Protein AF-0000000078792391 (afdb_homodimer)

InterPro domains:
  IPR000771 Fructose-bisphosphate aldolase, class-II [PF01116] (4-288)
  IPR000771 Fructose-bisphosphate aldolase, class-II [PIRSF001359] (1-289)
  IPR000771 Fructose-bisphosphate aldolase, class-II [TIGR00167] (1-289)
  IPR000771 Fructose-bisphosphate aldolase, class-II [cd00947] (6-287)
  IPR013785 Aldolase-type TIM barrel [G3DSA:3.20.20.70] (2-289)

Organism: Lacticaseibacillus rhamnosus (strain LMS2-1) (NCBI:txid525361)

pLDDT: mean 93.65, std 9.28, range [51.72, 98.94]

Foldseek 3Di:
DQEAACQVVLVLLQVVLFAAEEEEDLDLLLLLLQLLLCLVLVFEHEYEHEPVSCVRPNCLVCLVSNVVSRVPGPHRYFYEYPADDDPVVQVVSVVSPGQEYEYEPQVPPLVVQLVVLLVVCVVNVVVNRAYEYEHFDAAAAPPDPDHDDLVPSCVRFGDLVSLQVSCVRRVHQEYETGQFAHHADDPDDTDGDLVSLLSNVVSHVGAYEYERCEPDDLVVLSSNSNSRHHYYYYYRNQVVVLVVVLVVVVVPDDPVDDDDVVVSSVSSSNSSNVVSSVVCVSSVRRPPD/DQEAACQVVLVLLQVVLFAAEEEEDLDLLLLLLQLLLCLVLVFEHEYEHEPVSCVRPNCLVCLVSNVVSRVPGPHRYFYEYPADDDPVVQVVSVVSPGQEYEYEPQVDPLVVQLVVLLVVCVVNVVVNRAYEYEHFDAAAAPPPPDHDDLVPSCVRFGDLVSLQVSCVRRVHQEYETGQFAHHADDPDDTDGDLVSLLSNCVRHVGAYEYERCAPPDLVVLSSNSNSRHHYYYYYRNQVVVLVVVLVVVVVPDDPPDDDDVVVSSVSSSNSSNVVSSVVCVSSVRRPPD

Structure (mmCIF, N/CA/C/O backbone):
data_AF-0000000078792391-model_v1
#
loop_
_entity.id
_entity.type
_entity.pdbx_description
1 polymer 'Ketose-bisphosphate aldolase'
#
loop_
_atom_site.group_PDB
_atom_site.id
_atom_site.type_symbol
_atom_site.label_atom_id
_atom_site.label_alt_id
_atom_site.label_comp_id
_atom_site.label_asym_id
_atom_site.label_entity_id
_atom_site.label_seq_id
_atom_site.pdbx_PDB_ins_code
_atom_site.Cartn_x
_atom_site.Cartn_y
_atom_site.Cartn_z
_atom_site.occupancy
_atom_site.B_iso_or_equiv
_atom_site.auth_seq_id
_atom_site.auth_comp_id
_atom_site.auth_asym_id
_atom_site.auth_atom_id
_atom_site.pdbx_PDB_model_num
ATOM 1 N N . MET A 1 1 ? -16.062 16.391 -7.281 1 57.66 1 MET A N 1
ATOM 2 C CA . MET A 1 1 ? -14.75 15.773 -7.402 1 57.66 1 MET A CA 1
ATOM 3 C C . MET A 1 1 ? -14.016 15.781 -6.066 1 57.66 1 MET A C 1
ATOM 5 O O . MET A 1 1 ? -13.883 16.828 -5.438 1 57.66 1 MET A O 1
ATOM 9 N N . VAL A 1 2 ? -13.781 14.508 -5.398 1 86.94 2 VAL A N 1
ATOM 10 C CA . VAL A 1 2 ? -13.523 14.328 -3.973 1 86.94 2 VAL A CA 1
ATOM 11 C C . VAL A 1 2 ? -12.062 14.633 -3.666 1 86.94 2 VAL A C 1
ATOM 13 O O . VAL A 1 2 ? -11.742 15.164 -2.598 1 86.94 2 VAL A O 1
ATOM 16 N N . LEU A 1 3 ? -11.305 14.695 -4.762 1 96.31 3 LEU A N 1
ATOM 17 C CA . LEU A 1 3 ? -9.938 15.18 -4.641 1 96.31 3 LEU A CA 1
ATOM 18 C C . LEU A 1 3 ? -9.875 16.688 -4.848 1 96.31 3 LEU A C 1
ATOM 20 O O . LEU A 1 3 ? -10.289 17.188 -5.895 1 96.31 3 LEU A O 1
ATOM 24 N N . VAL A 1 4 ? -9.352 17.453 -3.936 1 97.94 4 VAL A N 1
ATOM 25 C CA . VAL A 1 4 ? -9.297 18.906 -3.963 1 97.94 4 VAL A CA 1
ATOM 26 C C . VAL A 1 4 ? -7.902 19.375 -3.547 1 97.94 4 VAL A C 1
ATOM 28 O O . VAL A 1 4 ? -7.082 18.578 -3.086 1 97.94 4 VAL A O 1
ATOM 31 N N . ASN A 1 5 ? -7.574 20.578 -3.881 1 96.88 5 ASN A N 1
ATOM 32 C CA . ASN A 1 5 ? -6.441 21.188 -3.188 1 96.88 5 ASN A CA 1
ATOM 33 C C . ASN A 1 5 ? -6.848 21.734 -1.824 1 96.88 5 ASN A C 1
ATOM 35 O O . ASN A 1 5 ? -7.969 21.5 -1.363 1 96.88 5 ASN A O 1
ATOM 39 N N . THR A 1 6 ? -5.977 22.469 -1.096 1 98.06 6 THR A N 1
ATOM 40 C CA . THR A 1 6 ? -6.27 22.797 0.295 1 98.06 6 THR A CA 1
ATOM 41 C C . THR A 1 6 ? -6.867 24.203 0.404 1 98.06 6 THR A C 1
ATOM 43 O O . THR A 1 6 ? -7.285 24.625 1.484 1 98.06 6 THR A O 1
ATOM 46 N N . LYS A 1 7 ? -6.988 24.969 -0.649 1 96.81 7 LYS A N 1
ATOM 47 C CA . LYS A 1 7 ? -7.316 26.391 -0.601 1 96.81 7 LYS A CA 1
ATOM 48 C C . LYS A 1 7 ? -8.672 26.625 0.066 1 96.81 7 LYS A C 1
ATOM 50 O O . LYS A 1 7 ? -8.75 27.25 1.121 1 96.81 7 LYS A O 1
ATOM 55 N N . GLU A 1 8 ? -9.656 26.031 -0.515 1 96.44 8 GLU A N 1
ATOM 56 C CA . GLU A 1 8 ? -10.992 26.219 0.037 1 96.44 8 GLU A CA 1
ATOM 57 C C . GLU A 1 8 ? -11.133 25.531 1.39 1 96.44 8 GLU A C 1
ATOM 59 O O . GLU A 1 8 ? -11.82 26.047 2.279 1 96.44 8 GLU A O 1
ATOM 64 N N . MET A 1 9 ? -10.453 24.453 1.559 1 96.94 9 MET A N 1
ATOM 65 C CA . MET A 1 9 ? -10.492 23.656 2.783 1 96.94 9 MET A CA 1
ATOM 66 C C . MET A 1 9 ? -9.969 24.469 3.969 1 96.94 9 MET A C 1
ATOM 68 O O . MET A 1 9 ? -10.602 24.516 5.02 1 96.94 9 MET A O 1
ATOM 72 N N . ILE A 1 10 ? -8.938 25.078 3.762 1 97.69 10 ILE A N 1
ATOM 73 C CA . ILE A 1 10 ? -8.289 25.781 4.863 1 97.69 10 ILE A CA 1
ATOM 74 C C . ILE A 1 10 ? -9 27.109 5.117 1 97.69 10 ILE A C 1
ATOM 76 O O . ILE A 1 10 ? -9.078 27.578 6.258 1 97.69 10 ILE A O 1
ATOM 80 N N . LYS A 1 11 ? -9.492 27.703 4.066 1 96.75 11 LYS A N 1
ATOM 81 C CA . LYS A 1 11 ? -10.297 28.906 4.23 1 96.75 11 LYS A CA 1
ATOM 82 C C . LYS A 1 11 ? -11.523 28.625 5.102 1 96.75 11 LYS A C 1
ATOM 84 O O . LYS A 1 11 ? -11.828 29.406 6.016 1 96.75 11 LYS A O 1
ATOM 89 N N . LYS A 1 12 ? -12.211 27.562 4.812 1 97.88 12 LYS A N 1
ATOM 90 C CA . LYS A 1 12 ? -13.375 27.172 5.609 1 97.88 12 LYS A CA 1
ATOM 91 C C . LYS A 1 12 ? -12.977 26.875 7.055 1 97.88 12 LYS A C 1
ATOM 93 O O . LYS A 1 12 ? -13.711 27.219 7.984 1 97.88 12 LYS A O 1
ATOM 98 N N . ALA A 1 13 ? -11.844 26.281 7.219 1 98.62 13 ALA A N 1
ATOM 99 C CA . ALA A 1 13 ? -11.359 25.969 8.562 1 98.62 13 ALA A CA 1
ATOM 100 C C . ALA A 1 13 ? -11.109 27.25 9.359 1 98.62 13 ALA A C 1
ATOM 102 O O . ALA A 1 13 ? -11.469 27.328 10.539 1 98.62 13 ALA A O 1
ATOM 103 N N . LYS A 1 14 ? -10.516 28.188 8.742 1 97.69 14 LYS A N 1
ATOM 104 C CA . LYS A 1 14 ? -10.25 29.469 9.398 1 97.69 14 LYS A CA 1
ATOM 105 C C . LYS A 1 14 ? -11.547 30.156 9.805 1 97.69 14 LYS A C 1
ATOM 107 O O . LYS A 1 14 ? -11.695 30.609 10.945 1 97.69 14 LYS A O 1
ATOM 112 N N . GLU A 1 15 ? -12.469 30.156 8.859 1 97.06 15 GLU A N 1
ATOM 113 C CA . GLU A 1 15 ? -13.75 30.812 9.102 1 97.06 15 GLU A CA 1
ATOM 114 C C . GLU A 1 15 ? -14.555 30.078 10.164 1 97.06 15 GLU A C 1
ATOM 116 O O . GLU A 1 15 ? -15.25 30.703 10.969 1 97.06 15 GLU A O 1
ATOM 121 N N . GLY A 1 16 ? -14.43 28.781 10.164 1 97.44 16 GLY A N 1
ATOM 122 C CA . GLY A 1 16 ? -15.234 27.953 11.047 1 97.44 16 GLY A CA 1
ATOM 123 C C . GLY A 1 16 ? -14.555 27.672 12.375 1 97.44 16 GLY A C 1
ATOM 124 O O . GLY A 1 16 ? -15.141 27.031 13.25 1 97.44 16 GLY A O 1
ATOM 125 N N . HIS A 1 17 ? -13.312 28.125 12.547 1 97.06 17 HIS A N 1
ATOM 126 C CA . HIS A 1 17 ? -12.547 27.953 13.781 1 97.06 17 HIS A CA 1
ATOM 127 C C . HIS A 1 17 ? -12.359 26.484 14.117 1 97.06 17 HIS A C 1
ATOM 129 O O . HIS A 1 17 ? -12.664 26.062 15.234 1 97.06 17 HIS A O 1
ATOM 135 N N . TYR A 1 18 ? -11.953 25.719 13.227 1 98.69 18 TYR A N 1
ATOM 136 C CA . TYR A 1 18 ? -11.484 24.344 13.375 1 98.69 18 TYR A CA 1
ATOM 137 C C . TYR A 1 18 ? -10.203 24.109 12.586 1 98.69 18 TYR A C 1
ATOM 139 O O . TYR A 1 18 ? -9.68 25.031 11.945 1 98.69 18 TYR A O 1
ATOM 147 N N . ALA A 1 19 ? -9.648 22.922 12.703 1 98.88 19 ALA A N 1
ATOM 148 C CA . ALA A 1 19 ? -8.438 22.578 11.969 1 98.88 19 ALA A CA 1
ATOM 149 C C . ALA A 1 19 ? -8.625 21.312 11.141 1 98.88 19 ALA A C 1
ATOM 151 O O . ALA A 1 19 ? -9.25 20.359 11.609 1 98.88 19 ALA A O 1
ATOM 152 N N . VAL A 1 20 ? -8.156 21.375 9.945 1 98.88 20 VAL A N 1
ATOM 153 C CA . VAL A 1 20 ? -8.133 20.172 9.109 1 98.88 20 VAL A CA 1
ATOM 154 C C . VAL A 1 20 ? -6.957 19.297 9.516 1 98.88 20 VAL A C 1
ATOM 156 O O . VAL A 1 20 ? -5.828 19.766 9.656 1 98.88 20 VAL A O 1
ATOM 159 N N . GLY A 1 21 ? -7.301 18 9.758 1 98.81 21 GLY A N 1
ATOM 160 C CA . GLY A 1 21 ? -6.23 17.062 10.039 1 98.81 21 GLY A CA 1
ATOM 161 C C . GLY A 1 21 ? -5.418 16.688 8.812 1 98.81 21 GLY A C 1
ATOM 162 O O . GLY A 1 21 ? -5.98 16.406 7.754 1 98.81 21 GLY A O 1
ATOM 163 N N . SER A 1 22 ? -4.125 16.766 8.914 1 98.81 22 SER A N 1
ATOM 164 C CA . SER A 1 22 ? -3.172 16.344 7.887 1 98.81 22 SER A CA 1
ATOM 165 C C . SER A 1 22 ? -2.271 15.227 8.383 1 98.81 22 SER A C 1
ATOM 167 O O . SER A 1 22 ? -1.51 15.406 9.336 1 98.81 22 SER A O 1
ATOM 169 N N . PHE A 1 23 ? -2.332 14.102 7.727 1 98.75 23 PHE A N 1
ATOM 170 C CA . PHE A 1 23 ? -1.732 12.883 8.273 1 98.75 23 PHE A CA 1
ATOM 171 C C . PHE A 1 23 ? -0.764 12.266 7.273 1 98.75 23 PHE A C 1
ATOM 173 O O . PHE A 1 23 ? -1.143 11.961 6.141 1 98.75 23 PHE A O 1
ATOM 180 N N . ASN A 1 24 ? 0.489 12.125 7.668 1 98.5 24 ASN A N 1
ATOM 181 C CA . ASN A 1 24 ? 1.455 11.438 6.816 1 98.5 24 ASN A CA 1
ATOM 182 C C . ASN A 1 24 ? 1.142 9.945 6.707 1 98.5 24 ASN A C 1
ATOM 184 O O . ASN A 1 24 ? 0.662 9.336 7.664 1 98.5 24 ASN A O 1
ATOM 188 N N . VAL A 1 25 ? 1.429 9.438 5.547 1 98.5 25 VAL A N 1
ATOM 189 C CA . VAL A 1 25 ? 1.149 8.031 5.293 1 98.5 25 VAL A CA 1
ATOM 190 C C . VAL A 1 25 ? 2.383 7.359 4.688 1 98.5 25 VAL A C 1
ATOM 192 O O . VAL A 1 25 ? 3.115 7.977 3.912 1 98.5 25 VAL A O 1
ATOM 195 N N . THR A 1 26 ? 2.566 6.07 5.031 1 97.88 26 THR A N 1
ATOM 196 C CA . THR A 1 26 ? 3.68 5.305 4.48 1 97.88 26 THR A CA 1
ATOM 197 C C . THR A 1 26 ? 3.203 3.949 3.971 1 97.88 26 THR A C 1
ATOM 199 O O . THR A 1 26 ? 4.012 3.117 3.553 1 97.88 26 THR A O 1
ATOM 202 N N . ASP A 1 27 ? 1.875 3.689 4.055 1 97.69 27 ASP A N 1
ATOM 203 C CA . ASP A 1 27 ? 1.338 2.428 3.555 1 97.69 27 ASP A CA 1
ATOM 204 C C . ASP A 1 27 ? -0.146 2.557 3.221 1 97.69 27 ASP A C 1
ATOM 206 O O . ASP A 1 27 ? -0.745 3.613 3.43 1 97.69 27 ASP A O 1
ATOM 210 N N . ILE A 1 28 ? -0.712 1.514 2.627 1 98.06 28 ILE A N 1
ATOM 211 C CA . ILE A 1 28 ? -2.104 1.495 2.188 1 98.06 28 ILE A CA 1
ATOM 212 C C . ILE A 1 28 ? -3.027 1.548 3.402 1 98.06 28 ILE A C 1
ATOM 214 O O . ILE A 1 28 ? -4.082 2.186 3.359 1 98.06 28 ILE A O 1
ATOM 218 N N . GLU A 1 29 ? -2.648 0.865 4.457 1 98.06 29 GLU A N 1
ATOM 219 C CA . GLU A 1 29 ? -3.463 0.756 5.664 1 98.06 29 GLU A CA 1
ATOM 220 C C . GLU A 1 29 ? -3.734 2.129 6.273 1 98.06 29 GLU A C 1
ATOM 222 O O . GLU A 1 29 ? -4.867 2.436 6.645 1 98.06 29 GLU A O 1
ATOM 227 N N . MET A 1 30 ? -2.699 2.932 6.32 1 98.62 30 MET A N 1
ATOM 228 C CA . MET A 1 30 ? -2.854 4.285 6.848 1 98.62 30 MET A CA 1
ATOM 229 C C . MET A 1 30 ? -3.77 5.113 5.953 1 98.62 30 MET A C 1
ATOM 231 O O . MET A 1 30 ? -4.656 5.816 6.449 1 98.62 30 MET A O 1
ATOM 235 N N . ILE A 1 31 ? -3.553 5.039 4.652 1 98.75 31 ILE A N 1
ATOM 236 C CA . ILE A 1 31 ? -4.363 5.793 3.701 1 98.75 31 ILE A CA 1
ATOM 237 C C . ILE A 1 31 ? -5.836 5.438 3.887 1 98.75 31 ILE A C 1
ATOM 239 O O . ILE A 1 31 ? -6.684 6.32 4.043 1 98.75 31 ILE A O 1
ATOM 243 N N . ARG A 1 32 ? -6.102 4.18 3.916 1 98.5 32 ARG A N 1
ATOM 244 C CA . ARG A 1 32 ? -7.477 3.705 4.031 1 98.5 32 ARG A CA 1
ATOM 245 C C . ARG A 1 32 ? -8.078 4.082 5.383 1 98.5 32 ARG A C 1
ATOM 247 O O . ARG A 1 32 ? -9.234 4.492 5.461 1 98.5 32 ARG A O 1
ATOM 254 N N . GLY A 1 33 ? -7.305 3.898 6.453 1 98.75 33 GLY A N 1
ATOM 255 C CA . GLY A 1 33 ? -7.785 4.258 7.777 1 98.75 33 GLY A CA 1
ATOM 256 C C . GLY A 1 33 ? -8.117 5.734 7.914 1 98.75 33 GLY A C 1
ATOM 257 O O . GLY A 1 33 ? -9.141 6.094 8.5 1 98.75 33 GLY A O 1
ATOM 258 N N . ILE A 1 34 ? -7.277 6.562 7.387 1 98.88 34 ILE A N 1
ATOM 259 C CA . ILE A 1 34 ? -7.445 8.008 7.492 1 98.88 34 ILE A CA 1
ATOM 260 C C . ILE A 1 34 ? -8.68 8.445 6.703 1 98.88 34 ILE A C 1
ATOM 262 O O . ILE A 1 34 ? -9.531 9.172 7.219 1 98.88 34 ILE A O 1
ATOM 266 N N . VAL A 1 35 ? -8.797 8.016 5.477 1 98.75 35 VAL A N 1
ATOM 267 C CA . VAL A 1 35 ? -9.914 8.43 4.645 1 98.75 35 VAL A CA 1
ATOM 268 C C . VAL A 1 35 ? -11.211 7.82 5.184 1 98.75 35 VAL A C 1
ATOM 270 O O . VAL A 1 35 ? -12.258 8.477 5.191 1 98.75 35 VAL A O 1
ATOM 273 N N . GLY A 1 36 ? -11.109 6.52 5.625 1 98.62 36 GLY A N 1
ATOM 274 C CA . GLY A 1 36 ? -12.273 5.926 6.27 1 98.62 36 GLY A CA 1
ATOM 275 C C . GLY A 1 36 ? -12.758 6.723 7.465 1 98.62 36 GLY A C 1
ATOM 276 O O . GLY A 1 36 ? -13.969 6.922 7.633 1 98.62 36 GLY A O 1
ATOM 277 N N . ALA A 1 37 ? -11.852 7.176 8.32 1 98.88 37 ALA A N 1
ATOM 278 C CA . A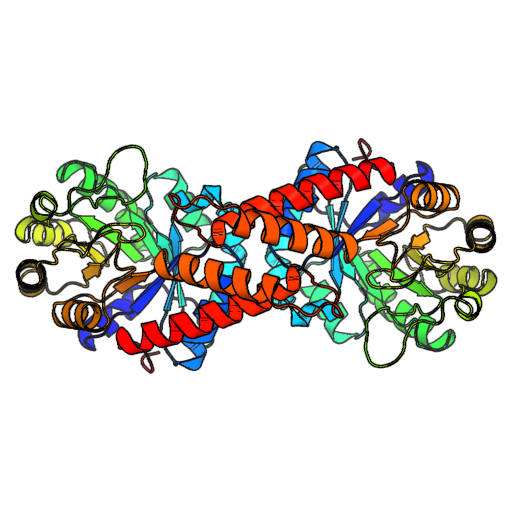LA A 1 37 ? -12.195 8.008 9.469 1 98.88 37 ALA A CA 1
ATOM 279 C C . ALA A 1 37 ? -12.867 9.305 9.031 1 98.88 37 ALA A C 1
ATOM 281 O O . ALA A 1 37 ? -13.883 9.711 9.609 1 98.88 37 ALA A O 1
ATOM 282 N N . ALA A 1 38 ? -12.281 9.93 8.023 1 98.81 38 ALA A N 1
ATOM 283 C CA . ALA A 1 38 ? -12.82 11.188 7.52 1 98.81 38 ALA A CA 1
ATOM 284 C C . ALA A 1 38 ? -14.242 11.008 6.996 1 98.81 38 ALA A C 1
ATOM 286 O O . ALA A 1 38 ? -15.109 11.844 7.246 1 98.81 38 ALA A O 1
ATOM 287 N N . GLU A 1 39 ? -14.484 9.945 6.262 1 98.69 39 GLU A N 1
ATOM 288 C CA . GLU A 1 39 ? -15.812 9.664 5.73 1 98.69 39 GLU A CA 1
ATOM 289 C C . GLU A 1 39 ? -16.812 9.422 6.852 1 98.69 39 GLU A C 1
ATOM 291 O O . GLU A 1 39 ? -17.922 9.945 6.824 1 98.69 39 GLU A O 1
ATOM 296 N N . LYS A 1 40 ? -16.391 8.68 7.859 1 98.75 40 LYS A N 1
ATOM 297 C CA . LYS A 1 40 ? -17.297 8.359 8.969 1 98.75 40 LYS A CA 1
ATOM 298 C C . LYS A 1 40 ? -17.641 9.617 9.773 1 98.75 40 LYS A C 1
ATOM 300 O O . LYS A 1 40 ? -18.75 9.75 10.273 1 98.75 40 LYS A O 1
ATOM 305 N N . GLU A 1 41 ? -16.688 10.523 9.852 1 98.81 41 GLU A N 1
ATOM 306 C CA . GLU A 1 41 ? -16.891 11.742 10.641 1 98.81 41 GLU A CA 1
ATOM 307 C C . GLU A 1 41 ? -17.375 12.891 9.766 1 98.81 41 GLU A C 1
ATOM 309 O O . GLU A 1 41 ? -17.562 14.008 10.25 1 98.81 41 GLU A O 1
ATOM 314 N N . ASN A 1 42 ? -17.547 12.609 8.445 1 98.62 42 ASN A N 1
ATOM 315 C CA . ASN A 1 42 ? -17.922 13.656 7.496 1 98.62 42 ASN A CA 1
ATOM 316 C C . ASN A 1 42 ? -17 14.875 7.617 1 98.62 42 ASN A C 1
ATOM 318 O O . ASN A 1 42 ? -17.484 15.992 7.805 1 98.62 42 ASN A O 1
ATOM 322 N N . SER A 1 43 ? -15.742 14.625 7.59 1 98.75 43 SER A N 1
ATOM 323 C CA . SER A 1 43 ? -14.719 15.641 7.809 1 98.75 43 SER A CA 1
ATOM 324 C C . SER A 1 43 ? -13.82 15.789 6.582 1 98.75 43 SER A C 1
ATOM 326 O O . SER A 1 43 ? -13.492 14.797 5.922 1 98.75 43 SER A O 1
ATOM 328 N N . PRO A 1 44 ? -13.43 17.031 6.195 1 98.75 44 PRO A N 1
ATOM 329 C CA . PRO A 1 44 ? -12.297 17.156 5.27 1 98.75 44 PRO A CA 1
ATOM 330 C C . PRO A 1 44 ? -11 16.609 5.852 1 98.75 44 PRO A C 1
ATOM 332 O O . PRO A 1 44 ? -10.828 16.578 7.074 1 98.75 44 PRO A O 1
ATOM 335 N N . VAL A 1 45 ? -10.164 16.125 4.977 1 98.88 45 VAL A N 1
ATOM 336 C CA . VAL A 1 45 ? -8.914 15.57 5.48 1 98.88 45 VAL A CA 1
ATOM 337 C C . VAL A 1 45 ? -7.809 15.766 4.445 1 98.88 45 VAL A C 1
ATOM 339 O O . VAL A 1 45 ? -8.086 15.922 3.256 1 98.88 45 VAL A O 1
ATOM 342 N N . ILE A 1 46 ? -6.586 15.875 4.934 1 98.88 46 ILE A N 1
ATOM 343 C CA . ILE A 1 46 ? -5.402 15.891 4.082 1 98.88 46 ILE A CA 1
ATOM 344 C C . ILE A 1 46 ? -4.578 14.633 4.324 1 98.88 46 ILE A C 1
ATOM 346 O O . ILE A 1 46 ? -4.18 14.352 5.457 1 98.88 46 ILE A O 1
ATOM 350 N N . ILE A 1 47 ? -4.414 13.836 3.312 1 98.81 47 ILE A N 1
ATOM 351 C CA . ILE A 1 47 ? -3.387 12.797 3.375 1 98.81 47 ILE A CA 1
ATOM 352 C C . ILE A 1 47 ? -2.08 13.336 2.791 1 98.81 47 ILE A C 1
ATOM 354 O O . ILE A 1 47 ? -2.078 13.961 1.728 1 98.81 47 ILE A O 1
ATOM 358 N N . GLN A 1 48 ? -1.023 13.164 3.529 1 98.81 48 GLN A N 1
ATOM 359 C CA . GLN A 1 48 ? 0.211 13.789 3.064 1 98.81 48 GLN A CA 1
ATOM 360 C C . GLN A 1 48 ? 1.384 12.82 3.148 1 98.81 48 GLN A C 1
ATOM 362 O O . GLN A 1 48 ? 1.302 11.797 3.83 1 98.81 48 GLN A O 1
ATOM 367 N N . PHE A 1 49 ? 2.398 13.062 2.363 1 98.62 49 PHE A N 1
ATOM 368 C CA . PHE A 1 49 ? 3.637 12.297 2.281 1 98.62 49 PHE A CA 1
ATOM 369 C C . PHE A 1 49 ? 4.848 13.203 2.486 1 98.62 49 PHE A C 1
ATOM 371 O O . PHE A 1 49 ? 5.09 14.109 1.693 1 98.62 49 PHE A O 1
ATOM 378 N N . ALA A 1 50 ? 5.574 12.953 3.566 1 97.69 50 ALA A N 1
ATOM 379 C CA . ALA A 1 50 ? 6.789 13.719 3.818 1 97.69 50 ALA A CA 1
ATOM 380 C C . ALA A 1 50 ? 7.957 13.195 2.992 1 97.69 50 ALA A C 1
ATOM 382 O O . ALA A 1 50 ? 8.141 11.977 2.869 1 97.69 50 ALA A O 1
ATOM 383 N N . GLU A 1 51 ? 8.75 14.078 2.471 1 95.69 51 GLU A N 1
ATOM 384 C CA . GLU A 1 51 ? 9.914 13.688 1.673 1 95.69 51 GLU A CA 1
ATOM 385 C C . GLU A 1 51 ? 10.781 12.68 2.422 1 95.69 51 GLU A C 1
ATOM 387 O O . GLU A 1 51 ? 11.273 11.719 1.832 1 95.69 51 GLU A O 1
ATOM 392 N N . LEU A 1 52 ? 10.953 12.844 3.725 1 93.62 52 LEU A N 1
ATOM 393 C CA . LEU A 1 52 ? 11.812 11.977 4.523 1 93.62 52 LEU A CA 1
ATOM 394 C C . LEU A 1 52 ? 11.25 10.555 4.578 1 93.62 52 LEU A C 1
ATOM 396 O O . LEU A 1 52 ? 11.969 9.617 4.918 1 93.62 52 LEU A O 1
ATOM 400 N N . HIS A 1 53 ? 10.008 10.375 4.297 1 95.5 53 HIS A N 1
ATOM 401 C CA . HIS A 1 53 ? 9.375 9.062 4.395 1 95.5 53 HIS A CA 1
ATOM 402 C C . HIS A 1 53 ? 9.68 8.211 3.17 1 95.5 53 HIS A C 1
ATOM 404 O O . HIS A 1 53 ? 9.312 7.035 3.123 1 95.5 53 HIS A O 1
ATOM 410 N N . ASP A 1 54 ? 10.422 8.766 2.225 1 94.94 54 ASP A N 1
ATOM 411 C CA . ASP A 1 54 ? 10.844 8.008 1.051 1 94.94 54 ASP A CA 1
ATOM 412 C C . ASP A 1 54 ? 11.625 6.762 1.456 1 94.94 54 ASP A C 1
ATOM 414 O O . ASP A 1 54 ? 11.688 5.789 0.703 1 94.94 54 ASP A O 1
ATOM 418 N N . LYS A 1 55 ? 12.227 6.836 2.615 1 92.88 55 LYS A N 1
ATOM 419 C CA . LYS A 1 55 ? 13.008 5.699 3.104 1 92.88 55 LYS A CA 1
ATOM 420 C C . LYS A 1 55 ? 12.102 4.512 3.426 1 92.88 55 LYS A C 1
ATOM 422 O O . LYS A 1 55 ? 12.539 3.361 3.395 1 92.88 55 LYS A O 1
ATOM 427 N N . TYR A 1 56 ? 10.867 4.738 3.738 1 95.12 56 TYR A N 1
ATOM 428 C CA . TYR A 1 56 ? 9.93 3.672 4.082 1 95.12 56 TYR A CA 1
ATOM 429 C C . TYR A 1 56 ? 9.25 3.123 2.834 1 95.12 56 TYR A C 1
ATOM 431 O O . TYR A 1 56 ? 9.039 1.913 2.715 1 95.12 56 TYR A O 1
ATOM 439 N N . VAL A 1 57 ? 8.852 3.998 1.94 1 96.94 57 VAL A N 1
ATOM 440 C CA . VAL A 1 57 ? 8.164 3.658 0.7 1 96.94 57 VAL A CA 1
ATOM 441 C C . VAL A 1 57 ? 8.422 4.734 -0.35 1 96.94 57 VAL A C 1
ATOM 443 O O . VAL A 1 57 ? 8.219 5.926 -0.094 1 96.94 57 VAL A O 1
ATOM 446 N N . PRO A 1 58 ? 8.836 4.363 -1.544 1 96.56 58 PRO A N 1
ATOM 447 C CA . PRO A 1 58 ? 9.086 5.379 -2.57 1 96.56 58 PRO A CA 1
ATOM 448 C C . PRO A 1 58 ? 7.832 6.18 -2.922 1 96.56 58 PRO A C 1
ATOM 450 O O . PRO A 1 58 ? 6.742 5.613 -3.018 1 96.56 58 PRO A O 1
ATOM 453 N N . LEU A 1 59 ? 8.039 7.434 -3.156 1 97.38 59 LEU A N 1
ATOM 454 C CA . LEU A 1 59 ? 6.961 8.359 -3.49 1 97.38 59 LEU A CA 1
ATOM 455 C C . LEU A 1 59 ? 6.172 7.859 -4.695 1 97.38 59 LEU A C 1
ATOM 457 O O . LEU A 1 59 ? 4.938 7.867 -4.684 1 97.38 59 LEU A O 1
ATOM 461 N N . ASP A 1 60 ? 6.848 7.387 -5.688 1 96 60 ASP A N 1
ATOM 462 C CA . ASP A 1 60 ? 6.207 6.996 -6.941 1 96 60 ASP A CA 1
ATOM 463 C C . ASP A 1 60 ? 5.395 5.715 -6.762 1 96 60 ASP A C 1
ATOM 465 O O . ASP A 1 60 ? 4.562 5.379 -7.609 1 96 60 ASP A O 1
ATOM 469 N N . VAL A 1 61 ? 5.637 4.973 -5.707 1 96.94 61 VAL A N 1
ATOM 470 C CA . VAL A 1 61 ? 4.918 3.73 -5.445 1 96.94 61 VAL A CA 1
ATOM 471 C C . VAL A 1 61 ? 3.621 4.035 -4.695 1 96.94 61 VAL A C 1
ATOM 473 O O . VAL A 1 61 ? 2.566 3.482 -5.016 1 96.94 61 VAL A O 1
ATOM 476 N N . ILE A 1 62 ? 3.654 4.961 -3.762 1 97.69 62 ILE A N 1
ATOM 477 C CA . ILE A 1 62 ? 2.518 5.152 -2.867 1 97.69 62 ILE A CA 1
ATOM 478 C C . ILE A 1 62 ? 1.588 6.223 -3.436 1 97.69 62 ILE A C 1
ATOM 480 O O . ILE A 1 62 ? 0.383 6.207 -3.176 1 97.69 62 ILE A O 1
ATOM 484 N N . ALA A 1 63 ? 2.088 7.148 -4.277 1 97.88 63 ALA A N 1
ATOM 485 C CA . ALA A 1 63 ? 1.332 8.305 -4.758 1 97.88 63 ALA A CA 1
ATOM 486 C C . ALA A 1 63 ? 0.081 7.863 -5.512 1 97.88 63 ALA A C 1
ATOM 488 O O . ALA A 1 63 ? -1.009 8.391 -5.285 1 97.88 63 ALA A O 1
ATOM 489 N N . PRO A 1 64 ? 0.201 6.801 -6.34 1 96.06 64 PRO A N 1
ATOM 490 C CA . PRO A 1 64 ? -1 6.391 -7.074 1 96.06 64 PRO A CA 1
ATOM 491 C C . PRO A 1 64 ? -2.131 5.945 -6.148 1 96.06 64 PRO A C 1
ATOM 493 O O . PRO A 1 64 ? -3.305 6.195 -6.441 1 96.06 64 PRO A O 1
ATOM 496 N N . VAL A 1 65 ? -1.793 5.379 -5.086 1 97.12 65 VAL A N 1
ATOM 497 C CA . VAL A 1 65 ? -2.811 4.906 -4.148 1 97.12 65 VAL A CA 1
ATOM 498 C C . VAL A 1 65 ? -3.426 6.098 -3.416 1 97.12 65 VAL A C 1
ATOM 500 O O . VAL A 1 65 ? -4.645 6.164 -3.244 1 97.12 65 VAL A O 1
ATOM 503 N N . MET A 1 66 ? -2.598 6.984 -3.01 1 98.25 66 MET A N 1
ATOM 504 C CA . MET A 1 66 ? -3.092 8.18 -2.338 1 98.25 66 MET A CA 1
ATOM 505 C C . MET A 1 66 ? -4.121 8.906 -3.199 1 98.25 66 MET A C 1
ATOM 507 O O . MET A 1 66 ? -5.219 9.219 -2.732 1 98.25 66 MET A O 1
ATOM 511 N N . LEU A 1 67 ? -3.75 9.117 -4.438 1 98 67 LEU A N 1
ATOM 512 C CA . LEU A 1 67 ? -4.586 9.875 -5.359 1 98 67 LEU A CA 1
ATOM 513 C C . LEU A 1 67 ? -5.859 9.109 -5.699 1 98 67 LEU A C 1
ATOM 515 O O . LEU A 1 67 ? -6.945 9.688 -5.734 1 98 67 LEU A O 1
ATOM 519 N N . ASN A 1 68 ? -5.754 7.816 -5.91 1 96.5 68 ASN A N 1
ATOM 520 C CA . ASN A 1 68 ? -6.914 6.996 -6.242 1 96.5 68 ASN A CA 1
AT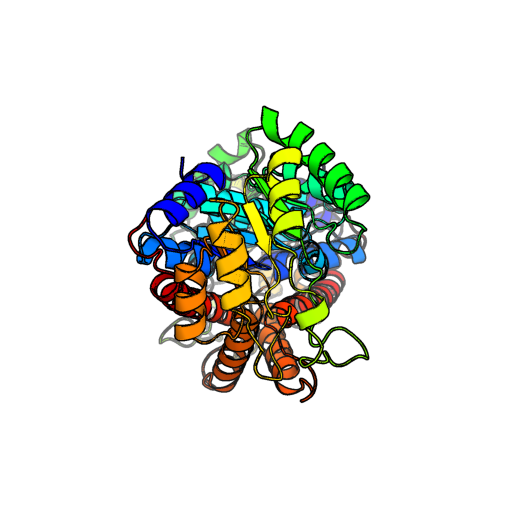OM 521 C C . ASN A 1 68 ? -7.934 6.98 -5.105 1 96.5 68 ASN A C 1
ATOM 523 O O . ASN A 1 68 ? -9.133 7.148 -5.34 1 96.5 68 ASN A O 1
ATOM 527 N N . VAL A 1 69 ? -7.469 6.797 -3.906 1 97.62 69 VAL A N 1
ATOM 528 C CA . VAL A 1 69 ? -8.352 6.75 -2.746 1 97.62 69 VAL A CA 1
ATOM 529 C C . VAL A 1 69 ? -8.992 8.117 -2.527 1 97.62 69 VAL A C 1
ATOM 531 O O . VAL A 1 69 ? -10.188 8.211 -2.229 1 97.62 69 VAL A O 1
ATOM 534 N N . ALA A 1 70 ? -8.227 9.133 -2.715 1 98.31 70 ALA A N 1
ATOM 535 C CA . ALA A 1 70 ? -8.758 10.492 -2.555 1 98.31 70 ALA A CA 1
ATOM 536 C C . ALA A 1 70 ? -9.859 10.773 -3.566 1 98.31 70 ALA A C 1
ATOM 538 O O . ALA A 1 70 ? -10.898 11.344 -3.221 1 98.31 70 ALA A O 1
ATOM 539 N N . ARG A 1 71 ? -9.688 10.383 -4.793 1 97.31 71 ARG A N 1
ATOM 540 C CA . ARG A 1 71 ? -10.648 10.633 -5.867 1 97.31 71 ARG A CA 1
ATOM 541 C C . ARG A 1 71 ? -11.969 9.922 -5.602 1 97.31 71 ARG A C 1
ATOM 543 O O . ARG A 1 71 ? -13.031 10.398 -6.008 1 97.31 71 ARG A O 1
ATOM 550 N N . LYS A 1 72 ? -11.914 8.875 -4.883 1 96.38 72 LYS A N 1
ATOM 551 C CA . LYS A 1 72 ? -13.094 8.031 -4.707 1 96.38 72 LYS A CA 1
ATOM 552 C C . LYS A 1 72 ? -13.766 8.305 -3.367 1 96.38 72 LYS A C 1
ATOM 554 O O . LYS A 1 72 ? -14.812 7.727 -3.062 1 96.38 72 LYS A O 1
ATOM 559 N N . ALA A 1 73 ? -13.164 9.156 -2.568 1 97.75 73 ALA A N 1
ATOM 560 C CA . ALA A 1 73 ? -13.711 9.469 -1.249 1 97.75 73 ALA A CA 1
ATOM 561 C C . ALA A 1 73 ? -15.047 10.203 -1.367 1 97.75 73 ALA A C 1
ATOM 563 O O . ALA A 1 73 ? -15.352 10.781 -2.41 1 97.75 73 ALA A O 1
ATOM 564 N N . SER A 1 74 ? -15.789 10.156 -0.293 1 97.81 74 SER A N 1
ATOM 565 C CA . SER A 1 74 ? -17.078 10.836 -0.266 1 97.81 74 SER A CA 1
ATOM 566 C C . SER A 1 74 ? -16.969 12.203 0.414 1 97.81 74 SER A C 1
ATOM 568 O O . SER A 1 74 ? -17.953 12.938 0.494 1 97.81 74 SER A O 1
ATOM 570 N N . VAL A 1 75 ? -15.82 12.539 0.948 1 98.38 75 VAL A N 1
ATOM 571 C CA . VAL A 1 75 ? -15.531 13.82 1.593 1 98.38 75 VAL A CA 1
ATOM 572 C C . VAL A 1 75 ? -14.344 14.484 0.899 1 98.38 75 VAL A C 1
ATOM 574 O O . VAL A 1 75 ? -13.594 13.836 0.174 1 98.38 75 VAL A O 1
ATOM 577 N N . PRO A 1 76 ? -14.141 15.805 1.055 1 98.44 76 PRO A N 1
ATOM 578 C CA . PRO A 1 76 ? -12.984 16.453 0.446 1 98.44 76 PRO A CA 1
ATOM 579 C C . PRO A 1 76 ? -11.656 15.914 0.975 1 98.44 76 PRO A C 1
ATOM 581 O O . PRO A 1 76 ? -11.43 15.891 2.188 1 98.44 76 PRO A O 1
ATOM 584 N N . VAL A 1 77 ? -10.828 15.445 0.077 1 98.81 77 VAL A N 1
ATOM 585 C CA . VAL A 1 77 ? -9.5 14.953 0.428 1 98.81 77 VAL A CA 1
ATOM 586 C C . VAL A 1 77 ? -8.445 15.672 -0.414 1 98.81 77 VAL A C 1
ATOM 588 O O . VAL A 1 77 ? -8.555 15.727 -1.642 1 98.81 77 VAL A O 1
ATOM 591 N N . ALA A 1 78 ? -7.512 16.281 0.197 1 98.88 78 ALA A N 1
ATOM 592 C CA . ALA A 1 78 ? -6.336 16.812 -0.494 1 98.88 78 ALA A CA 1
ATOM 593 C C . ALA A 1 78 ? -5.141 15.875 -0.336 1 98.88 78 ALA A C 1
ATOM 595 O O . ALA A 1 78 ? -4.992 15.211 0.695 1 98.88 78 ALA A O 1
ATOM 596 N N . VAL A 1 79 ? -4.34 15.766 -1.315 1 98.88 79 VAL A N 1
ATOM 597 C CA . VAL A 1 79 ? -3.082 15.031 -1.287 1 98.88 79 VAL A CA 1
ATOM 598 C C . VAL A 1 79 ? -1.91 16 -1.277 1 98.88 79 VAL A C 1
ATOM 600 O O . VAL A 1 79 ? -1.754 16.812 -2.201 1 98.88 79 VAL A O 1
ATOM 603 N N . HIS A 1 80 ? -1.127 15.984 -0.189 1 98.94 80 HIS A N 1
ATOM 604 C CA . HIS A 1 80 ? -0.163 17.031 0.126 1 98.94 80 HIS A CA 1
ATOM 605 C C . HIS A 1 80 ? 1.249 16.469 0.238 1 98.94 80 HIS A C 1
ATOM 607 O O . HIS A 1 80 ? 1.462 15.445 0.896 1 98.94 80 HIS A O 1
ATOM 613 N N . PHE A 1 81 ? 2.223 17.062 -0.535 1 98.88 81 PHE A N 1
ATOM 614 C CA . PHE A 1 81 ? 3.635 16.75 -0.357 1 98.88 81 PHE A CA 1
ATOM 615 C C . PHE A 1 81 ? 4.234 17.547 0.788 1 98.88 81 PHE A C 1
ATOM 617 O O . PHE A 1 81 ? 4.449 18.75 0.656 1 98.88 81 PHE A O 1
ATOM 624 N N . ASP A 1 82 ? 4.496 16.859 1.884 1 98.5 82 ASP A N 1
ATOM 625 C CA . ASP A 1 82 ? 4.91 17.469 3.148 1 98.5 82 ASP A CA 1
ATOM 626 C C . ASP A 1 82 ? 6.43 17.594 3.227 1 98.5 82 ASP A C 1
ATOM 628 O O . ASP A 1 82 ? 7.152 16.688 2.805 1 98.5 82 ASP A O 1
ATOM 632 N N . HIS A 1 83 ? 6.918 18.719 3.734 1 97.56 83 HIS A N 1
ATOM 633 C CA . HIS A 1 83 ? 8.336 19 3.943 1 97.56 83 HIS A CA 1
ATOM 634 C C . HIS A 1 83 ? 9.133 18.781 2.664 1 97.56 83 HIS A C 1
ATOM 636 O O . HIS A 1 83 ? 10.117 18.047 2.664 1 97.56 83 HIS A O 1
ATOM 642 N N . GLY A 1 84 ? 8.703 19.406 1.623 1 97.38 84 GLY A N 1
ATOM 643 C CA . GLY A 1 84 ? 9.531 19.406 0.426 1 97.38 84 GLY A CA 1
ATOM 644 C C . GLY A 1 84 ? 10.828 20.172 0.598 1 97.38 84 GLY A C 1
ATOM 645 O O . GLY A 1 84 ? 10.828 21.406 0.677 1 97.38 84 GLY A O 1
ATOM 646 N N . GLU A 1 85 ? 11.93 19.438 0.566 1 95.06 85 GLU A N 1
ATOM 647 C CA . GLU A 1 85 ? 13.227 20.047 0.842 1 95.06 85 GLU A CA 1
ATOM 648 C C . GLU A 1 85 ? 13.977 20.359 -0.449 1 95.06 85 GLU A C 1
ATOM 650 O O . GLU A 1 85 ? 14.875 21.203 -0.464 1 95.06 85 GLU A O 1
ATOM 655 N N . THR A 1 86 ? 13.617 19.641 -1.498 1 95 86 THR A N 1
ATOM 656 C CA . THR A 1 86 ? 14.336 19.844 -2.752 1 95 86 THR A CA 1
ATOM 657 C C . THR A 1 86 ? 13.367 20.172 -3.883 1 95 86 THR A C 1
ATOM 659 O O . THR A 1 86 ? 12.258 19.625 -3.932 1 95 86 THR A O 1
ATOM 662 N N . PHE A 1 87 ? 13.898 21.062 -4.738 1 97.38 87 PHE A N 1
ATOM 663 C CA . PHE A 1 87 ? 13.117 21.469 -5.902 1 97.38 87 PHE A CA 1
ATOM 664 C C . PHE A 1 87 ? 12.68 20.266 -6.719 1 97.38 87 PHE A C 1
ATOM 666 O O . PHE A 1 87 ? 11.508 20.156 -7.086 1 97.38 87 PHE A O 1
ATOM 673 N N . ASP A 1 88 ? 13.539 19.328 -6.98 1 97.19 88 ASP A N 1
ATOM 674 C CA . ASP A 1 88 ? 13.266 18.172 -7.832 1 97.19 88 ASP A CA 1
ATOM 675 C C . ASP A 1 88 ? 12.156 17.312 -7.246 1 97.19 88 ASP A C 1
ATOM 677 O O . ASP A 1 88 ? 11.281 16.828 -7.977 1 97.19 88 ASP A O 1
ATOM 681 N N . ASN A 1 89 ? 12.141 17.109 -5.977 1 97.31 89 ASN A N 1
ATOM 682 C CA . ASN A 1 89 ? 11.133 16.266 -5.355 1 97.31 89 ASN A CA 1
ATOM 683 C C . ASN A 1 89 ? 9.766 16.938 -5.332 1 97.31 89 ASN A C 1
ATOM 685 O O . ASN A 1 89 ? 8.734 16.266 -5.441 1 97.31 89 ASN A O 1
ATOM 689 N N . ILE A 1 90 ? 9.812 18.234 -5.152 1 98.56 90 ILE A N 1
ATOM 690 C CA . ILE A 1 90 ? 8.555 18.984 -5.223 1 98.56 90 ILE A CA 1
ATOM 691 C C . ILE A 1 90 ? 7.969 18.875 -6.629 1 98.56 90 ILE A C 1
ATOM 693 O O . ILE A 1 90 ? 6.773 18.625 -6.793 1 98.56 90 ILE A O 1
ATOM 697 N N . MET A 1 91 ? 8.844 18.969 -7.652 1 98.5 91 MET A N 1
ATOM 698 C CA . MET A 1 91 ? 8.383 18.828 -9.031 1 98.5 91 MET A CA 1
ATOM 699 C C . MET A 1 91 ? 7.863 17.422 -9.289 1 98.5 91 MET A C 1
ATOM 701 O O . MET A 1 91 ? 6.863 17.234 -9.984 1 98.5 91 MET A O 1
ATOM 705 N N . ARG A 1 92 ? 8.516 16.469 -8.719 1 97.75 92 ARG A N 1
ATOM 706 C CA . ARG A 1 92 ? 8.078 15.078 -8.867 1 97.75 92 ARG A CA 1
ATOM 707 C C . ARG A 1 92 ? 6.672 14.891 -8.297 1 97.75 92 ARG A C 1
ATOM 709 O O . ARG A 1 92 ? 5.828 14.242 -8.922 1 97.75 92 ARG A O 1
ATOM 716 N N . ALA A 1 93 ? 6.469 15.422 -7.113 1 98.5 93 ALA A N 1
ATOM 717 C CA . ALA A 1 93 ? 5.156 15.312 -6.484 1 98.5 93 ALA A CA 1
ATOM 718 C C . ALA A 1 93 ? 4.082 15.984 -7.34 1 98.5 93 ALA A C 1
ATOM 720 O O . ALA A 1 93 ? 2.988 15.438 -7.512 1 98.5 93 ALA A O 1
ATOM 721 N N . ILE A 1 94 ? 4.43 17.156 -7.863 1 98.5 94 ILE A N 1
ATOM 722 C CA . ILE A 1 94 ? 3.506 17.891 -8.719 1 98.5 94 ILE A CA 1
ATOM 723 C C . ILE A 1 94 ? 3.182 17.047 -9.961 1 98.5 94 ILE A C 1
ATOM 725 O O . ILE A 1 94 ? 2.014 16.891 -10.32 1 98.5 94 ILE A O 1
ATOM 729 N N . ARG A 1 95 ? 4.191 16.484 -10.555 1 97.81 95 ARG A N 1
ATOM 730 C CA . ARG A 1 95 ? 4.02 15.672 -11.758 1 97.81 95 ARG A CA 1
ATOM 731 C C . ARG A 1 95 ? 3.146 14.453 -11.477 1 97.81 95 ARG A C 1
ATOM 733 O O . ARG A 1 95 ? 2.377 14.023 -12.336 1 97.81 95 ARG A O 1
ATOM 740 N N . LEU A 1 96 ? 3.232 13.945 -10.312 1 97.44 96 LEU A N 1
ATOM 741 C CA . LEU A 1 96 ? 2.488 12.75 -9.938 1 97.44 96 LEU A CA 1
ATOM 742 C C . LEU A 1 96 ? 1.021 13.078 -9.688 1 97.44 96 LEU A C 1
ATOM 744 O O . LEU A 1 96 ? 0.18 12.172 -9.633 1 97.44 96 LEU A O 1
ATOM 748 N N . GLY A 1 97 ? 0.712 14.359 -9.414 1 98 97 GLY A N 1
ATOM 749 C CA . GLY A 1 97 ? -0.688 14.734 -9.305 1 98 97 GLY A CA 1
ATOM 750 C C . GLY A 1 97 ? -1.058 15.266 -7.938 1 98 97 GLY A C 1
ATOM 751 O O . GLY A 1 97 ? -2.238 15.461 -7.641 1 98 97 GLY A O 1
ATOM 752 N N . PHE A 1 98 ? -0.094 15.516 -7.078 1 98.75 98 PHE A N 1
ATOM 753 C CA . PHE A 1 98 ? -0.393 16.109 -5.781 1 98.75 98 PHE A CA 1
ATOM 754 C C . PHE A 1 98 ? -1.081 17.453 -5.949 1 98.75 98 PHE A C 1
ATOM 756 O O . PHE A 1 98 ? -0.726 18.234 -6.836 1 98.75 98 PHE A O 1
ATOM 763 N N . THR A 1 99 ? -2.018 17.719 -5.07 1 98.69 99 THR A N 1
ATOM 764 C CA . THR A 1 99 ? -2.834 18.922 -5.219 1 98.69 99 THR A CA 1
ATOM 765 C C . THR A 1 99 ? -2.371 20.016 -4.258 1 98.69 99 THR A C 1
ATOM 767 O O . THR A 1 99 ? -2.926 21.109 -4.25 1 98.69 99 THR A O 1
ATOM 770 N N . SER A 1 100 ? -1.449 19.719 -3.463 1 98.81 100 SER A N 1
ATOM 771 C CA . SER A 1 100 ? -0.842 20.625 -2.488 1 98.81 100 SER A CA 1
ATOM 772 C C . SER A 1 100 ? 0.61 20.25 -2.217 1 98.81 100 SER A C 1
ATOM 774 O O . SER A 1 100 ? 0.959 19.062 -2.207 1 98.81 100 SER A O 1
ATOM 776 N N . VAL A 1 101 ? 1.479 21.25 -2.061 1 98.88 101 VAL A N 1
ATOM 777 C CA . VAL A 1 101 ? 2.875 20.969 -1.743 1 98.88 101 VAL A CA 1
ATOM 778 C C . VAL A 1 101 ? 3.375 21.938 -0.68 1 98.88 101 VAL A C 1
ATOM 780 O O . VAL A 1 101 ? 2.859 23.062 -0.56 1 98.88 101 VAL A O 1
ATOM 783 N N . MET A 1 102 ? 4.32 21.484 0.064 1 98.75 102 MET A N 1
ATOM 784 C CA . MET A 1 102 ? 5.035 22.328 1.015 1 98.75 102 MET A CA 1
ATOM 785 C C . MET A 1 102 ? 6.477 22.547 0.573 1 98.75 102 MET A C 1
ATOM 787 O O . MET A 1 102 ? 7.129 21.625 0.084 1 98.75 102 MET A O 1
ATOM 791 N N . VAL A 1 103 ? 6.922 23.766 0.727 1 98.06 103 VAL A N 1
ATOM 792 C CA . VAL A 1 103 ? 8.336 24.109 0.637 1 98.06 103 VAL A CA 1
ATOM 793 C C . VAL A 1 103 ? 8.922 24.25 2.039 1 98.06 103 VAL A C 1
ATOM 795 O O . VAL A 1 103 ? 8.523 25.125 2.809 1 98.06 103 VAL A O 1
ATOM 798 N N . ASP A 1 104 ? 9.805 23.375 2.314 1 97.25 104 ASP A N 1
ATOM 799 C CA . ASP A 1 104 ? 10.484 23.484 3.602 1 97.25 104 ASP A CA 1
ATOM 800 C C . ASP A 1 104 ? 11.883 24.078 3.432 1 97.25 104 ASP A C 1
ATOM 802 O O . ASP A 1 104 ? 12.859 23.359 3.287 1 97.25 104 ASP A O 1
ATOM 806 N N . ALA A 1 105 ? 11.984 25.344 3.492 1 95.94 105 ALA A N 1
ATOM 807 C CA . ALA A 1 105 ? 13.242 26.094 3.502 1 95.94 105 ALA A CA 1
ATOM 808 C C . ALA A 1 105 ? 13.445 26.797 4.836 1 95.94 105 ALA A C 1
ATOM 810 O O . ALA A 1 105 ? 14.078 27.859 4.891 1 95.94 105 ALA A O 1
ATOM 811 N N . SER A 1 106 ? 12.906 26.203 5.852 1 92.75 106 SER A N 1
ATOM 812 C CA . SER A 1 106 ? 12.859 26.859 7.148 1 92.75 106 SER A CA 1
ATOM 813 C C . SER A 1 106 ? 14.242 26.938 7.781 1 92.75 106 SER A C 1
ATOM 815 O O . SER A 1 106 ? 14.461 27.719 8.711 1 92.75 106 SER A O 1
ATOM 817 N N . GLN A 1 107 ? 15.141 26.109 7.297 1 91.38 107 GLN A N 1
ATOM 818 C CA . GLN A 1 107 ? 16.5 26.125 7.832 1 91.38 107 GLN A CA 1
ATOM 819 C C . GLN A 1 107 ? 17.344 27.203 7.16 1 91.38 107 GLN A C 1
ATOM 821 O O . GLN A 1 107 ? 18.422 27.547 7.637 1 91.38 107 GLN A O 1
ATOM 826 N N . GLU A 1 108 ? 16.828 27.812 6.09 1 93.69 108 GLU A N 1
ATOM 827 C CA . GLU A 1 108 ? 17.5 28.891 5.383 1 93.69 108 GLU A CA 1
ATOM 828 C C . GLU A 1 108 ? 17.203 30.25 6.035 1 93.69 108 GLU A C 1
ATOM 830 O O . GLU A 1 108 ? 16.312 30.359 6.871 1 93.69 108 GLU A O 1
ATOM 835 N N . ASN A 1 109 ? 18.094 31.219 5.707 1 95.12 109 ASN A N 1
ATOM 836 C CA . ASN A 1 109 ? 17.75 32.562 6.145 1 95.12 109 ASN A CA 1
ATOM 837 C C . ASN A 1 109 ? 16.453 33.062 5.484 1 95.12 109 ASN A C 1
ATOM 839 O O . ASN A 1 109 ? 16.016 32.469 4.488 1 95.12 109 ASN A O 1
ATOM 843 N N . PHE A 1 110 ? 15.883 34.094 6.066 1 96.38 110 PHE A N 1
ATOM 844 C CA . PHE A 1 110 ? 14.57 34.594 5.664 1 96.38 110 PHE A CA 1
ATOM 845 C C . PHE A 1 110 ? 14.531 34.875 4.164 1 96.38 110 PHE A C 1
ATOM 847 O O . PHE A 1 110 ? 13.617 34.438 3.473 1 96.38 110 PHE A O 1
ATOM 854 N N . ALA A 1 111 ? 15.523 35.531 3.621 1 97.69 111 ALA A N 1
ATOM 855 C CA . ALA A 1 111 ? 15.539 35.938 2.217 1 97.69 111 ALA A CA 1
ATOM 856 C C . ALA A 1 111 ? 15.578 34.719 1.3 1 97.69 111 ALA A C 1
ATOM 858 O O . ALA A 1 111 ? 14.891 34.688 0.281 1 97.69 111 ALA A O 1
ATOM 859 N N . ASP A 1 112 ? 16.391 33.75 1.603 1 97.44 112 ASP A N 1
ATOM 860 C CA . ASP A 1 112 ? 16.5 32.531 0.796 1 97.44 112 ASP A CA 1
ATOM 861 C C . ASP A 1 112 ? 15.234 31.703 0.878 1 97.44 112 ASP A C 1
ATOM 863 O O . ASP A 1 112 ? 14.781 31.141 -0.125 1 97.44 112 ASP A O 1
ATOM 867 N N . ASN A 1 113 ? 14.68 31.578 2.072 1 97.94 113 ASN A N 1
ATOM 868 C CA . ASN A 1 113 ? 13.406 30.891 2.25 1 97.94 113 ASN A CA 1
ATOM 869 C C . ASN A 1 113 ? 12.305 31.531 1.398 1 97.94 113 ASN A C 1
ATOM 871 O O . ASN A 1 113 ? 11.602 30.828 0.668 1 97.94 113 ASN A O 1
ATOM 875 N N . LEU A 1 114 ? 12.242 32.812 1.451 1 98.31 114 LEU A N 1
ATOM 876 C CA . LEU A 1 114 ? 11.242 33.562 0.69 1 98.31 114 LEU A CA 1
ATOM 877 C C . LEU A 1 114 ? 11.438 33.344 -0.808 1 98.31 114 LEU A C 1
ATOM 879 O O . LEU A 1 114 ? 10.469 33.125 -1.539 1 98.31 114 LEU A O 1
ATOM 883 N N . ALA A 1 115 ? 12.672 33.406 -1.259 1 98.31 115 ALA A N 1
ATOM 884 C CA . ALA A 1 115 ? 12.977 33.281 -2.682 1 98.31 115 ALA A CA 1
ATOM 885 C C . ALA A 1 115 ? 12.594 31.891 -3.193 1 98.31 115 ALA A C 1
ATOM 887 O O . ALA A 1 115 ? 11.977 31.766 -4.254 1 98.31 115 ALA A O 1
ATOM 888 N N . GLN A 1 116 ? 12.953 30.859 -2.488 1 98.19 116 GLN A N 1
ATOM 889 C CA . GLN A 1 116 ? 12.633 29.5 -2.871 1 98.19 116 GLN A CA 1
ATOM 890 C C . GLN A 1 116 ? 11.117 29.266 -2.885 1 98.19 116 GLN A C 1
ATOM 892 O O . GLN A 1 116 ? 10.594 28.625 -3.789 1 98.19 116 GLN A O 1
ATOM 897 N N . THR A 1 117 ? 10.5 29.812 -1.891 1 98.62 117 THR A N 1
ATOM 898 C CA . THR A 1 117 ? 9.047 29.672 -1.785 1 98.62 117 THR A CA 1
ATOM 899 C C . THR A 1 117 ? 8.352 30.359 -2.953 1 98.62 117 THR A C 1
ATOM 901 O O . THR A 1 117 ? 7.441 29.797 -3.562 1 98.62 117 THR A O 1
ATOM 904 N N . LYS A 1 118 ? 8.781 31.547 -3.279 1 98.62 118 LYS A N 1
ATOM 905 C CA . LYS A 1 118 ? 8.195 32.312 -4.387 1 98.62 118 LYS A CA 1
ATOM 906 C C . LYS A 1 118 ? 8.336 31.547 -5.699 1 98.62 118 LYS A C 1
ATOM 908 O O . LYS A 1 118 ? 7.434 31.578 -6.543 1 98.62 118 LYS A O 1
ATOM 913 N N . GLU A 1 119 ? 9.445 30.922 -5.871 1 98.5 119 GLU A N 1
ATOM 914 C CA . GLU A 1 119 ? 9.664 30.125 -7.078 1 98.5 119 GLU A CA 1
ATOM 915 C C . GLU A 1 119 ? 8.633 29.016 -7.203 1 98.5 119 GLU A C 1
ATOM 917 O O . GLU A 1 119 ? 8.062 28.797 -8.281 1 98.5 119 GLU A O 1
ATOM 922 N N . ILE A 1 120 ? 8.383 28.312 -6.129 1 98.75 120 ILE A N 1
ATOM 923 C CA . ILE A 1 120 ? 7.434 27.203 -6.137 1 98.75 120 ILE A CA 1
ATOM 924 C C . ILE A 1 120 ? 6.012 27.75 -6.305 1 98.75 120 ILE A C 1
ATOM 926 O O . ILE A 1 120 ? 5.203 27.156 -7.027 1 98.75 120 ILE A O 1
ATOM 930 N N . VAL A 1 121 ? 5.703 28.875 -5.691 1 98.81 121 VAL A N 1
ATOM 931 C CA . VAL A 1 121 ? 4.391 29.484 -5.82 1 98.81 121 VAL A CA 1
ATOM 932 C C . VAL A 1 121 ? 4.133 29.859 -7.281 1 98.81 121 VAL A C 1
ATOM 934 O O . VAL A 1 121 ? 3.033 29.641 -7.797 1 98.81 121 VAL A O 1
ATOM 937 N N . LYS A 1 122 ? 5.109 30.438 -7.902 1 98.62 122 LYS A N 1
ATOM 938 C CA . LYS A 1 122 ? 4.988 30.812 -9.305 1 98.62 122 LYS A CA 1
ATOM 939 C C . LYS A 1 122 ? 4.609 29.609 -10.172 1 98.62 122 LYS A C 1
ATOM 941 O O . LYS A 1 122 ? 3.775 29.734 -11.07 1 98.62 122 LYS A O 1
ATOM 946 N N . ILE A 1 123 ? 5.168 28.484 -9.875 1 98.56 123 ILE A N 1
ATOM 947 C CA . ILE A 1 123 ? 4.934 27.266 -10.641 1 98.56 123 ILE A CA 1
ATOM 948 C C . ILE A 1 123 ? 3.555 26.703 -10.312 1 98.56 123 ILE A C 1
ATOM 950 O O . ILE A 1 123 ? 2.824 26.266 -11.203 1 98.56 123 ILE A O 1
ATOM 954 N N . CYS A 1 124 ? 3.156 26.781 -9.07 1 98.75 124 CYS A N 1
ATOM 955 C CA . CYS A 1 124 ? 1.956 26.109 -8.586 1 98.75 124 CYS A CA 1
ATOM 956 C C . CYS A 1 124 ? 0.708 26.922 -8.906 1 98.75 124 CYS A C 1
ATOM 958 O O . CYS A 1 124 ? -0.369 26.359 -9.109 1 98.75 124 CYS A O 1
ATOM 960 N N . LYS A 1 125 ? 0.83 28.203 -8.984 1 97.88 125 LYS A N 1
ATOM 961 C CA . LYS A 1 125 ? -0.316 29.094 -9.133 1 97.88 125 LYS A CA 1
ATOM 962 C C . LYS A 1 125 ? -1.096 28.781 -10.406 1 97.88 125 LYS A C 1
ATOM 964 O O . LYS A 1 125 ? -2.305 28.531 -10.359 1 97.88 125 LYS A O 1
ATOM 969 N N . PRO A 1 126 ? -0.462 28.641 -11.602 1 97.81 126 PRO A N 1
ATOM 970 C CA . PRO A 1 126 ? -1.227 28.328 -12.812 1 97.81 126 PRO A CA 1
ATOM 971 C C . PRO A 1 126 ? -1.786 26.906 -12.805 1 97.81 126 PRO A C 1
ATOM 973 O O . PRO A 1 126 ? -2.689 26.594 -13.586 1 97.81 126 PRO A O 1
ATOM 976 N N . LEU A 1 127 ? -1.24 26.062 -12.016 1 97.69 127 LEU A N 1
ATOM 977 C CA . LEU A 1 127 ? -1.68 24.672 -11.945 1 97.69 127 LEU A CA 1
ATOM 978 C C . LEU A 1 127 ? -2.762 24.5 -10.883 1 97.69 127 LEU A C 1
ATOM 980 O O . LEU A 1 127 ? -3.289 23.406 -10.695 1 97.69 127 LEU A O 1
ATOM 984 N N . ASN A 1 128 ? -3.057 25.562 -10.148 1 97.88 128 ASN A N 1
ATOM 985 C CA . ASN A 1 128 ? -4.023 25.562 -9.055 1 97.88 128 ASN A CA 1
ATOM 986 C C . ASN A 1 128 ? -3.645 24.547 -7.977 1 97.88 128 ASN A C 1
ATOM 988 O O . ASN A 1 128 ? -4.492 23.797 -7.5 1 97.88 128 ASN A O 1
ATOM 992 N N . ILE A 1 129 ? -2.395 24.438 -7.684 1 98.75 129 ILE A N 1
ATOM 993 C CA . ILE A 1 129 ? -1.842 23.625 -6.598 1 98.75 129 ILE A CA 1
ATOM 994 C C . ILE A 1 129 ? -1.54 24.531 -5.398 1 98.75 129 ILE A C 1
ATOM 996 O O . ILE A 1 129 ? -0.916 25.578 -5.543 1 98.75 129 ILE A O 1
ATOM 1000 N N . SER A 1 130 ? -2.043 24.172 -4.195 1 98.81 130 SER A N 1
ATOM 1001 C CA . SER A 1 130 ? -1.811 24.984 -2.998 1 98.81 130 SER A CA 1
ATOM 1002 C C . SER A 1 130 ? -0.378 24.828 -2.498 1 98.81 130 SER A C 1
ATOM 1004 O O . SER A 1 130 ? 0.239 23.766 -2.682 1 98.81 130 SER A O 1
ATOM 1006 N N . VAL A 1 131 ? 0.144 25.891 -1.847 1 98.88 131 VAL A N 1
ATOM 1007 C CA . VAL A 1 131 ? 1.524 25.891 -1.373 1 98.88 131 VAL A CA 1
ATOM 1008 C C . VAL A 1 131 ? 1.563 26.25 0.111 1 98.88 131 VAL A C 1
ATOM 1010 O O . VAL A 1 131 ? 0.951 27.234 0.533 1 98.88 131 VAL A O 1
ATOM 1013 N N . GLU A 1 132 ? 2.205 25.438 0.86 1 98.88 132 GLU A N 1
ATOM 1014 C CA . GLU A 1 132 ? 2.516 25.656 2.268 1 98.88 132 GLU A CA 1
ATOM 1015 C C . GLU A 1 132 ? 3.996 25.969 2.463 1 98.88 132 GLU A C 1
ATOM 1017 O O . GLU A 1 132 ? 4.852 25.406 1.773 1 98.88 132 GLU A O 1
ATOM 1022 N N . ALA A 1 133 ? 4.297 26.875 3.338 1 98.5 133 ALA A N 1
ATOM 1023 C CA . ALA A 1 133 ? 5.672 27.156 3.74 1 98.5 133 ALA A CA 1
ATOM 1024 C C . ALA A 1 133 ? 5.82 27.109 5.258 1 98.5 133 ALA A C 1
ATOM 1026 O O . ALA A 1 133 ? 4.836 26.922 5.98 1 98.5 133 ALA A O 1
ATOM 1027 N N . GLU A 1 134 ? 7.051 27.203 5.68 1 97.19 134 GLU A N 1
ATOM 1028 C CA . GLU A 1 134 ? 7.336 27.125 7.109 1 97.19 134 GLU A CA 1
ATOM 1029 C C . GLU A 1 134 ? 8.32 28.203 7.535 1 97.19 134 GLU A C 1
ATOM 1031 O O . GLU A 1 134 ? 9.312 28.453 6.848 1 97.19 134 GLU A O 1
ATOM 1036 N N . LEU A 1 135 ? 7.973 28.859 8.594 1 95.5 135 LEU A N 1
ATOM 1037 C CA . LEU A 1 135 ? 8.883 29.781 9.266 1 95.5 135 LEU A CA 1
ATOM 1038 C C . LEU A 1 135 ? 9.203 29.281 10.672 1 95.5 135 LEU A C 1
ATOM 1040 O O . LEU A 1 135 ? 8.32 28.797 11.383 1 95.5 135 LEU A O 1
ATOM 1044 N N . GLY A 1 136 ? 10.469 29.453 11.078 1 87.5 136 GLY A N 1
ATOM 1045 C CA . GLY A 1 136 ? 10.898 28.969 12.383 1 87.5 136 GLY A CA 1
ATOM 1046 C C . GLY A 1 136 ? 11.273 27.5 12.383 1 87.5 136 GLY A C 1
ATOM 1047 O O . GLY A 1 136 ? 10.422 26.641 12.609 1 87.5 136 GLY A O 1
ATOM 1048 N N . PRO A 1 137 ? 12.531 27.25 12.18 1 78.19 137 PRO A N 1
ATOM 1049 C CA . PRO A 1 137 ?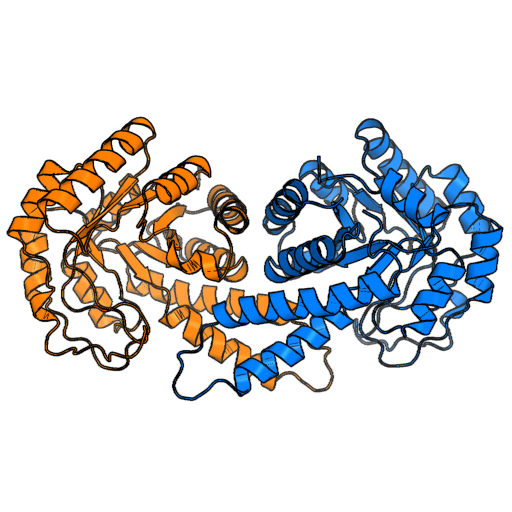 12.945 25.844 12.117 1 78.19 137 PRO A CA 1
ATOM 1050 C C . PRO A 1 137 ? 12.484 25.047 13.336 1 78.19 137 PRO A C 1
ATOM 1052 O O . PRO A 1 137 ? 12.484 25.562 14.453 1 78.19 137 PRO A O 1
ATOM 1055 N N . MET A 1 138 ? 12.008 23.922 13.062 1 78.38 138 MET A N 1
ATOM 1056 C CA . MET A 1 138 ? 11.586 23.016 14.133 1 78.38 138 MET A CA 1
ATOM 1057 C C . MET A 1 138 ? 12.68 22 14.445 1 78.38 138 MET A C 1
ATOM 1059 O O . MET A 1 138 ? 13.391 21.547 13.539 1 78.38 138 MET A O 1
ATOM 1063 N N . ASN A 1 139 ? 12.719 21.703 15.703 1 78.31 139 ASN A N 1
ATOM 1064 C CA . ASN A 1 139 ? 13.625 20.641 16.156 1 78.31 139 ASN A CA 1
ATOM 1065 C C . ASN A 1 139 ? 13.008 19.266 15.945 1 78.31 139 ASN A C 1
ATOM 1067 O O . ASN A 1 139 ? 11.805 19.141 15.719 1 78.31 139 ASN A O 1
ATOM 1071 N N . ARG A 1 140 ? 13.906 18.297 15.938 1 75.12 140 ARG A N 1
ATOM 1072 C CA . ARG A 1 140 ? 13.453 16.922 15.773 1 75.12 140 ARG A CA 1
ATOM 1073 C C . ARG A 1 140 ? 13.867 16.062 16.969 1 75.12 140 ARG A C 1
ATOM 1075 O O . ARG A 1 140 ? 15.055 15.922 17.266 1 75.12 140 ARG A O 1
ATOM 1082 N N . GLU A 1 141 ? 12.875 15.492 17.547 1 71.44 141 GLU A N 1
ATOM 1083 C CA . GLU A 1 141 ? 13.141 14.555 18.641 1 71.44 141 GLU A CA 1
ATOM 1084 C C . GLU A 1 141 ? 13.57 13.188 18.109 1 71.44 141 GLU A C 1
ATOM 1086 O O . GLU A 1 141 ? 13.023 12.711 17.109 1 71.44 141 GLU A O 1
ATOM 1091 N N . GLY A 1 142 ? 14.516 12.531 18.734 1 58.41 142 GLY A N 1
ATOM 1092 C CA . GLY A 1 142 ? 14.93 11.172 18.438 1 58.41 142 GLY A CA 1
ATOM 1093 C C . GLY A 1 142 ? 15.875 11.078 17.25 1 58.41 142 GLY A C 1
ATOM 1094 O O . GLY A 1 142 ? 16.219 9.977 16.812 1 58.41 142 GLY A O 1
ATOM 1095 N N . SER A 1 143 ? 15.953 12.227 16.531 1 52.97 143 SER A N 1
ATOM 1096 C CA . SER A 1 143 ? 16.875 12.219 15.391 1 52.97 143 SER A CA 1
ATOM 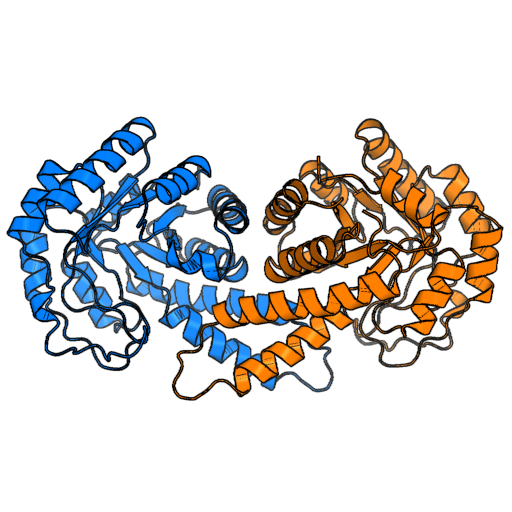1097 C C . SER A 1 143 ? 18.312 12.445 15.836 1 52.97 143 SER A C 1
ATOM 1099 O O . SER A 1 143 ? 18.656 13.516 16.344 1 52.97 143 SER A O 1
ATOM 1101 N N . GLY A 1 144 ? 19.125 11.414 15.789 1 53.12 144 GLY A N 1
ATOM 1102 C CA . GLY A 1 144 ? 20.562 11.477 16.016 1 53.12 144 GLY A CA 1
ATOM 1103 C C . GLY A 1 144 ? 20.906 11.758 17.469 1 53.12 144 GLY A C 1
ATOM 1104 O O . GLY A 1 144 ? 20.078 11.586 18.359 1 53.12 144 GLY A O 1
ATOM 1105 N N . ASP A 1 145 ? 22.422 12.195 17.797 1 51.72 145 ASP A N 1
ATOM 1106 C CA . ASP A 1 145 ? 23.125 12.305 19.078 1 51.72 145 ASP A CA 1
ATOM 1107 C C . ASP A 1 145 ? 22.578 13.469 19.891 1 51.72 145 ASP A C 1
ATOM 1109 O O . ASP A 1 145 ? 23.047 13.719 21.016 1 51.72 145 ASP A O 1
ATOM 1113 N N . LYS A 1 146 ? 21.734 14.227 19.406 1 56.09 146 LYS A N 1
ATOM 1114 C CA . LYS A 1 146 ? 21.516 15.375 20.281 1 56.09 146 LYS A CA 1
ATOM 1115 C C . LYS A 1 146 ? 20.078 15.406 20.797 1 56.09 146 LYS A C 1
ATOM 1117 O O . LYS A 1 146 ? 19.141 15.391 20.016 1 56.09 146 LYS A O 1
ATOM 1122 N N . LYS A 1 147 ? 19.844 15.305 21.953 1 67.38 147 LYS A N 1
ATOM 1123 C CA . LYS A 1 147 ? 18.609 15.508 22.703 1 67.38 147 LYS A CA 1
ATOM 1124 C C . LYS A 1 147 ? 18.094 16.938 22.531 1 67.38 147 LYS A C 1
ATOM 1126 O O . LYS A 1 147 ? 18.859 17.891 22.625 1 67.38 147 LYS A O 1
ATOM 1131 N N . VAL A 1 148 ? 16.766 17.062 22.125 1 76.38 148 VAL A N 1
ATOM 1132 C CA . VAL A 1 148 ? 16.141 18.391 22.016 1 76.38 148 VAL A CA 1
ATOM 1133 C C . VAL A 1 148 ? 16.125 19.062 23.391 1 76.38 148 VAL A C 1
ATOM 1135 O O . VAL A 1 148 ? 15.781 18.438 24.391 1 76.38 148 VAL A O 1
ATOM 1138 N N . ASP A 1 149 ? 16.734 20.266 23.406 1 76.62 149 ASP A N 1
ATOM 1139 C CA . ASP A 1 149 ? 16.609 21.094 24.594 1 76.62 149 ASP A CA 1
ATOM 1140 C C . ASP A 1 149 ? 15.289 21.875 24.562 1 76.62 149 ASP A C 1
ATOM 1142 O O . ASP A 1 149 ? 15.203 22.938 23.938 1 76.62 149 ASP A O 1
ATOM 1146 N N . TYR A 1 150 ? 14.359 21.391 25.234 1 76.88 150 TYR A N 1
ATOM 1147 C CA . TYR A 1 150 ? 13.016 21.953 25.234 1 76.88 150 TYR A CA 1
ATOM 1148 C C . TYR A 1 150 ? 13 23.344 25.859 1 76.88 150 TYR A C 1
ATOM 1150 O O . TYR A 1 150 ? 12.125 24.156 25.562 1 76.88 150 TYR A O 1
ATOM 1158 N N . ALA A 1 151 ? 14 23.641 26.656 1 74 151 ALA A N 1
ATOM 1159 C CA . ALA A 1 151 ? 14.062 24.922 27.328 1 74 151 ALA A CA 1
ATOM 1160 C C . ALA A 1 151 ? 14.5 26.031 26.359 1 74 151 ALA A C 1
ATOM 1162 O O . ALA A 1 151 ? 14.242 27.219 26.609 1 74 151 ALA A O 1
ATOM 1163 N N . ASP A 1 152 ? 15.039 25.594 25.281 1 78.94 152 ASP A N 1
ATOM 1164 C CA . ASP A 1 152 ? 15.586 26.578 24.375 1 78.94 152 ASP A CA 1
ATOM 1165 C C . ASP A 1 152 ? 14.734 26.703 23.109 1 78.94 152 ASP A C 1
ATOM 1167 O O . ASP A 1 152 ? 15.156 27.297 22.125 1 78.94 152 ASP A O 1
ATOM 1171 N N . LEU A 1 153 ? 13.555 26.203 23.188 1 79.06 153 LEU A N 1
ATOM 1172 C CA . LEU A 1 153 ? 12.711 26.219 22 1 79.06 153 LEU A CA 1
ATOM 1173 C C . LEU A 1 153 ? 12.234 27.625 21.688 1 79.06 153 LEU A C 1
ATOM 1175 O O . LEU A 1 153 ? 11.812 27.906 20.562 1 79.06 153 LEU A O 1
ATOM 1179 N N . ASN A 1 154 ? 12.227 28.516 22.578 1 79.25 154 ASN A N 1
ATOM 1180 C CA . ASN A 1 154 ? 11.773 29.875 22.375 1 79.25 154 ASN A CA 1
ATOM 1181 C C . ASN A 1 154 ? 12.617 30.594 21.312 1 79.25 154 ASN A C 1
ATOM 1183 O O . ASN A 1 154 ? 12.164 31.562 20.703 1 79.25 154 ASN A O 1
ATOM 1187 N N . LYS A 1 155 ? 13.773 30.109 21.109 1 80 155 LYS A N 1
ATOM 1188 C CA . LYS A 1 155 ? 14.672 30.688 20.109 1 80 155 LYS A CA 1
ATOM 1189 C C . LYS A 1 155 ? 14.211 30.359 18.703 1 80 155 LYS A C 1
ATOM 1191 O O . LYS A 1 155 ? 14.641 30.984 17.734 1 80 155 LYS A O 1
ATOM 1196 N N . THR A 1 156 ? 13.305 29.453 18.656 1 84.5 156 THR A N 1
ATOM 1197 C CA . THR A 1 156 ? 12.922 28.969 17.328 1 84.5 156 THR A CA 1
ATOM 1198 C C . THR A 1 156 ? 11.5 29.406 16.984 1 84.5 156 THR A C 1
ATOM 1200 O O . THR A 1 156 ? 10.992 29.078 15.914 1 84.5 156 THR A O 1
ATOM 1203 N N . TYR A 1 157 ? 10.922 30.234 17.922 1 92.88 157 TYR A N 1
ATOM 1204 C CA . TYR A 1 157 ? 9.562 30.688 17.641 1 92.88 157 TYR A CA 1
ATOM 1205 C C . TYR A 1 157 ? 9.523 31.578 16.422 1 92.88 157 TYR A C 1
ATOM 1207 O O . TYR A 1 157 ? 10.422 32.406 16.203 1 92.88 157 TYR A O 1
ATOM 1215 N N . THR A 1 158 ? 8.492 31.438 15.68 1 95.44 158 THR A N 1
ATOM 1216 C CA . THR A 1 158 ? 8.281 32.281 14.516 1 95.44 158 THR A CA 1
ATOM 1217 C C . THR A 1 158 ? 8.086 33.75 14.93 1 95.44 158 THR A C 1
ATOM 1219 O O . THR A 1 158 ? 7.32 34.031 15.852 1 95.44 158 THR A O 1
ATOM 1222 N N . ASN A 1 159 ? 8.805 34.625 14.281 1 95.31 159 ASN A N 1
ATOM 1223 C CA . ASN A 1 159 ? 8.633 36.062 14.477 1 95.31 159 ASN A CA 1
ATOM 1224 C C . ASN A 1 159 ? 7.371 36.594 13.789 1 95.31 159 ASN A C 1
ATOM 1226 O O . ASN A 1 159 ? 7.211 36.438 12.578 1 95.31 159 ASN A O 1
ATOM 1230 N N . PRO A 1 160 ? 6.496 37.25 14.562 1 97.38 160 PRO A N 1
ATOM 1231 C CA . PRO A 1 160 ? 5.223 37.719 13.992 1 97.38 160 PRO A CA 1
ATOM 1232 C C . PRO A 1 160 ? 5.41 38.625 12.797 1 97.38 160 PRO A C 1
ATOM 1234 O O . PRO A 1 160 ? 4.703 38.5 11.797 1 97.38 160 PRO A O 1
ATOM 1237 N N . GLN A 1 161 ? 6.383 39.531 12.875 1 97.56 161 GLN A N 1
ATOM 1238 C CA . GLN A 1 161 ? 6.598 40.469 11.781 1 97.56 161 GLN A CA 1
ATOM 1239 C C . GLN A 1 161 ? 7.16 39.75 10.555 1 97.56 161 GLN A C 1
ATOM 1241 O O . GLN A 1 161 ? 6.816 40.094 9.422 1 97.56 161 GLN A O 1
ATOM 1246 N N . GLU A 1 162 ? 8.008 38.781 10.766 1 97.12 162 GLU A N 1
ATOM 1247 C CA . GLU A 1 162 ? 8.508 38 9.656 1 97.12 162 GLU A CA 1
ATOM 1248 C C . GLU A 1 162 ? 7.387 37.188 9.008 1 97.12 162 GLU A C 1
ATOM 1250 O O . GLU A 1 162 ? 7.344 37.031 7.781 1 97.12 162 GLU A O 1
ATOM 1255 N N . ALA A 1 163 ? 6.543 36.656 9.836 1 98.12 163 ALA A N 1
ATOM 1256 C CA . ALA A 1 163 ? 5.395 35.938 9.305 1 98.12 163 ALA A CA 1
ATOM 1257 C C . ALA A 1 163 ? 4.547 36.812 8.398 1 98.12 163 ALA A C 1
ATOM 1259 O O . ALA A 1 163 ? 4.176 36.438 7.297 1 98.12 163 ALA A O 1
ATOM 1260 N N . LYS A 1 164 ? 4.238 38.031 8.875 1 98.38 164 LYS A N 1
ATOM 1261 C CA . LYS A 1 164 ? 3.445 38.969 8.102 1 98.38 164 LYS A CA 1
ATOM 1262 C C . LYS A 1 164 ? 4.105 39.25 6.754 1 98.38 164 LYS A C 1
ATOM 1264 O O . LYS A 1 164 ? 3.467 39.156 5.707 1 98.38 164 LYS A O 1
ATOM 1269 N N . GLN A 1 165 ? 5.387 39.594 6.832 1 98.44 165 GLN A N 1
ATOM 1270 C CA . GLN A 1 165 ? 6.117 39.938 5.609 1 98.44 165 GLN A CA 1
ATOM 1271 C C . GLN A 1 165 ? 6.148 38.719 4.66 1 98.44 165 GLN A C 1
ATOM 1273 O O . GLN A 1 165 ? 5.961 38.875 3.453 1 98.44 165 GLN A O 1
ATOM 1278 N N . PHE A 1 166 ? 6.426 37.562 5.188 1 98.56 166 PHE A N 1
ATOM 1279 C CA . PHE A 1 166 ? 6.523 36.344 4.395 1 98.56 166 PHE A CA 1
ATOM 1280 C C . PHE A 1 166 ? 5.215 36.062 3.666 1 98.56 166 PHE A C 1
ATOM 1282 O O . PHE A 1 166 ? 5.215 35.75 2.477 1 98.56 166 PHE A O 1
ATOM 1289 N N . ILE A 1 167 ? 4.113 36.156 4.348 1 98.44 167 ILE A N 1
ATOM 1290 C CA . ILE A 1 167 ? 2.783 35.906 3.801 1 98.44 167 ILE A CA 1
ATOM 1291 C C . ILE A 1 167 ? 2.488 36.906 2.686 1 98.44 167 ILE A C 1
ATOM 1293 O O . ILE A 1 167 ? 2.035 36.531 1.604 1 98.44 167 ILE A O 1
ATOM 1297 N N . GLU A 1 168 ? 2.779 38.156 2.898 1 98.12 168 GLU A N 1
ATOM 1298 C CA . GLU A 1 168 ? 2.471 39.219 1.956 1 98.12 168 GLU A CA 1
ATOM 1299 C C . GLU A 1 168 ? 3.287 39.094 0.674 1 98.12 168 GLU A C 1
ATOM 1301 O O . GLU A 1 168 ? 2.816 39.438 -0.41 1 98.12 168 GLU A O 1
ATOM 1306 N N . GLU A 1 169 ? 4.441 38.531 0.83 1 98.5 169 GLU A N 1
ATOM 1307 C CA . GLU A 1 169 ? 5.363 38.562 -0.304 1 98.5 169 GLU A CA 1
ATOM 1308 C C . GLU A 1 169 ? 5.379 37.219 -1.037 1 98.5 169 GLU A C 1
ATOM 1310 O O . GLU A 1 169 ? 5.672 37.156 -2.232 1 98.5 169 GLU A O 1
ATOM 1315 N N . SER A 1 170 ? 5.133 36.125 -0.408 1 98.44 170 SER A N 1
ATOM 1316 C CA . SER A 1 170 ? 5.387 34.812 -0.972 1 98.44 170 SER A CA 1
ATOM 1317 C C . SER A 1 170 ? 4.219 34.344 -1.833 1 98.44 170 SER A C 1
ATOM 1319 O O . SER A 1 170 ? 4.41 33.594 -2.793 1 98.44 170 SER A O 1
ATOM 1321 N N . GLY A 1 171 ? 2.988 34.656 -1.48 1 98.12 171 GLY A N 1
ATOM 1322 C CA . GLY A 1 171 ? 1.806 34.188 -2.182 1 98.12 171 GLY A CA 1
ATOM 1323 C C . GLY A 1 171 ? 1.39 32.781 -1.779 1 98.12 171 GLY A C 1
ATOM 1324 O O . GLY A 1 171 ? 0.62 32.125 -2.488 1 98.12 171 GLY A O 1
ATOM 1325 N N . ILE A 1 172 ? 1.838 32.312 -0.642 1 98.69 172 ILE A N 1
ATOM 1326 C CA . ILE A 1 172 ? 1.509 30.984 -0.163 1 98.69 172 ILE A CA 1
ATOM 1327 C C . ILE A 1 172 ? 0.05 30.938 0.287 1 98.69 172 ILE A C 1
ATOM 1329 O O . ILE A 1 172 ? -0.606 31.984 0.387 1 98.69 172 ILE A O 1
ATOM 1333 N N . ASP A 1 173 ? -0.413 29.672 0.54 1 98.56 173 ASP A N 1
ATOM 1334 C CA . ASP A 1 173 ? -1.805 29.484 0.933 1 98.56 173 ASP A CA 1
ATOM 1335 C C . ASP A 1 173 ? -1.919 29.203 2.432 1 98.56 173 ASP A C 1
ATOM 1337 O O . ASP A 1 173 ? -2.99 29.375 3.018 1 98.56 173 ASP A O 1
ATOM 1341 N N . MET A 1 174 ? -0.868 28.672 3.031 1 98.31 174 MET A N 1
ATOM 1342 C CA . MET A 1 174 ? -0.826 28.375 4.461 1 98.31 174 MET A CA 1
ATOM 1343 C C . MET A 1 174 ? 0.6 28.469 4.992 1 98.31 174 MET A C 1
ATOM 1345 O O . MET A 1 174 ? 1.56 28.266 4.246 1 98.31 174 MET A O 1
ATOM 1349 N N . LEU A 1 175 ? 0.754 28.766 6.266 1 98.69 175 LEU A N 1
ATOM 1350 C CA . LEU A 1 175 ? 2.07 28.953 6.867 1 98.69 175 LEU A CA 1
ATOM 1351 C C . LEU A 1 175 ? 2.201 28.156 8.156 1 98.69 175 LEU A C 1
ATOM 1353 O O . LEU A 1 175 ? 1.435 28.359 9.102 1 98.69 175 LEU A O 1
ATOM 1357 N N . ALA A 1 176 ? 3.154 27.266 8.156 1 98.25 176 ALA A N 1
ATOM 1358 C CA . ALA A 1 176 ? 3.521 26.578 9.391 1 98.25 176 ALA A CA 1
ATOM 1359 C C . ALA A 1 176 ? 4.363 27.484 10.289 1 98.25 176 ALA A C 1
ATOM 1361 O O . ALA A 1 176 ? 5.348 28.078 9.836 1 98.25 176 ALA A O 1
ATOM 1362 N N . VAL A 1 177 ? 3.984 27.547 11.547 1 97 177 VAL A N 1
ATOM 1363 C CA . VAL A 1 177 ? 4.688 28.422 12.477 1 97 177 VAL A CA 1
ATOM 1364 C C . VAL A 1 177 ? 5.168 27.609 13.68 1 97 177 VAL A C 1
ATOM 1366 O O . VAL A 1 177 ? 4.57 26.594 14.031 1 97 177 VAL A O 1
ATOM 1369 N N . ALA A 1 178 ? 6.211 28.094 14.258 1 93.94 178 ALA A N 1
ATOM 1370 C CA . ALA A 1 178 ? 6.789 27.453 15.438 1 93.94 178 ALA A CA 1
ATOM 1371 C C . ALA A 1 178 ? 6.434 28.234 16.703 1 93.94 178 ALA A C 1
ATOM 1373 O O . ALA A 1 178 ? 6.68 29.438 16.797 1 93.94 178 ALA A O 1
ATOM 1374 N N . TYR A 1 179 ? 5.836 27.516 17.656 1 94.25 179 TYR A N 1
ATOM 1375 C CA . TYR A 1 179 ? 5.523 28.125 18.938 1 94.25 179 TYR A CA 1
ATOM 1376 C C . TYR A 1 179 ? 5.77 27.156 20.078 1 94.25 179 TYR A C 1
ATOM 1378 O O . TYR A 1 179 ? 5.082 27.203 21.109 1 94.25 179 TYR A O 1
ATOM 1386 N N . GLY A 1 180 ? 6.668 26.141 19.812 1 91.25 180 GLY A N 1
ATOM 1387 C CA . GLY A 1 180 ? 7.125 25.281 20.891 1 91.25 180 GLY A CA 1
ATOM 1388 C C . GLY A 1 180 ? 6.965 23.812 20.578 1 91.25 180 GLY A C 1
ATOM 1389 O O . GLY A 1 180 ? 7.367 22.953 21.391 1 91.25 180 GLY A O 1
ATOM 1390 N N . THR A 1 181 ? 6.391 23.422 19.453 1 88 181 THR A N 1
ATOM 1391 C CA . THR A 1 181 ? 6.25 22.016 19.062 1 88 181 THR A CA 1
ATOM 1392 C C . THR A 1 181 ? 7.551 21.484 18.453 1 88 181 THR A C 1
ATOM 1394 O O . THR A 1 181 ? 8.414 22.266 18.047 1 88 181 THR A O 1
ATOM 1397 N N . VAL A 1 182 ? 7.711 20.172 18.469 1 83.88 182 VAL A N 1
ATOM 1398 C CA . VAL A 1 182 ? 8.875 19.516 17.891 1 83.88 182 VAL A CA 1
ATOM 1399 C C . VAL A 1 182 ? 8.445 18.281 17.094 1 83.88 182 VAL A C 1
ATOM 1401 O O . VAL A 1 182 ? 7.461 17.625 17.453 1 83.88 182 VAL A O 1
ATOM 1404 N N . HIS A 1 183 ? 9.203 17.953 16.078 1 81.44 183 HIS A N 1
ATOM 1405 C CA . HIS A 1 183 ? 8.93 16.734 15.336 1 81.44 183 HIS A CA 1
ATOM 1406 C C . HIS A 1 183 ? 9.273 15.5 16.141 1 81.44 183 HIS A C 1
ATOM 1408 O O . HIS A 1 183 ? 10.219 15.516 16.938 1 81.44 183 HIS A O 1
ATOM 1414 N N . GLY A 1 184 ? 8.492 14.352 15.883 1 79.06 184 GLY A N 1
ATOM 1415 C CA . GLY A 1 184 ? 8.781 13.094 16.547 1 79.06 184 GLY A CA 1
ATOM 1416 C C . GLY A 1 184 ? 7.91 12.852 17.766 1 79.06 184 GLY A C 1
ATOM 1417 O O . GLY A 1 184 ? 6.98 13.617 18.031 1 79.06 184 GLY A O 1
ATOM 1418 N N . VAL A 1 185 ? 8.195 11.797 18.453 1 81.12 185 VAL A N 1
ATOM 1419 C CA . VAL A 1 185 ? 7.512 11.477 19.703 1 81.12 185 VAL A CA 1
ATOM 1420 C C . VAL A 1 185 ? 8.133 12.266 20.844 1 81.12 185 VAL A C 1
ATOM 1422 O O . VAL A 1 185 ? 9.352 12.227 21.047 1 81.12 185 VAL A O 1
ATOM 1425 N N . TYR A 1 186 ? 7.25 12.898 21.578 1 79.69 186 TYR A N 1
ATOM 1426 C CA . TYR A 1 186 ? 7.734 13.727 22.688 1 79.69 186 TYR A CA 1
ATOM 1427 C C . TYR A 1 186 ? 8.297 12.867 23.812 1 79.69 186 TYR A C 1
ATOM 1429 O O . TYR A 1 186 ? 7.672 11.883 24.219 1 79.69 186 TYR A O 1
ATOM 1437 N N . THR A 1 187 ? 9.461 13.234 24.219 1 80.88 187 THR A N 1
ATOM 1438 C CA . THR A 1 187 ? 10.023 12.57 25.391 1 80.88 187 THR A CA 1
ATOM 1439 C C . THR A 1 187 ? 9.781 13.398 26.656 1 80.88 187 THR A C 1
ATOM 1441 O O . THR A 1 187 ? 9.922 12.891 27.766 1 80.88 187 THR A O 1
ATOM 1444 N N . GLN A 1 188 ? 9.484 14.695 26.391 1 82.06 188 GLN A N 1
ATOM 1445 C CA . GLN A 1 188 ? 9.094 15.625 27.438 1 82.06 188 GLN A CA 1
ATOM 1446 C C . GLN A 1 188 ? 7.926 16.5 27 1 82.06 188 GLN A C 1
ATOM 1448 O O . GLN A 1 188 ? 7.621 16.578 25.797 1 82.06 188 GLN A O 1
ATOM 1453 N N . LYS A 1 189 ? 7.359 17.094 27.984 1 82.31 189 LYS A N 1
ATOM 1454 C CA . LYS A 1 189 ? 6.258 17.984 27.656 1 82.31 189 LYS A CA 1
ATOM 1455 C C . LYS A 1 189 ? 6.762 19.219 26.906 1 82.31 189 LYS A C 1
ATOM 1457 O O . LYS A 1 189 ? 7.746 19.844 27.312 1 82.31 189 LYS A O 1
ATOM 1462 N N . PRO A 1 190 ? 6.059 19.562 25.906 1 82.88 190 PRO A N 1
ATOM 1463 C CA . PRO A 1 190 ? 6.496 20.75 25.172 1 82.88 190 PRO A CA 1
ATOM 1464 C C . PRO A 1 190 ? 6.113 22.047 25.875 1 82.88 190 PRO A C 1
ATOM 1466 O O . PRO A 1 190 ? 5.168 22.078 26.672 1 82.88 190 PRO A O 1
ATOM 1469 N N . HIS A 1 191 ? 6.902 23.078 25.703 1 85.62 191 HIS A N 1
ATOM 1470 C CA . HIS A 1 191 ? 6.59 24.422 26.172 1 85.62 191 HIS A CA 1
ATOM 1471 C C . HIS A 1 191 ? 5.98 25.266 25.062 1 85.62 191 HIS A C 1
ATOM 1473 O O . HIS A 1 191 ? 6.688 26.031 24.406 1 85.62 191 HIS A O 1
ATOM 1479 N N . LEU A 1 192 ? 4.676 25.219 25 1 93 192 LEU A N 1
ATOM 1480 C CA . LEU A 1 192 ? 3.957 25.906 23.922 1 93 192 LEU A CA 1
ATOM 1481 C C . LEU A 1 192 ? 3.682 27.359 24.297 1 93 192 LEU A C 1
ATOM 1483 O O . LEU A 1 192 ? 3.191 27.641 25.391 1 93 192 LEU A O 1
ATOM 1487 N N . SER A 1 193 ? 4.043 28.234 23.469 1 94.44 193 SER A N 1
ATOM 1488 C CA . SER A 1 193 ? 3.711 29.641 23.672 1 94.44 193 SER A CA 1
ATOM 1489 C C . SER A 1 193 ? 2.447 30.031 22.906 1 94.44 193 SER A C 1
ATOM 1491 O O . SER A 1 193 ? 2.523 30.547 21.797 1 94.44 193 SER A O 1
ATOM 1493 N N . PHE A 1 194 ? 1.325 29.922 23.547 1 96.38 194 PHE A N 1
ATOM 1494 C CA . PHE A 1 194 ? 0.059 30.297 22.922 1 96.38 194 PHE A CA 1
ATOM 1495 C C . PHE A 1 194 ? -0.031 31.812 22.766 1 96.38 194 PHE A C 1
ATOM 1497 O O . PHE A 1 194 ? -0.724 32.312 21.875 1 96.38 194 PHE A O 1
ATOM 1504 N N . SER A 1 195 ? 0.718 32.5 23.641 1 96.25 195 SER A N 1
ATOM 1505 C CA . SER A 1 195 ? 0.769 33.938 23.484 1 96.25 195 SER A CA 1
ATOM 1506 C C . SER A 1 195 ? 1.427 34.344 22.172 1 96.25 195 SER A C 1
ATOM 1508 O O . SER A 1 195 ? 0.944 35.219 21.469 1 96.25 195 SER A O 1
ATOM 1510 N N . ARG A 1 196 ? 2.525 33.625 21.844 1 95.62 196 ARG A N 1
ATOM 1511 C CA . ARG A 1 196 ? 3.188 33.875 20.562 1 95.62 196 ARG A CA 1
ATOM 1512 C C . ARG A 1 196 ? 2.264 33.531 19.406 1 95.62 196 ARG A C 1
ATOM 1514 O O . ARG A 1 196 ? 2.209 34.281 18.422 1 95.62 196 ARG A O 1
ATOM 1521 N N . LEU A 1 197 ? 1.621 32.469 19.5 1 97 197 LEU A N 1
ATOM 1522 C CA . LEU A 1 197 ? 0.688 32.062 18.453 1 97 197 LEU A CA 1
ATOM 1523 C C . LEU A 1 197 ? -0.41 33.094 18.266 1 97 197 LEU A C 1
ATOM 1525 O O . LEU A 1 197 ? -0.757 33.469 17.141 1 97 197 LEU A O 1
ATOM 1529 N N . LYS A 1 198 ? -0.935 33.562 19.328 1 97 198 LYS A N 1
ATOM 1530 C CA . LYS A 1 198 ? -1.974 34.594 19.281 1 97 198 LYS A CA 1
ATOM 1531 C C . LYS A 1 198 ? -1.447 35.875 18.656 1 97 198 LYS A C 1
ATOM 1533 O O . LYS A 1 198 ? -2.143 36.531 17.859 1 97 198 LYS A O 1
ATOM 1538 N N . GLU A 1 199 ? -0.278 36.25 19.016 1 97.38 199 GLU A N 1
ATOM 1539 C CA . GLU A 1 199 ? 0.348 37.438 18.438 1 97.38 199 GLU A CA 1
ATOM 1540 C C . GLU A 1 199 ? 0.414 37.312 16.922 1 97.38 199 GLU A C 1
ATOM 1542 O O . GLU A 1 199 ? 0.088 38.281 16.203 1 97.38 199 GLU A O 1
ATOM 1547 N N . ILE A 1 200 ? 0.85 36.188 16.438 1 97.69 200 ILE A N 1
ATOM 1548 C CA . ILE A 1 200 ? 0.958 35.969 15 1 97.69 200 ILE A CA 1
ATOM 1549 C C . ILE A 1 200 ? -0.431 36.031 14.367 1 97.69 200 ILE A C 1
ATOM 1551 O O . ILE A 1 200 ? -0.653 36.719 13.383 1 97.69 200 ILE A O 1
ATOM 1555 N N . SER A 1 201 ? -1.357 35.281 14.945 1 97.38 201 SER A N 1
ATOM 1556 C CA . SER A 1 201 ? -2.703 35.156 14.391 1 97.38 201 SER A CA 1
ATOM 1557 C C . SER A 1 201 ? -3.4 36.5 14.328 1 97.38 201 SER A C 1
ATOM 1559 O O . SER A 1 201 ? -4.133 36.812 13.383 1 97.38 201 SER A O 1
ATOM 1561 N N . ASP A 1 202 ? -3.207 37.312 15.344 1 96.75 202 ASP A N 1
ATOM 1562 C CA . ASP A 1 202 ? -3.822 38.625 15.391 1 96.75 202 ASP A CA 1
ATOM 1563 C C . ASP A 1 202 ? -3.244 39.562 14.312 1 96.75 202 ASP A C 1
ATOM 1565 O O . ASP A 1 202 ? -3.938 40.438 13.805 1 96.75 202 ASP A O 1
ATOM 1569 N N . LEU A 1 203 ? -2.035 39.219 14.086 1 97.5 203 LEU A N 1
ATOM 1570 C CA . LEU A 1 203 ? -1.328 40.094 13.156 1 97.5 203 LEU A CA 1
ATOM 1571 C C . LEU A 1 203 ? -1.634 39.719 11.711 1 97.5 203 LEU A C 1
ATOM 1573 O O . LEU A 1 203 ? -1.673 40.594 10.836 1 97.5 203 LEU A O 1
ATOM 1577 N N . VAL A 1 204 ? -1.774 38.344 11.57 1 94.62 204 VAL A N 1
ATOM 1578 C CA . VAL A 1 204 ? -1.903 37.906 10.188 1 94.62 204 VAL A CA 1
ATOM 1579 C C . VAL A 1 204 ? -3.279 37.25 9.977 1 94.62 204 VAL A C 1
ATOM 1581 O O . VAL A 1 204 ? -3.744 36.469 10.805 1 94.62 204 VAL A O 1
ATOM 1584 N N . ASP A 1 205 ? -4.285 37.719 9.32 1 93.31 205 ASP A N 1
ATOM 1585 C CA . ASP A 1 205 ? -5.543 37.094 8.945 1 93.31 205 ASP A CA 1
ATOM 1586 C C . ASP A 1 205 ? -5.316 36.031 7.879 1 93.31 205 ASP A C 1
ATOM 1588 O O . ASP A 1 205 ? -5.836 36.125 6.766 1 93.31 205 ASP A O 1
ATOM 1592 N N . PHE A 1 206 ? -4.516 34.969 8.336 1 97.75 206 PHE A N 1
ATOM 1593 C CA . PHE A 1 206 ? -4.012 33.969 7.395 1 97.75 206 PHE A CA 1
ATOM 1594 C C . PHE A 1 206 ? -4.035 32.594 8.008 1 97.75 206 PHE A C 1
ATOM 1596 O O . PHE A 1 206 ? -3.836 32.438 9.219 1 97.75 206 PHE A O 1
ATOM 1603 N N . PRO A 1 207 ? -4.355 31.516 7.25 1 98.12 207 PRO A N 1
ATOM 1604 C CA . PRO A 1 207 ? -4.352 30.156 7.797 1 98.12 207 PRO A CA 1
ATOM 1605 C C . PRO A 1 207 ? -2.98 29.734 8.32 1 98.12 207 PRO A C 1
ATOM 1607 O O . PRO A 1 207 ? -2.01 29.688 7.562 1 98.12 207 PRO A O 1
ATOM 1610 N N . LEU A 1 208 ? -2.926 29.359 9.586 1 98.62 208 LEU A N 1
ATOM 1611 C CA . LEU A 1 208 ? -1.691 28.906 10.211 1 98.62 208 LEU A CA 1
ATOM 1612 C C . LEU A 1 208 ? -1.723 27.391 10.422 1 98.62 208 LEU A C 1
ATOM 1614 O O . LEU A 1 208 ? -2.789 26.812 10.641 1 98.62 208 LEU A O 1
ATOM 1618 N N . VAL A 1 209 ? -0.539 26.797 10.312 1 98.56 209 VAL A N 1
ATOM 1619 C CA . VAL A 1 209 ? -0.368 25.344 10.406 1 98.56 209 VAL A CA 1
ATOM 1620 C C . VAL A 1 209 ? 0.563 25.016 11.57 1 98.56 209 VAL A C 1
ATOM 1622 O O . VAL A 1 209 ? 1.525 25.734 11.836 1 98.56 209 VAL A O 1
ATOM 1625 N N . VAL A 1 210 ? 0.261 23.922 12.25 1 97.44 210 VAL A N 1
ATOM 1626 C CA . VAL A 1 210 ? 1.202 23.453 13.258 1 97.44 210 VAL A CA 1
ATOM 1627 C C . VAL A 1 210 ? 1.805 22.109 12.828 1 97.44 210 VAL A C 1
ATOM 1629 O O . VAL A 1 210 ? 1.082 21.203 12.414 1 97.44 210 VAL A O 1
ATOM 1632 N N . HIS A 1 211 ? 3.094 21.984 12.828 1 95.38 211 HIS A N 1
ATOM 1633 C CA . HIS A 1 211 ? 3.867 20.75 12.695 1 95.38 211 HIS A CA 1
ATOM 1634 C C . HIS A 1 211 ? 4.273 20.203 14.062 1 95.38 211 HIS A C 1
ATOM 1636 O O . HIS A 1 211 ? 4.227 20.922 15.062 1 95.38 211 HIS A O 1
ATOM 1642 N N . GLY A 1 212 ? 4.621 18.953 14.156 1 90.81 212 GLY A N 1
ATOM 1643 C CA . GLY A 1 212 ? 5.094 18.375 15.398 1 90.81 212 GLY A CA 1
ATOM 1644 C C . GLY A 1 212 ? 4.027 18.312 16.484 1 90.81 212 GLY A C 1
ATOM 1645 O O . GLY A 1 212 ? 4.328 18.469 17.656 1 90.81 212 GLY A O 1
ATOM 1646 N N . ALA A 1 213 ? 2.889 18.141 16.094 1 90.88 213 ALA A N 1
ATOM 1647 C CA . ALA A 1 213 ? 1.787 18.234 17.047 1 90.88 213 ALA A CA 1
ATOM 1648 C C . ALA A 1 213 ? 1.455 16.875 17.641 1 90.88 213 ALA A C 1
ATOM 1650 O O . ALA A 1 213 ? 0.633 16.781 18.547 1 90.88 213 ALA A O 1
ATOM 1651 N N . SER A 1 214 ? 2.273 15.969 17.125 1 88.56 214 SER A N 1
ATOM 1652 C CA . SER A 1 214 ? 1.949 14.641 17.625 1 88.56 214 SER A CA 1
ATOM 1653 C C . SER A 1 214 ? 2.221 14.531 19.125 1 88.56 214 SER A C 1
ATOM 1655 O O . SER A 1 214 ? 3.275 14.953 19.594 1 88.56 214 SER A O 1
ATOM 1657 N N . GLY A 1 215 ? 1.322 14.367 20.031 1 86.19 215 GLY A N 1
ATOM 1658 C CA . GLY A 1 215 ? 1.523 14.188 21.469 1 86.19 215 GLY A CA 1
ATOM 1659 C C . GLY A 1 215 ? 0.862 15.273 22.297 1 86.19 215 GLY A C 1
ATOM 1660 O O . GLY A 1 215 ? 0.855 15.195 23.531 1 86.19 215 GLY A O 1
ATOM 1661 N N . LEU A 1 216 ? 0.565 16.312 21.609 1 93.88 216 LEU A N 1
ATOM 1662 C CA . LEU A 1 216 ? -0.177 17.344 22.344 1 93.88 216 LEU A CA 1
ATOM 1663 C C . LEU A 1 216 ? -1.431 16.75 22.984 1 93.88 216 LEU A C 1
ATOM 1665 O O . LEU A 1 216 ? -1.954 15.734 22.516 1 93.88 216 LEU A O 1
ATOM 1669 N N . THR A 1 217 ? -1.838 17.406 24.047 1 94.94 217 THR A N 1
ATOM 1670 C CA . THR A 1 217 ? -3.098 17.031 24.672 1 94.94 217 THR A CA 1
ATOM 1671 C C . THR A 1 217 ? -4.285 17.594 23.906 1 94.94 217 THR A C 1
ATOM 1673 O O . THR A 1 217 ? -4.125 18.516 23.094 1 94.94 217 THR A O 1
ATOM 1676 N N . ASP A 1 218 ? -5.461 17.062 24.156 1 97.31 218 ASP A N 1
ATOM 1677 C CA . ASP A 1 218 ? -6.672 17.562 23.516 1 97.31 218 ASP A CA 1
ATOM 1678 C C . ASP A 1 218 ? -6.859 19.047 23.75 1 97.31 218 ASP A C 1
ATOM 1680 O O . ASP A 1 218 ? -7.262 19.781 22.859 1 97.31 218 ASP A O 1
ATOM 1684 N N . GLU A 1 219 ? -6.547 19.438 24.953 1 97.12 219 GLU A N 1
ATOM 1685 C CA . GLU A 1 219 ? -6.68 20.844 25.312 1 97.12 219 GLU A CA 1
ATOM 1686 C C . GLU A 1 219 ? -5.699 21.703 24.531 1 97.12 219 GLU A C 1
ATOM 1688 O O . GLU A 1 219 ? -6.051 22.797 24.078 1 97.12 219 GLU A O 1
ATOM 1693 N N . GLU A 1 220 ? -4.523 21.203 24.375 1 97 220 GLU A N 1
ATOM 1694 C CA . GLU A 1 220 ? -3.512 21.938 23.625 1 97 220 GLU A CA 1
ATOM 1695 C C . GLU A 1 220 ? -3.887 22.062 22.156 1 97 220 GLU A C 1
ATOM 1697 O O . GLU A 1 220 ? -3.648 23.094 21.531 1 97 220 GLU A O 1
ATOM 1702 N N . TYR A 1 221 ? -4.48 21.016 21.594 1 97.94 221 TYR A N 1
ATOM 1703 C CA . TYR A 1 221 ? -4.992 21.109 20.219 1 97.94 221 TYR A CA 1
ATOM 1704 C C . TYR A 1 221 ? -6.062 22.188 20.109 1 97.94 221 TYR A C 1
ATOM 1706 O O . TYR A 1 221 ? -6.012 23.031 19.219 1 97.94 221 TYR A O 1
ATOM 1714 N N . ARG A 1 222 ? -6.996 22.188 21.047 1 98 222 ARG A N 1
ATOM 1715 C CA . ARG A 1 222 ? -8.109 23.125 21.016 1 98 222 ARG A CA 1
ATOM 1716 C C . ARG A 1 222 ? -7.613 24.562 21.156 1 98 222 ARG A C 1
ATOM 1718 O O . ARG A 1 222 ? -8.078 25.453 20.453 1 98 222 ARG A O 1
ATOM 1725 N N . LYS A 1 223 ? -6.664 24.688 22.094 1 97.69 223 LYS A N 1
ATOM 1726 C CA . LYS A 1 223 ? -6.098 26.016 22.297 1 97.69 223 LYS A CA 1
ATOM 1727 C C . LYS A 1 223 ? -5.371 26.5 21.031 1 97.69 223 LYS A C 1
ATOM 1729 O O . LYS A 1 223 ? -5.41 27.688 20.719 1 97.69 223 LYS A O 1
ATOM 1734 N N . SER A 1 224 ? -4.676 25.562 20.375 1 98.12 224 SER A N 1
ATOM 1735 C CA . SER A 1 224 ? -4.008 25.906 19.125 1 98.12 224 SER A CA 1
ATOM 1736 C C . SER A 1 224 ? -5.008 26.391 18.078 1 98.12 224 SER A C 1
ATOM 1738 O O . SER A 1 224 ? -4.797 27.406 17.438 1 98.12 224 SER A O 1
ATOM 1740 N N . VAL A 1 225 ? -6.09 25.672 17.953 1 98.31 225 VAL A N 1
ATOM 1741 C CA . VAL A 1 225 ? -7.129 26 16.969 1 98.31 225 VAL A CA 1
ATOM 1742 C C . VAL A 1 225 ? -7.762 27.344 17.328 1 98.31 225 VAL A C 1
ATOM 1744 O O . VAL A 1 225 ? -7.965 28.188 16.453 1 98.31 225 VAL A O 1
ATOM 1747 N N . GLU A 1 226 ? -8.008 27.562 18.578 1 96.94 226 GLU A N 1
ATOM 1748 C CA . GLU A 1 226 ? -8.594 28.812 19.047 1 96.94 226 GLU A CA 1
ATOM 1749 C C . GLU A 1 226 ? -7.691 30 18.719 1 96.94 226 GLU A C 1
ATOM 1751 O O . GLU A 1 226 ? -8.172 31.125 18.547 1 96.94 226 GLU A O 1
ATOM 1756 N N . ASN A 1 227 ? -6.41 29.672 18.672 1 97 227 ASN A N 1
ATOM 1757 C CA . ASN A 1 227 ? -5.457 30.75 18.438 1 97 227 ASN A CA 1
ATOM 1758 C C . ASN A 1 227 ? -4.984 30.781 16.984 1 97 227 ASN A C 1
ATOM 1760 O O . ASN A 1 227 ? -3.883 31.25 16.688 1 97 227 ASN A O 1
ATOM 1764 N N . GLY A 1 228 ? -5.75 30.172 16.078 1 97 228 GLY A N 1
ATOM 1765 C CA . GLY A 1 228 ? -5.535 30.5 14.672 1 97 228 GLY A CA 1
ATOM 1766 C C . GLY A 1 228 ? -5.059 29.328 13.852 1 97 228 GLY A C 1
ATOM 1767 O O . GLY A 1 228 ? -4.973 29.406 12.625 1 97 228 GLY A O 1
ATOM 1768 N N . ILE A 1 229 ? -4.773 28.156 14.492 1 98.56 229 ILE A N 1
ATOM 1769 C CA . ILE A 1 229 ? -4.316 27 13.742 1 98.56 229 ILE A CA 1
ATOM 1770 C C . ILE A 1 229 ? -5.473 26.422 12.93 1 98.56 229 ILE A C 1
ATOM 1772 O O . ILE A 1 229 ? -6.551 26.156 13.477 1 98.56 229 ILE A O 1
ATOM 1776 N N . CYS A 1 230 ? -5.184 26.188 11.633 1 98.69 230 CYS A N 1
ATOM 1777 C CA . CYS A 1 230 ? -6.211 25.719 10.711 1 98.69 230 CYS A CA 1
ATOM 1778 C C . CYS A 1 230 ? -5.832 24.359 10.125 1 98.69 230 CYS A C 1
ATOM 1780 O O . CYS A 1 230 ? -6.641 23.734 9.445 1 98.69 230 CYS A O 1
ATOM 1782 N N . LYS A 1 231 ? -4.66 23.906 10.273 1 98.81 231 LYS A N 1
ATOM 1783 C CA . LYS A 1 231 ? -4.145 22.609 9.82 1 98.81 231 LYS A CA 1
ATOM 1784 C C . LYS A 1 231 ? -3.199 22.016 10.859 1 98.81 231 LYS A C 1
ATOM 1786 O O . LYS A 1 231 ? -2.316 22.703 11.375 1 98.81 231 LYS A O 1
ATOM 1791 N N . ILE A 1 232 ? -3.434 20.797 11.188 1 98.69 232 ILE A N 1
ATOM 1792 C CA . ILE A 1 232 ? -2.609 20.125 12.188 1 98.69 232 ILE A CA 1
ATOM 1793 C C . ILE A 1 232 ? -1.97 18.875 11.578 1 98.69 232 ILE A C 1
ATOM 1795 O O . ILE A 1 232 ? -2.67 17.969 11.133 1 98.69 232 ILE A O 1
ATOM 1799 N N . ASN A 1 233 ? -0.648 18.828 11.539 1 98.06 233 ASN A N 1
ATOM 1800 C CA . ASN A 1 233 ? 0.084 17.641 11.125 1 98.06 233 ASN A CA 1
ATOM 1801 C C . ASN A 1 233 ? 0.135 16.594 12.242 1 98.06 233 ASN A C 1
ATOM 1803 O O . ASN A 1 233 ? 0.406 16.922 13.398 1 98.06 233 ASN A O 1
ATOM 1807 N N . TYR A 1 234 ? -0.131 15.43 11.914 1 97.06 234 TYR A N 1
ATOM 1808 C CA . TYR A 1 234 ? -0.176 14.336 12.883 1 97.06 234 TYR A CA 1
ATOM 1809 C C . TYR A 1 234 ? 0.362 13.047 12.281 1 97.06 234 TYR A C 1
ATOM 1811 O O . TYR A 1 234 ? -0.108 12.602 11.227 1 97.06 234 TYR A O 1
ATOM 1819 N N . TYR A 1 235 ? 1.414 12.398 12.938 1 96.81 235 TYR A N 1
ATOM 1820 C CA . TYR A 1 235 ? 1.986 11.172 12.383 1 96.81 235 TYR A CA 1
ATOM 1821 C C . TYR A 1 235 ? 2.613 10.32 13.484 1 96.81 235 TYR A C 1
ATOM 1823 O O . TYR A 1 235 ? 2.205 9.172 13.695 1 96.81 235 TYR A O 1
ATOM 1831 N N . SER A 1 236 ? 3.574 10.844 14.242 1 93.25 236 SER A N 1
ATOM 1832 C CA . SER A 1 236 ? 4.477 10.062 15.086 1 93.25 236 SER A CA 1
ATOM 1833 C C . SER A 1 236 ? 3.711 9.312 16.172 1 93.25 236 SER A C 1
ATOM 1835 O O . SER A 1 236 ? 3.971 8.133 16.422 1 93.25 236 SER A O 1
ATOM 1837 N N . GLU A 1 237 ? 2.807 9.984 16.766 1 92.69 237 GLU A N 1
ATOM 1838 C CA . GLU A 1 237 ? 2.045 9.32 17.828 1 92.69 237 GLU A CA 1
ATOM 1839 C C . GLU A 1 237 ? 1.163 8.219 17.25 1 92.69 237 GLU A C 1
ATOM 1841 O O . GLU A 1 237 ? 1.022 7.152 17.859 1 92.69 237 GLU A O 1
ATOM 1846 N N . MET A 1 238 ? 0.577 8.461 16.156 1 95.38 238 MET A N 1
ATOM 1847 C CA . MET A 1 238 ? -0.298 7.477 15.523 1 95.38 238 MET A CA 1
ATOM 1848 C C . MET A 1 238 ? 0.465 6.199 15.195 1 95.38 238 MET A C 1
ATOM 1850 O O . MET A 1 238 ? 0.046 5.105 15.586 1 95.38 238 MET A O 1
ATOM 1854 N N . VAL A 1 239 ? 1.62 6.352 14.547 1 95.44 239 VAL A N 1
ATOM 1855 C CA . VAL A 1 239 ? 2.348 5.18 14.07 1 95.44 239 VAL A CA 1
ATOM 1856 C C . VAL A 1 239 ? 2.963 4.434 15.25 1 95.44 239 VAL A C 1
ATOM 1858 O O . VAL A 1 239 ? 3.107 3.211 15.219 1 95.44 239 VAL A O 1
ATOM 1861 N N . HIS A 1 240 ? 3.295 5.195 16.297 1 92.88 240 HIS A N 1
ATOM 1862 C CA . HIS A 1 240 ? 3.795 4.555 17.5 1 92.88 240 HIS A CA 1
ATOM 1863 C C . HIS A 1 240 ? 2.707 3.73 18.188 1 92.88 240 HIS A C 1
ATOM 1865 O O . HIS A 1 240 ? 2.93 2.572 18.531 1 92.88 240 HIS A O 1
ATOM 1871 N N . ARG A 1 241 ? 1.545 4.281 18.359 1 93.44 241 ARG A N 1
ATOM 1872 C CA . ARG A 1 241 ? 0.423 3.6 19 1 93.44 241 ARG A CA 1
ATOM 1873 C C . ARG A 1 241 ? 0 2.377 18.188 1 93.44 241 ARG A C 1
ATOM 1875 O O . ARG A 1 241 ? -0.312 1.328 18.75 1 93.44 241 ARG A O 1
ATOM 1882 N N . VAL A 1 242 ? -0.029 2.523 16.922 1 95.94 242 VAL A N 1
ATOM 1883 C CA . VAL A 1 242 ? -0.418 1.427 16.047 1 95.94 242 VAL A CA 1
ATOM 1884 C C . VAL A 1 242 ? 0.588 0.284 16.172 1 95.94 242 VAL A C 1
ATOM 1886 O O . VAL A 1 242 ? 0.204 -0.887 16.203 1 95.94 242 VAL A O 1
ATOM 1889 N N . ALA A 1 243 ? 1.885 0.637 16.156 1 93.62 243 ALA A N 1
ATOM 1890 C CA . ALA A 1 243 ? 2.914 -0.387 16.312 1 93.62 243 ALA A CA 1
ATOM 1891 C C . ALA A 1 243 ? 2.688 -1.202 17.578 1 93.62 243 ALA A C 1
ATOM 1893 O O . ALA A 1 243 ? 2.748 -2.434 17.547 1 93.62 243 ALA A O 1
ATOM 1894 N N . LEU A 1 244 ? 2.428 -0.522 18.656 1 92.25 244 LEU A N 1
ATOM 1895 C CA . LEU A 1 244 ? 2.197 -1.189 19.938 1 92.25 244 LEU A CA 1
ATOM 1896 C C . LEU A 1 244 ? 0.939 -2.049 19.891 1 92.25 244 LEU A C 1
ATOM 1898 O O . LEU A 1 244 ? 0.914 -3.154 20.438 1 92.25 244 LEU A O 1
ATOM 1902 N N . GLY A 1 245 ? -0.105 -1.524 19.281 1 93.81 245 GLY A N 1
ATOM 1903 C CA . GLY A 1 245 ? -1.336 -2.285 19.141 1 93.81 245 GLY A CA 1
ATOM 1904 C C . GLY A 1 245 ? -1.163 -3.547 18.312 1 93.81 245 GLY A C 1
ATOM 1905 O O . GLY A 1 245 ? -1.668 -4.609 18.688 1 93.81 245 GLY A O 1
ATOM 1906 N N . VAL A 1 246 ? -0.49 -3.434 17.203 1 93.69 246 VAL A N 1
ATOM 1907 C CA . VAL A 1 246 ? -0.239 -4.578 16.328 1 93.69 246 VAL A CA 1
ATOM 1908 C C . VAL A 1 246 ? 0.607 -5.613 17.078 1 93.69 246 VAL A C 1
ATOM 1910 O O . VAL A 1 246 ? 0.351 -6.816 16.984 1 93.69 246 VAL A O 1
ATOM 1913 N N . GLN A 1 247 ? 1.651 -5.102 17.766 1 90.88 247 GLN A N 1
ATOM 1914 C CA . GLN A 1 247 ? 2.484 -5.984 18.562 1 90.88 247 GLN A CA 1
ATOM 1915 C C . GLN A 1 247 ? 1.637 -6.809 19.531 1 90.88 247 GLN A C 1
ATOM 1917 O O . GLN A 1 247 ? 1.799 -8.031 19.625 1 90.88 247 GLN A O 1
ATOM 1922 N N . LYS A 1 248 ? 0.737 -6.16 20.219 1 91.88 248 LYS A N 1
ATOM 1923 C CA . LYS A 1 248 ? -0.125 -6.828 21.188 1 91.88 248 LYS A CA 1
ATOM 1924 C C . LYS A 1 248 ? -1 -7.879 20.516 1 91.88 248 LYS A C 1
ATOM 1926 O O . LYS A 1 248 ? -1.187 -8.977 21.047 1 91.88 248 LYS A O 1
ATOM 1931 N N . LYS A 1 249 ? -1.557 -7.551 19.375 1 91.81 249 LYS A N 1
ATOM 1932 C CA . LYS A 1 249 ? -2.416 -8.484 18.656 1 91.81 249 LYS A CA 1
ATOM 1933 C C . LYS A 1 249 ? -1.629 -9.703 18.188 1 91.81 249 LYS A C 1
ATOM 1935 O O . LYS A 1 249 ? -2.146 -10.82 18.188 1 91.81 249 LYS A O 1
ATOM 1940 N N . LEU A 1 250 ? -0.465 -9.43 17.703 1 88.12 250 LEU A N 1
ATOM 1941 C CA . LEU A 1 250 ? 0.376 -10.523 17.219 1 88.12 250 LEU A CA 1
ATOM 1942 C C . LEU A 1 250 ? 0.758 -11.461 18.344 1 88.12 250 LEU A C 1
ATOM 1944 O O . LEU A 1 250 ? 0.943 -12.664 18.125 1 88.12 250 LEU A O 1
ATOM 1948 N N . GLU A 1 251 ? 0.822 -10.93 19.531 1 85 251 GLU A N 1
ATOM 1949 C CA . GLU A 1 251 ? 1.186 -11.719 20.703 1 85 251 GLU A CA 1
ATOM 1950 C C . GLU A 1 251 ? 0.002 -12.547 21.188 1 85 251 GLU A C 1
ATOM 1952 O O . GLU A 1 251 ? 0.187 -13.609 21.797 1 85 251 GLU A O 1
ATOM 1957 N N . GLN A 1 252 ? -1.273 -11.93 21.094 1 78.44 252 GLN A N 1
ATOM 1958 C CA . GLN A 1 252 ? -2.475 -12.57 21.609 1 78.44 252 GLN A CA 1
ATOM 1959 C C . GLN A 1 252 ? -2.885 -13.766 20.75 1 78.44 252 GLN A C 1
ATOM 1961 O O . GLN A 1 252 ? -3.678 -14.602 21.188 1 78.44 252 GLN A O 1
ATOM 1966 N N . ASP A 1 253 ? -2.49 -13.656 19.531 1 59.38 253 ASP A N 1
ATOM 1967 C CA . ASP A 1 253 ? -3.086 -14.617 18.609 1 59.38 253 ASP A CA 1
ATOM 1968 C C . ASP A 1 253 ? -2.9 -16.047 19.109 1 59.38 253 ASP A C 1
ATOM 1970 O O . ASP A 1 253 ? -1.866 -16.375 19.703 1 59.38 253 ASP A O 1
ATOM 1974 N N . ASP A 1 254 ? -4.129 -16.641 19.125 1 59.53 254 ASP A N 1
ATOM 1975 C CA . ASP A 1 254 ? -4.613 -17.953 19.531 1 59.53 254 ASP A CA 1
ATOM 1976 C C . ASP A 1 254 ? -3.926 -19.062 18.734 1 59.53 254 ASP A C 1
ATOM 1978 O O . ASP A 1 254 ? -3.773 -18.953 17.516 1 59.53 254 ASP A O 1
ATOM 1982 N N . SER A 1 255 ? -3.402 -19.953 19.453 1 56.19 255 SER A N 1
ATOM 1983 C CA . SER A 1 255 ? -2.701 -21.172 19.031 1 56.19 255 SER A CA 1
ATOM 1984 C C . SER A 1 255 ? -3.387 -21.828 17.844 1 56.19 255 SER A C 1
ATOM 1986 O O . SER A 1 255 ? -2.732 -22.484 17.031 1 56.19 255 SER A O 1
ATOM 1988 N N . ASP A 1 256 ? -4.66 -21.516 17.656 1 58.59 256 ASP A N 1
ATOM 1989 C CA . ASP A 1 256 ? -5.355 -22.344 16.688 1 58.59 256 ASP A CA 1
ATOM 1990 C C . ASP A 1 256 ? -5.469 -21.625 15.336 1 58.59 256 ASP A C 1
ATOM 1992 O O . ASP A 1 256 ? -5.82 -22.234 14.328 1 58.59 256 ASP A O 1
ATOM 1996 N N . LYS A 1 257 ? -5.137 -20.375 15.352 1 65.56 257 LYS A N 1
ATOM 1997 C CA . LYS A 1 257 ? -5.328 -19.688 14.078 1 65.56 257 LYS A CA 1
ATOM 1998 C C . LYS A 1 257 ? -3.99 -19.359 13.422 1 65.56 257 LYS A C 1
ATOM 2000 O O . LYS A 1 257 ? -3.031 -19 14.109 1 65.56 257 LYS A O 1
ATOM 2005 N N . GLN A 1 258 ? -4.051 -19.734 12.117 1 77.5 258 GLN A N 1
ATOM 2006 C CA . GLN A 1 258 ? -2.879 -19.359 11.328 1 77.5 258 GLN A CA 1
ATOM 2007 C C . GLN A 1 258 ? -2.738 -17.844 11.242 1 77.5 258 GLN A C 1
ATOM 2009 O O . GLN A 1 258 ? -3.688 -17.141 10.883 1 77.5 258 GLN A O 1
ATOM 2014 N N . LEU A 1 259 ? -1.676 -17.359 11.805 1 82.5 259 LEU A N 1
ATOM 2015 C CA . LEU A 1 259 ? -1.392 -15.922 11.797 1 82.5 259 LEU A CA 1
ATOM 2016 C C . LEU A 1 259 ? -0.753 -15.508 10.477 1 82.5 259 LEU A C 1
ATOM 2018 O O . LEU A 1 259 ? 0.237 -16.094 10.039 1 82.5 259 LEU A O 1
ATOM 2022 N N . PHE A 1 260 ? -1.423 -14.547 9.828 1 89.44 260 PHE A N 1
ATOM 2023 C CA . PHE A 1 260 ? -0.889 -13.992 8.586 1 89.44 260 PHE A CA 1
ATOM 2024 C C . PHE A 1 260 ? -0.614 -12.5 8.734 1 89.44 260 PHE A C 1
ATOM 2026 O O . PHE A 1 260 ? -1.351 -11.797 9.422 1 89.44 260 PHE A O 1
ATOM 2033 N N . ILE A 1 261 ? 0.407 -12.047 8.164 1 91.69 261 ILE A N 1
ATOM 2034 C CA . ILE A 1 261 ? 0.746 -10.625 8.219 1 91.69 261 ILE A CA 1
ATOM 2035 C C . ILE A 1 261 ? -0.377 -9.805 7.594 1 91.69 261 ILE A C 1
ATOM 2037 O O . ILE A 1 261 ? -0.566 -8.633 7.941 1 91.69 261 ILE A O 1
ATOM 2041 N N . SER A 1 262 ? -1.141 -10.391 6.75 1 92.94 262 SER A N 1
ATOM 2042 C CA . SER A 1 262 ? -2.299 -9.727 6.156 1 92.94 262 SER A CA 1
ATOM 2043 C C . SER A 1 262 ? -3.34 -9.383 7.215 1 92.94 262 SER A C 1
ATOM 2045 O O . SER A 1 262 ? -4.066 -8.391 7.078 1 92.94 262 SER A O 1
ATOM 2047 N N . ASP A 1 263 ? -3.408 -10.148 8.258 1 91.62 263 ASP A N 1
ATOM 2048 C CA . ASP A 1 263 ? -4.289 -9.836 9.375 1 91.62 263 ASP A CA 1
ATOM 2049 C C . ASP A 1 263 ? -3.889 -8.516 10.039 1 91.62 263 ASP A C 1
ATOM 2051 O O . ASP A 1 263 ? -4.75 -7.73 10.438 1 91.62 263 ASP A O 1
ATOM 2055 N N . ALA A 1 264 ? -2.619 -8.406 10.172 1 92.69 264 ALA A N 1
ATOM 2056 C CA . ALA A 1 264 ? -2.102 -7.18 10.773 1 92.69 264 ALA A CA 1
ATOM 2057 C C . ALA A 1 264 ? -2.527 -5.949 9.977 1 92.69 264 ALA A C 1
ATOM 2059 O O . ALA A 1 264 ? -2.742 -4.875 10.539 1 92.69 264 ALA A O 1
ATOM 2060 N N . SER A 1 265 ? -2.668 -6.117 8.703 1 94.25 265 SER A N 1
ATOM 2061 C CA . SER A 1 265 ? -3.121 -5.02 7.852 1 94.25 265 SER A CA 1
ATOM 2062 C C . SER A 1 265 ? -4.523 -4.562 8.242 1 94.25 265 SER A C 1
ATOM 2064 O O . SER A 1 265 ? -4.809 -3.365 8.258 1 94.25 265 SER A O 1
ATOM 2066 N N . ILE A 1 266 ? -5.352 -5.52 8.516 1 95.31 266 ILE A N 1
ATOM 2067 C CA . ILE A 1 266 ? -6.711 -5.203 8.938 1 95.31 266 ILE A CA 1
ATOM 2068 C C . ILE A 1 266 ? -6.684 -4.469 10.273 1 95.31 266 ILE A C 1
ATOM 2070 O O . ILE A 1 266 ? -7.348 -3.445 10.445 1 95.31 266 ILE A O 1
ATOM 2074 N N . TRP A 1 267 ? -5.883 -5.02 11.195 1 96.44 267 TRP A N 1
ATOM 2075 C CA . TRP A 1 267 ? -5.781 -4.406 12.516 1 96.44 267 TRP A CA 1
ATOM 2076 C C . TRP A 1 267 ? -5.266 -2.975 12.414 1 96.44 267 TRP A C 1
ATOM 2078 O O . TRP A 1 267 ? -5.809 -2.066 13.047 1 96.44 267 TRP A O 1
ATOM 2088 N N . GLU A 1 268 ? -4.242 -2.807 11.648 1 97.5 268 GLU A N 1
ATOM 2089 C CA . GLU A 1 268 ? -3.654 -1.48 11.484 1 97.5 268 GLU A CA 1
ATOM 2090 C C . GLU A 1 268 ? -4.668 -0.49 10.922 1 97.5 268 GLU A C 1
ATOM 2092 O O . GLU A 1 268 ? -4.797 0.629 11.422 1 97.5 268 GLU A O 1
ATOM 2097 N N . THR A 1 269 ? -5.375 -0.881 9.875 1 98.31 269 THR A N 1
ATOM 2098 C CA . THR A 1 269 ? -6.367 -0.005 9.258 1 98.31 269 THR A CA 1
ATOM 2099 C C . THR A 1 269 ? -7.41 0.434 10.281 1 98.31 269 THR A C 1
ATOM 2101 O O . THR A 1 269 ? -7.754 1.615 10.352 1 98.31 269 THR A O 1
ATOM 2104 N N . GLU A 1 270 ? -7.84 -0.502 11.062 1 98.19 270 GLU A N 1
ATOM 2105 C CA . GLU A 1 270 ? -8.852 -0.22 12.078 1 98.19 270 GLU A CA 1
ATOM 2106 C C . GLU A 1 270 ? -8.305 0.694 13.172 1 98.19 270 GLU A C 1
ATOM 2108 O O . GLU A 1 270 ? -8.992 1.617 13.617 1 98.19 270 GLU A O 1
ATOM 2113 N N . MET A 1 271 ? -7.125 0.419 13.609 1 98.44 271 MET A N 1
ATOM 2114 C CA . MET A 1 271 ? -6.5 1.228 14.656 1 98.44 271 MET A CA 1
ATOM 2115 C C . MET A 1 271 ? -6.285 2.66 14.172 1 98.44 271 MET A C 1
ATOM 2117 O O . MET A 1 271 ? -6.527 3.609 14.922 1 98.44 271 MET A O 1
ATOM 2121 N N . VAL A 1 272 ? -5.844 2.801 12.938 1 98.75 272 VAL A N 1
ATOM 2122 C CA . VAL A 1 272 ? -5.648 4.129 12.359 1 98.75 272 VAL A CA 1
ATOM 2123 C C . VAL A 1 272 ? -6.984 4.855 12.273 1 98.75 272 VAL A C 1
ATOM 2125 O O . VAL A 1 272 ? -7.094 6.02 12.664 1 98.75 272 VAL A O 1
ATOM 2128 N N . GLU A 1 273 ? -7.965 4.176 11.75 1 98.81 273 GLU A N 1
ATOM 2129 C CA . GLU A 1 273 ? -9.281 4.789 11.609 1 98.81 273 GLU A CA 1
ATOM 2130 C C . GLU A 1 273 ? -9.797 5.301 12.953 1 98.81 273 GLU A C 1
ATOM 2132 O O . GLU A 1 273 ? -10.281 6.43 13.047 1 98.81 273 GLU A O 1
ATOM 2137 N N . GLU A 1 274 ? -9.648 4.473 13.961 1 98.5 274 GLU A N 1
ATOM 2138 C CA . GLU A 1 274 ? -10.125 4.848 15.289 1 98.5 274 GLU A CA 1
ATOM 2139 C C . GLU A 1 274 ? -9.367 6.059 15.828 1 98.5 274 GLU A C 1
ATOM 2141 O O . GLU A 1 274 ? -9.977 7 16.344 1 98.5 274 GLU A O 1
ATOM 2146 N N . GLU A 1 275 ? -8.102 6.012 15.742 1 98.06 275 GLU A N 1
ATOM 2147 C CA . GLU A 1 275 ? -7.266 7.105 16.219 1 98.06 275 GLU A CA 1
ATOM 2148 C C . GLU A 1 275 ? -7.594 8.414 15.5 1 98.06 275 GLU A C 1
ATOM 2150 O O . GLU A 1 275 ? -7.738 9.453 16.141 1 98.06 275 GLU A O 1
ATOM 2155 N N . ILE A 1 276 ? -7.742 8.375 14.203 1 98.75 276 ILE A N 1
ATOM 2156 C CA . ILE A 1 276 ? -7.945 9.562 13.391 1 98.75 276 ILE A CA 1
ATOM 2157 C C . ILE A 1 276 ? -9.344 10.133 13.641 1 98.75 276 ILE A C 1
ATOM 2159 O O . ILE A 1 276 ? -9.531 11.352 13.664 1 98.75 276 ILE A O 1
ATOM 2163 N N . ARG A 1 277 ? -10.328 9.281 13.812 1 98.81 277 ARG A N 1
ATOM 2164 C CA . ARG A 1 277 ? -11.656 9.781 14.156 1 98.81 277 ARG A CA 1
ATOM 2165 C C . ARG A 1 277 ? -11.602 10.664 15.398 1 98.81 277 ARG A C 1
ATOM 2167 O O . ARG A 1 277 ? -12.195 11.742 15.43 1 98.81 277 ARG A O 1
ATOM 2174 N N . GLY A 1 278 ? -10.914 10.156 16.406 1 98.44 278 GLY A N 1
ATOM 2175 C CA . GLY A 1 278 ? -10.75 10.945 17.625 1 98.44 278 GLY A CA 1
ATOM 2176 C C . GLY A 1 278 ? -10.078 12.289 17.359 1 98.44 278 GLY A C 1
ATOM 2177 O O . GLY A 1 278 ? -10.508 13.312 17.906 1 98.44 278 GLY A O 1
ATOM 2178 N N . ARG A 1 279 ? -9.07 12.289 16.531 1 98.62 279 ARG A N 1
ATOM 2179 C CA . ARG A 1 279 ? -8.336 13.516 16.25 1 98.62 279 ARG A CA 1
ATOM 2180 C C . ARG A 1 279 ? -9.219 14.508 15.492 1 98.62 279 ARG A C 1
ATOM 2182 O O . ARG A 1 279 ? -9.203 15.703 15.789 1 98.62 279 ARG A O 1
ATOM 2189 N N . LEU A 1 280 ? -9.984 13.992 14.516 1 98.81 280 LEU A N 1
ATOM 2190 C CA . LEU A 1 280 ? -10.852 14.875 13.734 1 98.81 280 LEU A CA 1
ATOM 2191 C C . LEU A 1 280 ? -11.875 15.555 14.633 1 98.81 280 LEU A C 1
ATOM 2193 O O . LEU A 1 280 ? -12.188 16.734 14.445 1 98.81 280 LEU A O 1
ATOM 2197 N N . ARG A 1 281 ? -12.344 14.875 15.648 1 98.81 281 ARG A N 1
ATOM 2198 C CA . ARG A 1 281 ? -13.281 15.453 16.609 1 98.81 281 ARG A CA 1
ATOM 2199 C C . ARG A 1 281 ? -12.602 16.516 17.453 1 98.81 281 ARG A C 1
ATOM 2201 O O . ARG A 1 281 ? -13.148 17.609 17.656 1 98.81 281 ARG A O 1
ATOM 2208 N N . VAL A 1 282 ? -11.422 16.203 17.891 1 98.69 282 VAL A N 1
ATOM 2209 C CA . VAL A 1 282 ? -10.68 17.125 18.75 1 98.69 282 VAL A CA 1
ATOM 2210 C C . VAL A 1 282 ? -10.297 18.375 17.953 1 98.69 282 VAL A C 1
ATOM 2212 O O . VAL A 1 282 ? -10.312 19.484 18.469 1 98.69 282 VAL A O 1
ATOM 2215 N N . PHE A 1 283 ? -9.953 18.203 16.656 1 98.81 283 PHE A N 1
ATOM 2216 C CA . PHE A 1 283 ? -9.539 19.297 15.789 1 98.81 283 PHE A CA 1
ATOM 2217 C C . PHE A 1 283 ? -10.734 20.156 15.398 1 98.81 283 PHE A C 1
ATOM 2219 O O . PHE A 1 283 ? -10.562 21.266 14.891 1 98.81 283 PHE A O 1
ATOM 2226 N N . GLY A 1 284 ? -11.977 19.609 15.555 1 98.75 284 GLY A N 1
ATOM 2227 C CA . GLY A 1 284 ? -13.195 20.359 15.273 1 98.75 284 GLY A CA 1
ATOM 2228 C C . GLY A 1 284 ? -13.641 20.25 13.828 1 98.75 284 GLY A C 1
ATOM 2229 O O . GLY A 1 284 ? -14.523 20.984 13.391 1 98.75 284 GLY A O 1
ATOM 2230 N N . SER A 1 285 ? -13.039 19.297 13.117 1 98.69 285 SER A N 1
ATOM 2231 C CA . SER A 1 285 ? -13.336 19.234 11.688 1 98.69 285 SER A CA 1
ATOM 2232 C C . SER A 1 285 ? -14.445 18.234 11.398 1 98.69 285 SER A C 1
ATOM 2234 O O . SER A 1 285 ? -14.984 18.188 10.289 1 98.69 285 SER A O 1
ATOM 2236 N N . ALA A 1 286 ? -14.875 17.375 12.375 1 98.69 286 ALA A N 1
ATOM 2237 C CA . ALA A 1 286 ? -15.984 16.453 12.188 1 98.69 286 ALA A CA 1
ATOM 2238 C C . ALA A 1 286 ? -17.25 17.188 11.758 1 98.69 286 ALA A C 1
ATOM 2240 O O . ALA A 1 286 ? -17.609 18.203 12.344 1 98.69 286 ALA A O 1
ATOM 2241 N N . GLY A 1 287 ? -17.875 16.734 10.727 1 98.44 287 GLY A N 1
ATOM 2242 C CA . GLY A 1 287 ? -19.109 17.297 10.234 1 98.44 287 GLY A CA 1
ATOM 2243 C C . GLY A 1 287 ? -18.891 18.516 9.344 1 98.44 287 GLY A C 1
ATOM 2244 O O . GLY A 1 287 ? -19.844 19.219 9 1 98.44 287 GLY A O 1
ATOM 2245 N N . LYS A 1 288 ? -17.672 18.734 8.883 1 98.06 288 LYS A N 1
ATOM 2246 C CA . LYS A 1 288 ? -17.391 19.984 8.18 1 98.06 288 LYS A CA 1
ATOM 2247 C C . LYS A 1 288 ? -17.094 19.719 6.707 1 98.06 288 LYS A C 1
ATOM 2249 O O . LYS A 1 288 ? -16.562 20.594 6.02 1 98.06 288 LYS A O 1
ATOM 2254 N N . ALA A 1 289 ? -17.422 18.625 6.211 1 95.31 289 ALA A N 1
ATOM 2255 C CA . ALA A 1 289 ? -17.141 18.312 4.812 1 95.31 289 ALA A CA 1
ATOM 2256 C C . ALA A 1 289 ? -17.984 19.172 3.879 1 95.31 289 ALA A C 1
ATOM 2258 O O . ALA A 1 289 ? -19.078 19.625 4.25 1 95.31 289 ALA A O 1
ATOM 2259 N N . MET B 1 1 ? 9.008 -3.152 -22.438 1 58 1 MET B N 1
ATOM 2260 C CA . MET B 1 1 ? 7.898 -2.887 -21.531 1 58 1 MET B CA 1
ATOM 2261 C C . MET B 1 1 ? 7.77 -3.996 -20.484 1 58 1 MET B C 1
ATOM 2263 O O . MET B 1 1 ? 7.703 -5.176 -20.844 1 58 1 MET B O 1
ATOM 2267 N N . VAL B 1 2 ? 8.047 -3.678 -19.109 1 87.19 2 VAL B N 1
ATOM 2268 C CA . VAL B 1 2 ? 8.406 -4.641 -18.062 1 87.19 2 VAL B CA 1
ATOM 2269 C C . VAL B 1 2 ? 7.145 -5.336 -17.562 1 87.19 2 VAL B C 1
ATOM 2271 O O . VAL B 1 2 ? 7.176 -6.52 -17.219 1 87.19 2 VAL B O 1
ATOM 2274 N N . LEU B 1 3 ? 6.023 -4.719 -17.938 1 96.31 3 LEU B N 1
ATOM 2275 C CA . LEU B 1 3 ? 4.746 -5.379 -17.672 1 96.31 3 LEU B CA 1
ATOM 2276 C C . LEU B 1 3 ? 4.34 -6.254 -18.859 1 96.31 3 LEU B C 1
ATOM 2278 O O . LEU B 1 3 ? 4.215 -5.762 -19.984 1 96.31 3 LEU B O 1
ATOM 2282 N N . VAL B 1 4 ? 4.09 -7.516 -18.688 1 97.94 4 VAL B N 1
ATOM 2283 C CA . VAL B 1 4 ? 3.768 -8.484 -19.734 1 97.94 4 VAL B CA 1
ATOM 2284 C C . VAL B 1 4 ? 2.59 -9.344 -19.281 1 97.94 4 VAL B C 1
ATOM 2286 O O . VAL B 1 4 ? 2.168 -9.289 -18.125 1 97.94 4 VAL B O 1
ATOM 2289 N N . ASN B 1 5 ? 1.949 -9.984 -20.203 1 96.88 5 ASN B N 1
ATOM 2290 C CA . ASN B 1 5 ? 1.084 -11.086 -19.797 1 96.88 5 ASN B CA 1
ATOM 2291 C C . ASN B 1 5 ? 1.88 -12.367 -19.578 1 96.88 5 ASN B C 1
ATOM 2293 O O . ASN B 1 5 ? 3.111 -12.344 -19.578 1 96.88 5 ASN B O 1
ATOM 2297 N N . THR B 1 6 ? 1.258 -13.531 -19.344 1 98.12 6 THR B N 1
ATOM 2298 C CA . THR B 1 6 ? 2.002 -14.703 -18.891 1 98.12 6 THR B CA 1
ATOM 2299 C C . THR B 1 6 ? 2.328 -15.617 -20.062 1 98.12 6 THR B C 1
ATOM 2301 O O . THR B 1 6 ? 3.051 -16.609 -19.922 1 98.12 6 THR B O 1
ATOM 2304 N N . LYS B 1 7 ? 1.899 -15.359 -21.281 1 96.75 7 LYS B N 1
ATOM 2305 C CA . LYS B 1 7 ? 1.963 -16.281 -22.406 1 96.75 7 LYS B CA 1
ATOM 2306 C C . LYS B 1 7 ? 3.406 -16.672 -22.719 1 96.75 7 LYS B C 1
ATOM 2308 O O . LYS B 1 7 ? 3.777 -17.844 -22.578 1 96.75 7 LYS B O 1
ATOM 2313 N N . GLU B 1 8 ? 4.172 -15.688 -23 1 96.38 8 GLU B N 1
ATOM 2314 C CA . GLU B 1 8 ? 5.559 -15.977 -23.359 1 96.38 8 GLU B CA 1
ATOM 2315 C C . GLU B 1 8 ? 6.344 -16.453 -22.141 1 96.38 8 GLU B C 1
ATOM 2317 O O . GLU B 1 8 ? 7.219 -17.312 -22.25 1 96.38 8 GLU B O 1
ATOM 2322 N N . MET B 1 9 ? 5.992 -15.969 -20.984 1 96.94 9 MET B N 1
ATOM 2323 C CA . MET B 1 9 ? 6.645 -16.312 -19.734 1 96.94 9 MET B CA 1
ATOM 2324 C C . MET B 1 9 ? 6.488 -17.812 -19.422 1 96.94 9 MET B C 1
ATOM 2326 O O . MET B 1 9 ? 7.465 -18.484 -19.109 1 96.94 9 MET B O 1
ATOM 2330 N N . ILE B 1 10 ? 5.363 -18.25 -19.594 1 97.69 10 ILE B N 1
ATOM 2331 C CA . ILE B 1 10 ? 5.082 -19.625 -19.203 1 97.69 10 ILE B CA 1
ATOM 2332 C C . ILE B 1 10 ? 5.586 -20.578 -20.297 1 97.69 10 ILE B C 1
ATOM 2334 O O . ILE B 1 10 ? 6.012 -21.688 -20 1 97.69 10 ILE B O 1
ATOM 2338 N N . LYS B 1 11 ? 5.52 -20.125 -21.516 1 96.75 11 LYS B N 1
ATOM 2339 C CA . LYS B 1 11 ? 6.098 -20.906 -22.609 1 96.75 11 LYS B CA 1
ATOM 2340 C C . LYS B 1 11 ? 7.59 -21.141 -22.391 1 96.75 11 LYS B C 1
ATOM 2342 O O . LYS B 1 11 ? 8.078 -22.25 -22.531 1 96.75 11 LYS B O 1
ATOM 2347 N N . LYS B 1 12 ? 8.289 -20.078 -22.047 1 97.88 12 LYS B N 1
ATOM 2348 C CA . LYS B 1 12 ? 9.711 -20.188 -21.766 1 97.88 12 LYS B CA 1
ATOM 2349 C C . LYS B 1 12 ? 9.969 -21.109 -20.562 1 97.88 12 LYS B C 1
ATOM 2351 O O . LYS B 1 12 ? 10.938 -21.859 -20.562 1 97.88 12 LYS B O 1
ATOM 2356 N N . ALA B 1 13 ? 9.125 -21.016 -19.594 1 98.62 13 ALA B N 1
ATOM 2357 C CA . ALA B 1 13 ? 9.266 -21.859 -18.422 1 98.62 13 ALA B CA 1
ATOM 2358 C C . ALA B 1 13 ? 9.125 -23.344 -18.781 1 98.62 13 ALA B C 1
ATOM 2360 O O . ALA B 1 13 ? 9.891 -24.172 -18.297 1 98.62 13 ALA B O 1
ATOM 2361 N N . LYS B 1 14 ? 8.172 -23.641 -19.594 1 97.75 14 LYS B N 1
ATOM 2362 C CA . LYS B 1 14 ? 7.961 -25.016 -20.016 1 97.75 14 LYS B CA 1
ATOM 2363 C C . LYS B 1 14 ? 9.164 -25.547 -20.797 1 97.75 14 LYS B C 1
ATOM 2365 O O . LYS B 1 14 ? 9.664 -26.641 -20.516 1 97.75 14 LYS B O 1
ATOM 2370 N N . GLU B 1 15 ? 9.633 -24.688 -21.703 1 97.12 15 GLU B N 1
ATOM 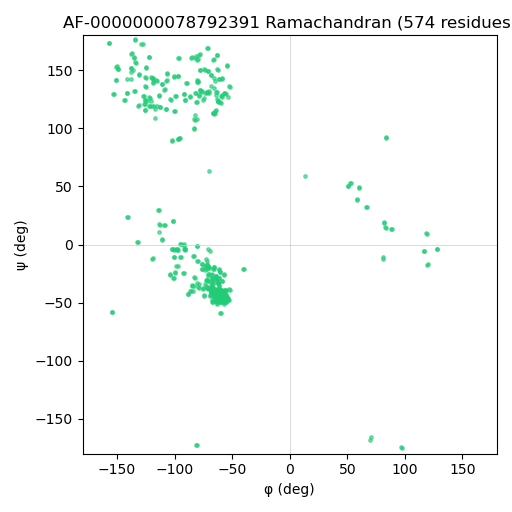2371 C CA . GLU B 1 15 ? 10.766 -25.078 -22.531 1 97.12 15 GLU B CA 1
ATOM 2372 C C . GLU B 1 15 ? 12.039 -25.219 -21.703 1 97.12 15 GLU B C 1
ATOM 2374 O O . GLU B 1 15 ? 12.867 -26.094 -21.969 1 97.12 15 GLU B O 1
ATOM 2379 N N . GLY B 1 16 ? 12.156 -24.359 -20.734 1 97.5 16 GLY B N 1
ATOM 2380 C CA . GLY B 1 16 ? 13.375 -24.297 -19.938 1 97.5 16 GLY B CA 1
ATOM 2381 C C . GLY B 1 16 ? 13.336 -25.188 -18.703 1 97.5 16 GLY B C 1
ATOM 2382 O O . GLY B 1 16 ? 14.328 -25.297 -17.969 1 97.5 16 GLY B O 1
ATOM 2383 N N . HIS B 1 17 ? 12.203 -25.828 -18.453 1 97.12 17 HIS B N 1
ATOM 2384 C CA . HIS B 1 17 ? 12.023 -26.75 -17.328 1 97.12 17 HIS B CA 1
ATOM 2385 C C . HIS B 1 17 ? 12.25 -26.031 -15.992 1 97.12 17 HIS B C 1
ATOM 2387 O O . HIS B 1 17 ? 13.039 -26.5 -15.164 1 97.12 17 HIS B O 1
ATOM 2393 N N . TYR B 1 18 ? 11.664 -24.953 -15.805 1 98.69 18 TYR B N 1
ATOM 2394 C CA . TYR B 1 18 ? 11.547 -24.219 -14.547 1 98.69 18 TYR B CA 1
ATOM 2395 C C . TYR B 1 18 ? 10.125 -23.734 -14.328 1 98.69 18 TYR B C 1
ATOM 2397 O O . TYR B 1 18 ? 9.2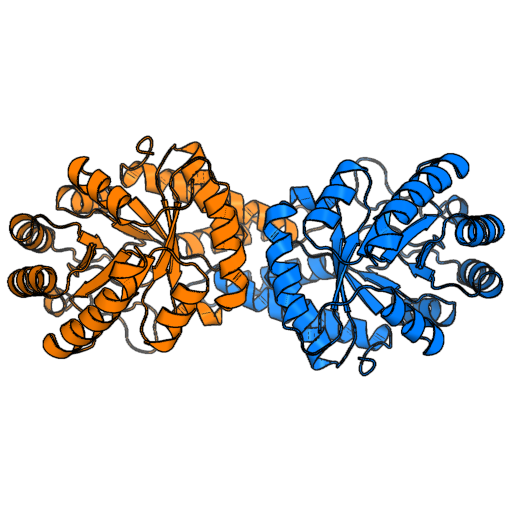42 -23.984 -15.156 1 98.69 18 TYR B O 1
ATOM 2405 N N . ALA B 1 19 ? 9.883 -23.125 -13.195 1 98.88 19 ALA B N 1
ATOM 2406 C CA . ALA B 1 19 ? 8.555 -22.578 -12.906 1 98.88 19 ALA B CA 1
ATOM 2407 C C . ALA B 1 19 ? 8.641 -21.094 -12.539 1 98.88 19 ALA B C 1
ATOM 2409 O O . ALA B 1 19 ? 9.555 -20.672 -11.828 1 98.88 19 ALA B O 1
ATOM 2410 N N . VAL B 1 20 ? 7.734 -20.359 -13.086 1 98.88 20 VAL B N 1
ATOM 2411 C CA . VAL B 1 20 ? 7.602 -18.953 -12.695 1 98.88 20 VAL B CA 1
ATOM 2412 C C . VAL B 1 20 ? 6.855 -18.859 -11.367 1 98.88 20 VAL B C 1
ATOM 2414 O O . VAL B 1 20 ? 5.809 -19.484 -11.188 1 98.88 20 VAL B O 1
ATOM 2417 N N . GLY B 1 21 ? 7.488 -18.125 -10.43 1 98.81 21 GLY B N 1
ATOM 2418 C CA . GLY B 1 21 ? 6.805 -17.875 -9.172 1 98.81 21 GLY B CA 1
ATOM 2419 C C . GLY B 1 21 ? 5.652 -16.906 -9.297 1 98.81 21 GLY B C 1
ATOM 2420 O O . GLY B 1 21 ? 5.797 -15.844 -9.914 1 98.81 21 GLY B O 1
ATOM 2421 N N . SER B 1 22 ? 4.52 -17.234 -8.773 1 98.81 22 SER B N 1
ATOM 2422 C CA . SER B 1 22 ? 3.33 -16.406 -8.695 1 98.81 22 SER B CA 1
ATOM 2423 C C . SER B 1 22 ? 2.912 -16.172 -7.25 1 98.81 22 SER B C 1
ATOM 2425 O O . SER B 1 22 ? 2.564 -17.109 -6.539 1 98.81 22 SER B O 1
ATOM 2427 N N . PHE B 1 23 ? 2.9 -14.922 -6.844 1 98.75 23 PHE B N 1
ATOM 2428 C CA . PHE B 1 23 ? 2.787 -14.609 -5.422 1 98.75 23 PHE B CA 1
ATOM 2429 C C . PHE B 1 23 ? 1.634 -13.641 -5.172 1 98.75 23 PHE B C 1
ATOM 2431 O O . PHE B 1 23 ? 1.592 -12.555 -5.746 1 98.75 23 PHE B O 1
ATOM 2438 N N . ASN B 1 24 ? 0.68 -14.062 -4.359 1 98.5 24 ASN B N 1
ATOM 2439 C CA . ASN B 1 24 ? -0.401 -13.164 -3.971 1 98.5 24 ASN B CA 1
ATOM 2440 C C . ASN B 1 24 ? 0.103 -12.031 -3.082 1 98.5 24 ASN B C 1
ATOM 2442 O O . ASN B 1 24 ? 1.02 -12.227 -2.281 1 98.5 24 ASN B O 1
ATOM 2446 N N . VAL B 1 25 ? -0.521 -10.906 -3.266 1 98.5 25 VAL B N 1
ATOM 2447 C CA . VAL B 1 25 ? -0.118 -9.727 -2.504 1 98.5 25 VAL B CA 1
ATOM 2448 C C . VAL B 1 25 ? -1.349 -9.062 -1.887 1 98.5 25 VAL B C 1
ATOM 2450 O O . VAL B 1 25 ? -2.424 -9.055 -2.49 1 98.5 25 VAL B O 1
ATOM 2453 N N . THR B 1 26 ? -1.149 -8.484 -0.686 1 97.94 26 THR B N 1
ATOM 2454 C CA . THR B 1 26 ? -2.234 -7.773 -0.019 1 97.94 26 THR B CA 1
ATOM 2455 C C . THR B 1 26 ? -1.762 -6.41 0.479 1 97.94 26 THR B C 1
ATOM 2457 O O . THR B 1 26 ? -2.51 -5.695 1.148 1 97.94 26 THR B O 1
ATOM 2460 N N . ASP B 1 27 ? -0.483 -6.055 0.2 1 97.69 27 ASP B N 1
ATOM 2461 C CA . ASP B 1 27 ? 0.031 -4.754 0.611 1 97.69 27 ASP B CA 1
ATOM 2462 C C . ASP B 1 27 ? 1.22 -4.336 -0.251 1 97.69 27 ASP B C 1
ATOM 2464 O O . ASP B 1 27 ? 1.653 -5.086 -1.126 1 97.69 27 ASP B O 1
ATOM 2468 N N . ILE B 1 28 ? 1.688 -3.109 -0.065 1 98.06 28 ILE B N 1
ATOM 2469 C CA . ILE B 1 28 ? 2.777 -2.533 -0.846 1 98.06 28 ILE B CA 1
ATOM 2470 C C . ILE B 1 28 ? 4.078 -3.277 -0.547 1 98.06 28 ILE B C 1
ATOM 2472 O O . ILE B 1 28 ? 4.898 -3.486 -1.442 1 98.06 28 ILE B O 1
ATOM 2476 N N . GLU B 1 29 ? 4.262 -3.645 0.7 1 98.12 29 GLU B N 1
ATOM 2477 C CA . GLU B 1 29 ? 5.488 -4.293 1.15 1 98.12 29 GLU B CA 1
ATOM 2478 C C . GLU B 1 29 ? 5.727 -5.605 0.406 1 98.12 29 GLU B C 1
ATOM 2480 O O . GLU B 1 29 ? 6.84 -5.879 -0.045 1 98.12 29 GLU B O 1
ATOM 2485 N N . MET B 1 30 ? 4.668 -6.363 0.259 1 98.62 30 MET B N 1
ATOM 2486 C CA . MET B 1 30 ? 4.77 -7.621 -0.474 1 98.62 30 MET B CA 1
ATOM 2487 C C . MET B 1 30 ? 5.102 -7.375 -1.941 1 98.62 30 MET B C 1
ATOM 2489 O O . MET B 1 30 ? 5.969 -8.039 -2.508 1 98.62 30 MET B O 1
ATOM 2493 N N . ILE B 1 31 ? 4.41 -6.422 -2.551 1 98.75 31 ILE B N 1
ATOM 2494 C CA . ILE B 1 31 ? 4.641 -6.098 -3.955 1 98.75 31 ILE B CA 1
ATOM 2495 C C . ILE B 1 31 ? 6.105 -5.727 -4.168 1 98.75 31 ILE B C 1
ATOM 2497 O O . ILE B 1 31 ? 6.77 -6.281 -5.043 1 98.75 31 ILE B O 1
ATOM 2501 N N . ARG B 1 32 ? 6.582 -4.859 -3.344 1 98.5 32 ARG B N 1
ATOM 2502 C CA . ARG B 1 32 ? 7.953 -4.375 -3.473 1 98.5 32 ARG B CA 1
ATOM 2503 C C . ARG B 1 32 ? 8.953 -5.496 -3.201 1 98.5 32 ARG B C 1
ATOM 2505 O O . ARG B 1 32 ? 9.961 -5.617 -3.904 1 98.5 32 ARG B O 1
ATOM 2512 N N . GLY B 1 33 ? 8.711 -6.281 -2.152 1 98.75 33 GLY B N 1
ATOM 2513 C CA . GLY B 1 33 ? 9.594 -7.391 -1.838 1 98.75 33 GLY B CA 1
ATOM 2514 C C . GLY B 1 33 ? 9.688 -8.414 -2.953 1 98.75 33 GLY B C 1
ATOM 2515 O O . GLY B 1 33 ? 10.773 -8.898 -3.273 1 98.75 33 GLY B O 1
ATOM 2516 N N . ILE B 1 34 ? 8.57 -8.742 -3.531 1 98.88 34 ILE B N 1
ATOM 2517 C CA . ILE B 1 34 ? 8.508 -9.758 -4.578 1 98.88 34 ILE B CA 1
ATOM 2518 C C . ILE B 1 34 ? 9.234 -9.258 -5.824 1 98.88 34 ILE B C 1
ATOM 2520 O O . ILE B 1 34 ? 10.078 -9.969 -6.387 1 98.88 34 ILE B O 1
ATOM 2524 N N . VAL B 1 35 ? 8.945 -8.07 -6.266 1 98.75 35 VAL B N 1
ATOM 2525 C CA . VAL B 1 35 ? 9.562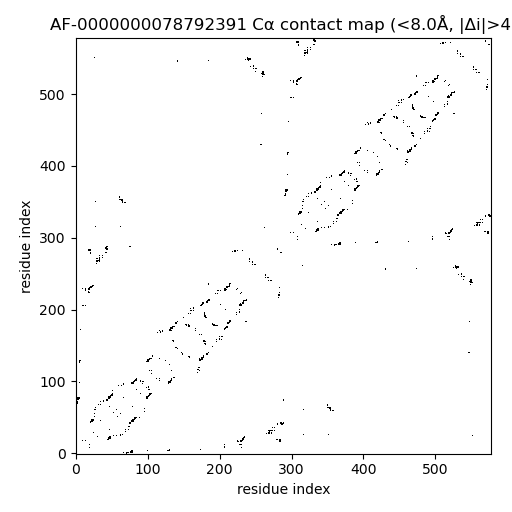 -7.539 -7.477 1 98.75 35 VAL B CA 1
ATOM 2526 C C . VAL B 1 35 ? 11.047 -7.289 -7.23 1 98.75 35 VAL B C 1
ATOM 2528 O O . VAL B 1 35 ? 11.875 -7.547 -8.109 1 98.75 35 VAL B O 1
ATOM 2531 N N . GLY B 1 36 ? 11.352 -6.754 -6.004 1 98.69 36 GLY B N 1
ATOM 2532 C CA . GLY B 1 36 ? 12.758 -6.613 -5.656 1 98.69 36 GLY B CA 1
ATOM 2533 C C . GLY B 1 36 ? 13.531 -7.922 -5.734 1 98.69 36 GLY B C 1
ATOM 2534 O O . GLY B 1 36 ? 14.648 -7.957 -6.25 1 98.69 36 GLY B O 1
ATOM 2535 N N . ALA B 1 37 ? 12.961 -9 -5.219 1 98.88 37 ALA B N 1
ATOM 2536 C CA . ALA B 1 37 ? 13.57 -10.328 -5.289 1 98.88 37 ALA B CA 1
ATOM 2537 C C . ALA B 1 37 ? 13.781 -10.758 -6.738 1 98.88 37 ALA B C 1
ATOM 2539 O O . ALA B 1 37 ? 14.852 -11.266 -7.098 1 98.88 37 ALA B O 1
ATOM 2540 N N . ALA B 1 38 ? 12.75 -10.562 -7.543 1 98.81 38 ALA B N 1
ATOM 2541 C CA . ALA B 1 38 ? 12.812 -10.945 -8.953 1 98.81 38 ALA B CA 1
ATOM 2542 C C . ALA B 1 38 ? 13.93 -10.188 -9.672 1 98.81 38 ALA B C 1
ATOM 2544 O O . ALA B 1 38 ? 14.664 -10.781 -10.469 1 98.81 38 ALA B O 1
ATOM 2545 N N . GLU B 1 39 ? 14.039 -8.906 -9.422 1 98.69 39 GLU B N 1
ATOM 2546 C CA . GLU B 1 39 ? 15.086 -8.094 -10.047 1 98.69 39 GLU B CA 1
ATOM 2547 C C . GLU B 1 39 ? 16.469 -8.562 -9.617 1 98.69 39 GLU B C 1
ATOM 2549 O O . GLU B 1 39 ? 17.375 -8.695 -10.445 1 98.69 39 GLU B O 1
ATOM 2554 N N . LYS B 1 40 ? 16.625 -8.859 -8.336 1 98.75 40 LYS B N 1
ATOM 2555 C CA . LYS B 1 40 ? 17.922 -9.289 -7.82 1 98.75 40 LYS B CA 1
ATOM 2556 C C . LYS B 1 40 ? 18.328 -10.641 -8.398 1 98.75 40 LYS B C 1
ATOM 2558 O O . LYS B 1 40 ? 19.516 -10.891 -8.648 1 98.75 40 LYS B O 1
ATOM 2563 N N . GLU B 1 41 ? 17.328 -11.477 -8.641 1 98.81 41 GLU B N 1
ATOM 2564 C CA . GLU B 1 41 ? 17.594 -12.82 -9.148 1 98.81 41 GLU B CA 1
ATOM 2565 C C . GLU B 1 41 ? 17.5 -12.867 -10.672 1 98.81 41 GLU B C 1
ATOM 2567 O O . GLU B 1 41 ? 17.656 -13.938 -11.273 1 98.81 41 GLU B O 1
ATOM 2572 N N . ASN B 1 42 ? 17.203 -11.703 -11.289 1 98.62 42 ASN B N 1
ATOM 2573 C CA . ASN B 1 42 ? 16.984 -11.656 -12.734 1 98.62 42 ASN B CA 1
ATOM 2574 C C . ASN B 1 42 ? 15.984 -12.719 -13.18 1 98.62 42 ASN B C 1
ATOM 2576 O O . ASN B 1 42 ? 16.281 -13.523 -14.07 1 98.62 42 ASN B O 1
ATOM 2580 N N . SER B 1 43 ? 14.867 -12.766 -12.531 1 98.75 43 SER B N 1
ATOM 2581 C CA . SER B 1 43 ? 13.844 -13.781 -12.734 1 98.75 43 SER B CA 1
ATOM 2582 C C . SER B 1 43 ? 12.531 -13.164 -13.195 1 98.75 43 SER B C 1
ATOM 2584 O O . SER B 1 43 ? 12.148 -12.086 -12.734 1 98.75 43 SER B O 1
ATOM 2586 N N . PRO B 1 44 ? 11.812 -13.797 -14.164 1 98.75 44 PRO B N 1
ATOM 2587 C CA . PRO B 1 44 ? 10.406 -13.406 -14.336 1 98.75 44 PRO B CA 1
ATOM 2588 C C . PRO B 1 44 ? 9.555 -13.703 -13.102 1 98.75 44 PRO B C 1
ATOM 2590 O O . PRO B 1 44 ? 9.891 -14.586 -12.312 1 98.75 44 PRO B O 1
ATOM 2593 N N . VAL B 1 45 ? 8.547 -12.898 -12.938 1 98.88 45 VAL B N 1
ATOM 2594 C CA . VAL B 1 45 ? 7.711 -13.117 -11.758 1 98.88 45 VAL B CA 1
ATOM 2595 C C . VAL B 1 45 ? 6.273 -12.695 -12.055 1 98.88 45 VAL B C 1
ATOM 2597 O O . VAL B 1 45 ? 6.031 -11.891 -12.961 1 98.88 45 VAL B O 1
ATOM 2600 N N . ILE B 1 46 ? 5.34 -13.344 -11.383 1 98.88 46 ILE B N 1
ATOM 2601 C CA . ILE B 1 46 ? 3.938 -12.953 -11.422 1 98.88 46 ILE B CA 1
ATOM 2602 C C . ILE B 1 46 ? 3.512 -12.43 -10.055 1 98.88 46 ILE B C 1
ATOM 2604 O O . ILE B 1 46 ? 3.645 -13.125 -9.047 1 98.88 46 ILE B O 1
ATOM 2608 N N . ILE B 1 47 ? 3.105 -11.195 -9.992 1 98.81 47 ILE B N 1
ATOM 2609 C CA . ILE B 1 47 ? 2.385 -10.727 -8.812 1 98.81 47 ILE B CA 1
ATOM 2610 C C . ILE B 1 47 ? 0.882 -10.898 -9.023 1 98.81 47 ILE B C 1
ATOM 2612 O O . ILE B 1 47 ? 0.354 -10.547 -10.086 1 98.81 47 ILE B O 1
ATOM 2616 N N . GLN B 1 48 ? 0.249 -11.5 -8.07 1 98.81 48 GLN B N 1
ATOM 2617 C CA . GLN B 1 48 ? -1.158 -11.812 -8.305 1 98.81 48 GLN B CA 1
ATOM 2618 C C . GLN B 1 48 ? -2.014 -11.43 -7.102 1 98.81 48 GLN B C 1
ATOM 2620 O O . GLN B 1 48 ? -1.49 -11.219 -6.004 1 98.81 48 GLN B O 1
ATOM 2625 N N . PHE B 1 49 ? -3.277 -11.211 -7.332 1 98.62 49 PHE B N 1
ATOM 2626 C CA . PHE B 1 49 ? -4.289 -10.867 -6.344 1 98.62 49 PHE B CA 1
ATOM 2627 C C . PHE B 1 49 ? -5.465 -11.836 -6.406 1 98.62 49 PHE B C 1
ATOM 2629 O O . PHE B 1 49 ? -6.152 -11.922 -7.422 1 98.62 49 PHE B O 1
ATOM 2636 N N . ALA B 1 50 ? -5.656 -12.57 -5.32 1 97.69 50 ALA B N 1
ATOM 2637 C CA . ALA B 1 50 ? -6.789 -13.484 -5.258 1 97.69 50 ALA B CA 1
ATOM 2638 C C . ALA B 1 50 ? -8.078 -12.75 -4.891 1 97.69 50 ALA B C 1
ATOM 2640 O O . ALA B 1 50 ? -8.07 -11.883 -4.016 1 97.69 50 ALA B O 1
ATOM 2641 N N . GLU B 1 51 ? -9.164 -13.117 -5.516 1 95.69 51 GLU B N 1
ATOM 2642 C CA . GLU B 1 51 ? -10.445 -12.484 -5.242 1 95.69 51 GLU B CA 1
ATOM 2643 C C . GLU B 1 51 ? -10.766 -12.508 -3.748 1 95.69 51 GLU B C 1
ATOM 2645 O O . GLU B 1 51 ? -11.266 -11.531 -3.199 1 95.69 51 GLU B O 1
ATOM 2650 N N . LEU B 1 52 ? -10.438 -13.578 -3.053 1 93.62 52 LEU B N 1
ATOM 2651 C CA . LEU B 1 52 ? -10.742 -13.727 -1.635 1 93.62 52 LEU B CA 1
ATOM 2652 C C . LEU B 1 52 ? -9.969 -12.719 -0.8 1 93.62 52 LEU B C 1
ATOM 2654 O O . LEU B 1 52 ? -10.312 -12.461 0.354 1 93.62 52 LEU B O 1
ATOM 2658 N N . HIS B 1 53 ? -8.922 -12.172 -1.313 1 95.5 53 HIS B N 1
ATOM 2659 C CA . HIS B 1 53 ? -8.078 -11.25 -0.562 1 95.5 53 HIS B CA 1
ATOM 2660 C C . HIS B 1 53 ? -8.672 -9.852 -0.53 1 95.5 53 HIS B C 1
ATOM 2662 O O . HIS B 1 53 ? -8.156 -8.961 0.147 1 95.5 53 HIS B O 1
ATOM 2668 N N . ASP B 1 54 ? -9.812 -9.672 -1.19 1 95 54 ASP B N 1
ATOM 2669 C CA . ASP B 1 54 ? -10.523 -8.398 -1.155 1 95 54 ASP B CA 1
ATOM 2670 C C . ASP B 1 54 ? -10.852 -7.992 0.28 1 95 54 ASP B C 1
ATOM 2672 O O . ASP B 1 54 ? -11.031 -6.809 0.572 1 95 54 ASP B O 1
ATOM 2676 N N . LYS B 1 55 ? -10.961 -8.977 1.132 1 92.94 55 LYS B N 1
ATOM 2677 C CA . LYS B 1 55 ? -11.273 -8.703 2.531 1 92.94 55 LYS B CA 1
ATOM 2678 C C . LYS B 1 55 ? -10.117 -7.984 3.221 1 92.94 55 LYS B C 1
ATOM 2680 O O . LYS B 1 55 ? -10.328 -7.266 4.203 1 92.94 55 LYS B O 1
ATOM 2685 N N . TYR B 1 56 ? -8.914 -8.141 2.758 1 95.19 56 TYR B N 1
ATOM 2686 C CA . TYR B 1 56 ? -7.75 -7.504 3.363 1 95.19 56 TYR B CA 1
ATOM 2687 C C . TYR B 1 56 ? -7.52 -6.117 2.775 1 95.19 56 TYR B C 1
ATOM 2689 O O . TYR B 1 56 ? -7.16 -5.184 3.498 1 95.19 56 TYR B O 1
ATOM 2697 N N . VAL B 1 57 ? -7.652 -5.992 1.479 1 97 57 VAL B N 1
ATOM 2698 C CA . VAL B 1 57 ? -7.453 -4.746 0.744 1 97 57 VAL B CA 1
ATOM 2699 C C . VAL B 1 57 ? -8.289 -4.762 -0.533 1 97 57 VAL B C 1
ATOM 2701 O O . VAL B 1 57 ? -8.211 -5.707 -1.322 1 97 57 VAL B O 1
ATOM 2704 N N . PRO B 1 58 ? -9.062 -3.729 -0.789 1 96.56 58 PRO B N 1
ATOM 2705 C CA . PRO B 1 58 ? -9.867 -3.715 -2.012 1 96.56 58 PRO B CA 1
ATOM 2706 C C . PRO B 1 58 ? -9.016 -3.773 -3.279 1 96.56 58 PRO B C 1
ATOM 2708 O O . PRO B 1 58 ? -7.969 -3.129 -3.354 1 96.56 58 PRO B O 1
ATOM 2711 N N . LEU B 1 59 ? -9.523 -4.484 -4.242 1 97.44 59 LEU B N 1
ATOM 2712 C CA . LEU B 1 59 ? -8.852 -4.668 -5.52 1 97.44 59 LEU B CA 1
ATOM 2713 C C . LEU B 1 59 ? -8.523 -3.322 -6.16 1 97.44 59 LEU B C 1
ATOM 2715 O O . LEU B 1 59 ? -7.406 -3.113 -6.645 1 97.44 59 LEU B O 1
ATOM 2719 N N . ASP B 1 60 ? -9.445 -2.414 -6.121 1 96 60 ASP B N 1
ATOM 2720 C CA . ASP B 1 60 ? -9.289 -1.137 -6.805 1 96 60 ASP B CA 1
ATOM 2721 C C . ASP B 1 60 ? -8.258 -0.258 -6.102 1 96 60 ASP B C 1
ATOM 2723 O O . ASP B 1 60 ? -7.781 0.729 -6.668 1 96 60 ASP B O 1
ATOM 2727 N N . VAL B 1 61 ? -7.922 -0.564 -4.867 1 96.94 61 VAL B N 1
ATOM 2728 C CA . VAL B 1 61 ? -6.945 0.206 -4.105 1 96.94 61 VAL B CA 1
ATOM 2729 C C . VAL B 1 61 ? -5.539 -0.308 -4.398 1 96.94 61 VAL B C 1
ATOM 2731 O O . VAL B 1 61 ? -4.613 0.48 -4.605 1 96.94 61 VAL B O 1
ATOM 2734 N N . ILE B 1 62 ? -5.367 -1.607 -4.504 1 97.69 62 ILE B N 1
ATOM 2735 C CA . ILE B 1 62 ? -4.027 -2.178 -4.574 1 97.69 62 ILE B CA 1
ATOM 2736 C C . ILE B 1 62 ? -3.6 -2.316 -6.035 1 97.69 62 ILE B C 1
ATOM 2738 O O . ILE B 1 62 ? -2.406 -2.275 -6.344 1 97.69 62 ILE B O 1
ATOM 2742 N N . ALA B 1 63 ? -4.543 -2.418 -6.988 1 97.88 63 ALA B N 1
ATOM 2743 C CA . ALA B 1 63 ? -4.254 -2.707 -8.391 1 97.88 63 ALA B CA 1
ATOM 2744 C C . ALA B 1 63 ? -3.342 -1.643 -8.992 1 97.88 63 ALA B C 1
ATOM 2746 O O . ALA B 1 63 ? -2.361 -1.966 -9.664 1 97.88 63 ALA B O 1
ATOM 2747 N N . PRO B 1 64 ? -3.592 -0.357 -8.656 1 96.12 64 PRO B N 1
ATOM 2748 C CA . PRO B 1 64 ? -2.721 0.664 -9.242 1 96.12 64 PRO B CA 1
ATOM 2749 C C . PRO B 1 64 ? -1.259 0.502 -8.828 1 96.12 64 PRO B C 1
ATOM 2751 O O . PRO B 1 64 ? -0.355 0.766 -9.625 1 96.12 64 PRO B O 1
ATOM 2754 N N . VAL B 1 65 ? -1.048 0.048 -7.688 1 97.19 65 VAL B N 1
ATOM 2755 C CA . VAL B 1 65 ? 0.317 -0.13 -7.203 1 97.19 65 VAL B CA 1
ATOM 2756 C C . VAL B 1 65 ? 0.954 -1.338 -7.887 1 97.19 65 VAL B C 1
ATOM 2758 O O . VAL B 1 65 ? 2.107 -1.279 -8.32 1 97.19 65 VAL B O 1
ATOM 2761 N N . MET B 1 66 ? 0.206 -2.377 -7.973 1 98.31 66 MET B N 1
ATOM 2762 C CA . MET B 1 66 ? 0.705 -3.574 -8.641 1 98.31 66 MET B CA 1
ATOM 2763 C C . MET B 1 66 ? 1.169 -3.25 -10.062 1 98.31 66 MET B C 1
ATOM 2765 O O . MET B 1 66 ? 2.287 -3.598 -10.445 1 98.31 66 MET B O 1
ATOM 2769 N N . LEU B 1 67 ? 0.314 -2.564 -10.773 1 98.06 67 LEU B N 1
ATOM 2770 C CA . LEU B 1 67 ? 0.572 -2.258 -12.18 1 98.06 67 LEU B CA 1
ATOM 2771 C C . LEU B 1 67 ? 1.728 -1.271 -12.312 1 98.06 67 LEU B C 1
ATOM 2773 O O . LEU B 1 67 ? 2.592 -1.437 -13.18 1 98.06 67 LEU B O 1
ATOM 2777 N N . ASN B 1 68 ? 1.78 -0.275 -11.461 1 96.56 68 ASN B N 1
ATOM 2778 C CA . ASN B 1 68 ? 2.844 0.722 -11.508 1 96.56 68 ASN B CA 1
ATOM 2779 C C . ASN B 1 68 ? 4.211 0.097 -11.25 1 96.56 68 ASN B C 1
ATOM 2781 O O . ASN B 1 68 ? 5.172 0.367 -11.969 1 96.56 68 ASN B O 1
ATOM 2785 N N . VAL B 1 69 ? 4.289 -0.738 -10.25 1 97.69 69 VAL B N 1
ATOM 2786 C CA . VAL B 1 69 ? 5.551 -1.382 -9.891 1 97.69 69 VAL B CA 1
ATOM 2787 C C . VAL B 1 69 ? 5.973 -2.342 -11 1 97.69 69 VAL B C 1
ATOM 2789 O O . VAL B 1 69 ? 7.148 -2.404 -11.367 1 97.69 69 VAL B O 1
ATOM 2792 N N . ALA B 1 70 ? 5.027 -3.021 -11.547 1 98.31 70 ALA B N 1
ATOM 2793 C CA . ALA B 1 70 ? 5.324 -3.951 -12.633 1 98.31 70 ALA B CA 1
ATOM 2794 C C . ALA B 1 70 ? 5.875 -3.215 -13.852 1 98.31 70 ALA B C 1
ATOM 2796 O O . ALA B 1 70 ? 6.848 -3.66 -14.469 1 98.31 70 ALA B O 1
ATOM 2797 N N . ARG B 1 71 ? 5.312 -2.1 -14.203 1 97.31 71 ARG B N 1
ATOM 2798 C CA . ARG B 1 71 ? 5.715 -1.325 -15.375 1 97.31 71 ARG B CA 1
ATOM 2799 C C . ARG B 1 71 ? 7.141 -0.803 -15.227 1 97.31 71 ARG B C 1
ATOM 2801 O O . ARG B 1 71 ? 7.852 -0.637 -16.219 1 97.31 71 ARG B O 1
ATOM 2808 N N . LYS B 1 72 ? 7.555 -0.625 -14.039 1 96.44 72 LYS B N 1
ATOM 2809 C CA . LYS B 1 72 ? 8.836 0.024 -13.789 1 96.44 72 LYS B CA 1
ATOM 2810 C C . LYS B 1 72 ? 9.922 -1.003 -13.484 1 96.44 72 LYS B C 1
ATOM 2812 O O . LYS B 1 72 ? 11.094 -0.646 -13.312 1 96.44 72 LYS B O 1
ATOM 2817 N N . ALA B 1 73 ? 9.539 -2.258 -13.406 1 97.75 73 ALA B N 1
ATOM 2818 C CA . ALA B 1 73 ? 10.492 -3.318 -13.086 1 97.75 73 ALA B CA 1
ATOM 2819 C C . ALA B 1 73 ? 11.523 -3.488 -14.203 1 97.75 73 ALA B C 1
ATOM 2821 O O . ALA B 1 73 ? 11.281 -3.08 -15.344 1 97.75 73 ALA B O 1
ATOM 2822 N N . SER B 1 74 ? 12.633 -4.078 -13.852 1 97.81 74 SER B N 1
ATOM 2823 C CA . SER B 1 74 ? 13.688 -4.328 -14.828 1 97.81 74 SER B CA 1
ATOM 2824 C C . SER B 1 74 ? 13.609 -5.75 -15.375 1 97.81 74 SER B C 1
ATOM 2826 O O . SER B 1 74 ? 14.391 -6.125 -16.25 1 97.81 74 SER B O 1
ATOM 2828 N N . VAL B 1 75 ? 12.719 -6.574 -14.867 1 98.44 75 VAL B N 1
ATOM 2829 C CA . VAL B 1 75 ? 12.477 -7.945 -15.305 1 98.44 75 VAL B CA 1
ATOM 2830 C C . VAL B 1 75 ? 11.023 -8.109 -15.719 1 98.44 75 VAL B C 1
ATOM 2832 O O . VAL B 1 75 ? 10.172 -7.285 -15.375 1 98.44 75 VAL B O 1
ATOM 2835 N N . PRO B 1 76 ? 10.664 -9.148 -16.5 1 98.5 76 PRO B N 1
ATOM 2836 C CA . PRO B 1 76 ? 9.266 -9.359 -16.875 1 98.5 76 PRO B CA 1
ATOM 2837 C C . PRO B 1 76 ? 8.367 -9.609 -15.656 1 98.5 76 PRO B C 1
ATOM 2839 O O . PRO B 1 76 ? 8.648 -10.508 -14.859 1 98.5 76 PRO B O 1
ATOM 2842 N N . VAL B 1 77 ? 7.359 -8.789 -15.508 1 98.81 77 VAL B N 1
ATOM 2843 C CA . VAL B 1 77 ? 6.387 -8.953 -14.438 1 98.81 77 VAL B CA 1
ATOM 2844 C C . VAL B 1 77 ? 4.977 -9.016 -15.023 1 98.81 77 VAL B C 1
ATOM 2846 O O . VAL B 1 77 ? 4.586 -8.141 -15.805 1 98.81 77 VAL B O 1
ATOM 2849 N N . ALA B 1 78 ? 4.258 -10.031 -14.742 1 98.88 78 ALA B N 1
ATOM 2850 C CA . ALA B 1 78 ? 2.834 -10.094 -15.062 1 98.88 78 ALA B CA 1
ATOM 2851 C C . ALA B 1 78 ? 1.978 -9.797 -13.836 1 98.88 78 ALA B C 1
ATOM 2853 O O . ALA B 1 78 ? 2.361 -10.117 -12.711 1 98.88 78 ALA B O 1
ATOM 2854 N N . VAL B 1 79 ? 0.894 -9.172 -14.016 1 98.88 79 VAL B N 1
ATOM 2855 C CA . VAL B 1 79 ? -0.105 -8.922 -12.984 1 98.88 79 VAL B CA 1
ATOM 2856 C C . VAL B 1 79 ? -1.333 -9.797 -13.227 1 98.88 79 VAL B C 1
ATOM 2858 O O . VAL B 1 79 ? -1.974 -9.695 -14.273 1 98.88 79 VAL B O 1
ATOM 2861 N N . HIS B 1 80 ? -1.608 -10.695 -12.266 1 98.94 80 HIS B N 1
ATOM 2862 C CA . HIS B 1 80 ? -2.541 -11.797 -12.469 1 98.94 80 HIS B CA 1
ATOM 2863 C C . HIS B 1 80 ? -3.674 -11.758 -11.445 1 98.94 80 HIS B C 1
ATOM 2865 O O . HIS B 1 80 ? -3.43 -11.57 -10.25 1 98.94 80 HIS B O 1
ATOM 2871 N N . PHE B 1 81 ? -4.957 -11.781 -11.945 1 98.88 81 PHE B N 1
ATOM 2872 C CA . PHE B 1 81 ? -6.105 -11.945 -11.062 1 98.88 81 PHE B CA 1
ATOM 2873 C C . PHE B 1 81 ? -6.344 -13.422 -10.758 1 98.88 81 PHE B C 1
ATOM 2875 O O . PHE B 1 81 ? -6.809 -14.172 -11.617 1 98.88 81 PHE B O 1
ATOM 2882 N N . ASP B 1 82 ? -6.031 -13.797 -9.523 1 98.5 82 ASP B N 1
ATOM 2883 C CA . ASP B 1 82 ? -6.016 -15.18 -9.07 1 98.5 82 ASP B CA 1
ATOM 2884 C C . ASP B 1 82 ? -7.383 -15.594 -8.531 1 98.5 82 ASP B C 1
ATOM 2886 O O . ASP B 1 82 ? -8.047 -14.82 -7.84 1 98.5 82 ASP B O 1
ATOM 2890 N N . HIS B 1 83 ? -7.828 -16.812 -8.852 1 97.56 83 HIS B N 1
ATOM 2891 C CA . HIS B 1 83 ? -9.078 -17.391 -8.383 1 97.56 83 HIS B CA 1
ATOM 2892 C C . HIS B 1 83 ? -10.258 -16.469 -8.641 1 97.56 83 HIS B C 1
ATOM 2894 O O . HIS B 1 83 ? -11.016 -16.141 -7.727 1 97.56 83 HIS B O 1
ATOM 2900 N N . GLY B 1 84 ? -10.375 -16.062 -9.875 1 97.38 84 GLY B N 1
ATOM 2901 C CA . GLY B 1 84 ? -11.586 -15.359 -10.242 1 97.38 84 GLY B CA 1
ATOM 2902 C C . GLY B 1 84 ? -12.828 -16.219 -10.18 1 97.38 84 GLY B C 1
ATOM 2903 O O . GLY B 1 84 ? -13.016 -17.109 -11.016 1 97.38 84 GLY B O 1
ATOM 2904 N N . GLU B 1 85 ? -13.703 -15.906 -9.242 1 95 85 GLU B N 1
ATOM 2905 C CA . GLU B 1 85 ? -14.883 -16.75 -9 1 95 85 GLU B CA 1
ATOM 2906 C C . GLU B 1 85 ? -16.125 -16.156 -9.672 1 95 85 GLU B C 1
ATOM 2908 O O . GLU B 1 85 ? -17.078 -16.875 -9.938 1 95 85 GLU B O 1
ATOM 2913 N N . THR B 1 86 ? -16.078 -14.852 -9.883 1 95 86 THR B N 1
ATOM 2914 C CA . THR B 1 86 ? -17.25 -14.203 -10.461 1 95 86 THR B CA 1
ATOM 2915 C C . THR B 1 86 ? -16.875 -13.438 -11.727 1 95 86 THR B C 1
ATOM 2917 O O . THR B 1 86 ? -15.805 -12.844 -11.805 1 95 86 THR B O 1
ATOM 2920 N N . PHE B 1 87 ? -17.844 -13.523 -12.648 1 97.31 87 PHE B N 1
ATOM 2921 C CA . PHE B 1 87 ? -17.672 -12.828 -13.922 1 97.31 87 PHE B CA 1
ATOM 2922 C C . PHE B 1 87 ? -17.391 -11.352 -13.695 1 97.31 87 PHE B C 1
ATOM 2924 O O . PHE B 1 87 ? -16.453 -10.797 -14.281 1 97.31 87 PHE B O 1
ATOM 2931 N N . ASP B 1 88 ? -18.109 -10.688 -12.836 1 97.12 88 ASP B N 1
ATOM 2932 C CA . ASP B 1 88 ? -17.984 -9.25 -12.594 1 97.12 88 ASP B CA 1
ATOM 2933 C C . ASP B 1 88 ? -16.594 -8.891 -12.078 1 97.12 88 ASP B C 1
ATOM 2935 O O . ASP B 1 88 ? -16.016 -7.887 -12.5 1 97.12 88 ASP B O 1
ATOM 2939 N N . ASN B 1 89 ? -16.047 -9.672 -11.219 1 97.25 89 ASN B N 1
ATOM 2940 C CA . ASN B 1 89 ? -14.734 -9.359 -10.648 1 97.25 89 ASN B CA 1
ATOM 2941 C C . ASN B 1 89 ? -13.609 -9.586 -11.648 1 97.25 89 ASN B C 1
ATOM 2943 O O . ASN B 1 89 ? -12.609 -8.875 -11.641 1 97.25 89 ASN B O 1
ATOM 2947 N N . ILE B 1 90 ? -13.82 -10.602 -12.469 1 98.56 90 ILE B N 1
ATOM 2948 C CA . ILE B 1 90 ? -12.852 -10.828 -13.531 1 98.56 90 ILE B CA 1
ATOM 2949 C C . ILE B 1 90 ? -12.852 -9.641 -14.492 1 98.56 90 ILE B C 1
ATOM 2951 O O . ILE B 1 90 ? -11.789 -9.141 -14.867 1 98.56 90 ILE B O 1
ATOM 2955 N N . MET B 1 91 ? -14.055 -9.117 -14.805 1 98.5 91 MET B N 1
ATOM 2956 C CA . MET B 1 91 ? -14.156 -7.949 -15.672 1 98.5 91 MET B CA 1
ATOM 2957 C C . MET B 1 91 ? -13.531 -6.723 -15.008 1 98.5 91 MET B C 1
ATOM 2959 O O . MET B 1 91 ? -12.867 -5.922 -15.672 1 98.5 91 MET B O 1
ATOM 2963 N N . ARG B 1 92 ? -13.734 -6.613 -13.742 1 97.75 92 ARG B N 1
ATOM 2964 C CA . ARG B 1 92 ? -13.148 -5.496 -13.008 1 97.75 92 ARG B CA 1
ATOM 2965 C C . ARG B 1 92 ? -11.625 -5.527 -13.086 1 97.75 92 ARG B C 1
ATOM 2967 O O . ARG B 1 92 ? -10.992 -4.492 -13.312 1 97.75 92 ARG B O 1
ATOM 2974 N N . ALA B 1 93 ? -11.078 -6.703 -12.875 1 98.5 93 ALA B N 1
ATOM 2975 C CA . ALA B 1 93 ? -9.625 -6.844 -12.945 1 98.5 93 ALA B CA 1
ATOM 2976 C C . ALA B 1 93 ? -9.109 -6.484 -14.336 1 98.5 93 ALA B C 1
ATOM 2978 O O . ALA B 1 93 ? -8.094 -5.797 -14.469 1 98.5 93 ALA B O 1
ATOM 2979 N N . ILE B 1 94 ? -9.828 -6.961 -15.344 1 98.5 94 ILE B N 1
ATOM 2980 C CA . ILE B 1 94 ? -9.461 -6.668 -16.734 1 98.5 94 ILE B CA 1
ATOM 2981 C C . ILE B 1 94 ? -9.5 -5.16 -16.969 1 98.5 94 ILE B C 1
ATOM 2983 O O . ILE B 1 94 ? -8.562 -4.586 -17.516 1 98.5 94 ILE B O 1
ATOM 2987 N N . ARG B 1 95 ? -10.547 -4.527 -16.5 1 97.81 95 ARG B N 1
ATOM 2988 C CA . ARG B 1 95 ? -10.719 -3.088 -16.672 1 97.81 95 ARG B CA 1
ATOM 2989 C C . ARG B 1 95 ? -9.609 -2.316 -15.977 1 97.81 95 ARG B C 1
ATOM 2991 O O . ARG B 1 95 ? -9.172 -1.27 -16.469 1 97.81 95 ARG B O 1
ATOM 2998 N N . LEU B 1 96 ? -9.141 -2.836 -14.914 1 97.44 96 LEU B N 1
ATOM 2999 C CA . LEU B 1 96 ? -8.109 -2.166 -14.125 1 97.44 96 LEU B CA 1
ATOM 3000 C C . LEU B 1 96 ? -6.742 -2.303 -14.789 1 97.44 96 LEU B C 1
ATOM 3002 O O . LEU B 1 96 ? -5.801 -1.588 -14.438 1 97.44 96 LEU B O 1
ATOM 3006 N N . GLY B 1 97 ? -6.586 -3.301 -15.672 1 98 97 GLY B N 1
ATOM 3007 C CA . GLY B 1 97 ? -5.344 -3.379 -16.422 1 98 97 GLY B CA 1
ATOM 3008 C C . GLY B 1 97 ? -4.57 -4.66 -16.172 1 98 97 GLY B C 1
ATOM 3009 O O . GLY B 1 97 ? -3.422 -4.793 -16.594 1 98 97 GLY B O 1
ATOM 3010 N N . PHE B 1 98 ? -5.152 -5.621 -15.477 1 98.75 98 PHE B N 1
ATOM 3011 C CA . PHE B 1 98 ? -4.484 -6.898 -15.273 1 98.75 98 PHE B CA 1
ATOM 3012 C C . PHE B 1 98 ? -4.168 -7.559 -16.609 1 98.75 98 PHE B C 1
ATOM 3014 O O . PHE B 1 98 ? -4.973 -7.504 -17.547 1 98.75 98 PHE B O 1
ATOM 3021 N N . THR B 1 99 ? -3.023 -8.203 -16.656 1 98.69 99 THR B N 1
ATOM 3022 C CA . THR B 1 99 ? -2.559 -8.75 -17.938 1 98.69 99 THR B CA 1
ATOM 3023 C C . THR B 1 99 ? -2.797 -10.258 -18 1 98.69 99 THR B C 1
ATOM 3025 O O . THR B 1 99 ? -2.496 -10.898 -19 1 98.69 99 THR B O 1
ATOM 3028 N N . SER B 1 100 ? -3.264 -10.805 -16.969 1 98.81 100 SER B N 1
ATOM 3029 C CA . SER B 1 100 ? -3.592 -12.219 -16.828 1 98.81 100 SER B CA 1
ATOM 3030 C C . SER B 1 100 ? -4.73 -12.422 -15.836 1 98.81 100 SER B C 1
ATOM 3032 O O . SER B 1 100 ? -4.828 -11.703 -14.836 1 98.81 100 SER B O 1
ATOM 3034 N N . VAL B 1 101 ? -5.633 -13.359 -16.125 1 98.88 101 VAL B N 1
ATOM 3035 C CA . VAL B 1 101 ? -6.715 -13.641 -15.195 1 98.88 101 VAL B CA 1
ATOM 3036 C C . VAL B 1 101 ? -6.93 -15.148 -15.094 1 98.88 101 VAL B C 1
ATOM 3038 O O . VAL B 1 101 ? -6.613 -15.891 -16.031 1 98.88 101 VAL B O 1
ATOM 3041 N N . MET B 1 102 ? -7.406 -15.547 -13.953 1 98.75 102 MET B N 1
ATOM 3042 C CA . MET B 1 102 ? -7.828 -16.922 -13.742 1 98.75 102 MET B CA 1
ATOM 3043 C C . MET B 1 102 ? -9.344 -17.016 -13.586 1 98.75 102 MET B C 1
ATOM 3045 O O . MET B 1 102 ? -9.953 -16.156 -12.945 1 98.75 102 MET B O 1
ATOM 3049 N N . VAL B 1 103 ? -9.906 -18.016 -14.203 1 98.06 103 VAL B N 1
ATOM 3050 C CA . VAL B 1 103 ? -11.273 -18.438 -13.953 1 98.06 103 VAL B CA 1
ATOM 3051 C C . VAL B 1 103 ? -11.281 -19.656 -13.016 1 98.06 103 VAL B C 1
ATOM 3053 O O . VAL B 1 103 ? -10.773 -20.719 -13.367 1 98.06 103 VAL B O 1
ATOM 3056 N N . ASP B 1 104 ? -11.812 -19.422 -11.891 1 97.25 104 ASP B N 1
ATOM 3057 C CA . ASP B 1 104 ? -11.945 -20.547 -10.977 1 97.25 104 ASP B CA 1
ATOM 3058 C C . ASP B 1 104 ? -13.383 -21.078 -10.953 1 97.25 104 ASP B C 1
ATOM 3060 O O . ASP B 1 104 ? -14.188 -20.641 -10.125 1 97.25 104 ASP B O 1
ATOM 3064 N N . ALA B 1 105 ? -13.68 -21.984 -11.781 1 95.94 105 ALA B N 1
ATOM 3065 C CA . ALA B 1 105 ? -14.945 -22.703 -11.812 1 95.94 105 ALA B CA 1
ATOM 3066 C C . ALA B 1 105 ? -14.734 -24.188 -11.484 1 95.94 105 ALA B C 1
ATOM 3068 O O . ALA B 1 105 ? -15.469 -25.047 -11.977 1 95.94 105 ALA B O 1
ATOM 3069 N N . SER B 1 106 ? -13.734 -24.422 -10.688 1 92.75 106 SER B N 1
ATOM 3070 C CA . SER B 1 106 ? -13.305 -25.781 -10.445 1 92.75 106 SER B CA 1
ATOM 3071 C C . SER B 1 106 ? -14.328 -26.547 -9.594 1 92.75 106 SER B C 1
ATOM 3073 O O . SER B 1 106 ? -14.312 -27.781 -9.547 1 92.75 106 SER B O 1
ATOM 3075 N N . GLN B 1 107 ? -15.172 -25.797 -8.906 1 91.38 107 GLN B N 1
ATOM 3076 C CA . GLN B 1 107 ? -16.188 -26.438 -8.086 1 91.38 107 GLN B CA 1
ATOM 3077 C C . GLN B 1 107 ? -17.406 -26.828 -8.922 1 91.38 107 GLN B C 1
ATOM 3079 O O . GLN B 1 107 ? -18.266 -27.594 -8.461 1 91.38 107 GLN B O 1
ATOM 3084 N N . GLU B 1 108 ? -17.469 -26.375 -10.164 1 93.75 108 GLU B N 1
ATOM 3085 C CA . GLU B 1 108 ? -18.547 -26.719 -11.086 1 93.75 108 GLU B CA 1
ATOM 3086 C C . GLU B 1 108 ? -18.281 -28.031 -11.797 1 93.75 108 GLU B C 1
ATOM 3088 O O . GLU B 1 108 ? -17.156 -28.547 -11.75 1 93.75 108 GLU B O 1
ATOM 3093 N N . ASN B 1 109 ? -19.375 -28.609 -12.344 1 95.19 109 ASN B N 1
ATOM 3094 C CA . ASN B 1 109 ? -19.125 -29.75 -13.203 1 95.19 109 ASN B CA 1
ATOM 3095 C C . ASN B 1 109 ? -18.312 -29.375 -14.438 1 95.19 109 ASN B C 1
ATOM 3097 O O . ASN B 1 109 ? -18.188 -28.188 -14.766 1 95.19 109 ASN B O 1
ATOM 3101 N N . PHE B 1 110 ? -17.75 -30.391 -15.086 1 96.5 110 PHE B N 1
ATOM 3102 C CA . PHE B 1 110 ? -16.812 -30.188 -16.188 1 96.5 110 PHE B CA 1
ATOM 3103 C C . PHE B 1 110 ? -17.422 -29.281 -17.25 1 96.5 110 PHE B C 1
ATOM 3105 O O . PHE B 1 110 ? -16.781 -28.328 -17.688 1 96.5 110 PHE B O 1
ATOM 3112 N N . ALA B 1 111 ? -18.641 -29.531 -17.672 1 97.69 111 ALA B N 1
ATOM 3113 C CA . ALA B 1 111 ? -19.281 -28.781 -18.766 1 97.69 111 ALA B CA 1
ATOM 3114 C C . ALA B 1 111 ? -19.453 -27.312 -18.391 1 97.69 111 ALA B C 1
ATOM 3116 O O . ALA B 1 111 ? -19.219 -26.422 -19.219 1 97.69 111 ALA B O 1
ATOM 3117 N N . ASP B 1 112 ? -19.906 -27.031 -17.188 1 97.44 112 ASP B N 1
ATOM 3118 C CA . ASP B 1 112 ? -20.109 -25.656 -16.734 1 97.44 112 ASP B CA 1
ATOM 3119 C C . ASP B 1 112 ? -18.766 -24.922 -16.578 1 97.44 112 ASP B C 1
ATOM 3121 O O . ASP B 1 112 ? -18.656 -23.75 -16.922 1 97.44 112 ASP B O 1
ATOM 3125 N N . ASN B 1 113 ? -17.781 -25.609 -16.016 1 97.94 113 ASN B N 1
ATOM 3126 C CA . ASN B 1 113 ? -16.438 -25.047 -15.922 1 97.94 113 ASN B CA 1
ATOM 3127 C C . ASN B 1 113 ? -15.891 -24.672 -17.297 1 97.94 113 ASN B C 1
ATOM 3129 O O . ASN B 1 113 ? -15.414 -23.547 -17.484 1 97.94 113 ASN B O 1
ATOM 3133 N N . LEU B 1 114 ? -16.047 -25.562 -18.234 1 98.38 114 LEU B N 1
ATOM 3134 C CA . LEU B 1 114 ? -15.562 -25.328 -19.594 1 98.38 114 LEU B CA 1
ATOM 3135 C C . LEU B 1 114 ? -16.281 -24.141 -20.234 1 98.38 114 LEU B C 1
ATOM 3137 O O . LEU B 1 114 ? -15.664 -23.281 -20.859 1 98.38 114 LEU B O 1
ATOM 3141 N N . ALA B 1 115 ? -17.594 -24.078 -20.047 1 98.31 115 ALA B N 1
ATOM 3142 C CA . ALA B 1 115 ? -18.406 -23.016 -20.641 1 98.31 115 ALA B CA 1
ATOM 3143 C C . ALA B 1 115 ? -18.016 -21.656 -20.078 1 98.31 115 ALA B C 1
ATOM 3145 O O . ALA B 1 115 ? -17.844 -20.703 -20.844 1 98.31 115 ALA B O 1
ATOM 3146 N N . GLN B 1 116 ? -17.875 -21.531 -18.797 1 98.19 116 GLN B N 1
ATOM 3147 C CA . GLN B 1 116 ? -17.484 -20.281 -18.156 1 98.19 116 GLN B CA 1
ATOM 3148 C C . GLN B 1 116 ? -16.094 -19.859 -18.594 1 98.19 116 GLN B C 1
ATOM 3150 O O . GLN B 1 116 ? -15.844 -18.672 -18.844 1 98.19 116 GLN B O 1
ATOM 3155 N N . THR B 1 117 ? -15.234 -20.828 -18.656 1 98.62 117 THR B N 1
ATOM 3156 C CA . THR B 1 117 ? -13.859 -20.547 -19.062 1 98.62 117 THR B CA 1
ATOM 3157 C C . THR B 1 117 ? -13.812 -20.047 -20.5 1 98.62 117 THR B C 1
ATOM 3159 O O . THR B 1 117 ? -13.125 -19.062 -20.797 1 98.62 117 THR B O 1
ATOM 3162 N N . LYS B 1 118 ? -14.539 -20.688 -21.375 1 98.62 118 LYS B N 1
ATOM 3163 C CA . LYS B 1 118 ? -14.578 -20.281 -22.781 1 98.62 118 LYS B CA 1
ATOM 3164 C C . LYS B 1 118 ? -15.078 -18.844 -22.938 1 98.62 118 LYS B C 1
ATOM 3166 O O . LYS B 1 118 ? -14.602 -18.109 -23.797 1 98.62 118 LYS B O 1
ATOM 3171 N N . GLU B 1 119 ? -16.047 -18.516 -22.141 1 98.5 119 GLU B N 1
ATOM 3172 C CA . GLU B 1 119 ? -16.578 -17.156 -22.188 1 98.5 119 GLU B CA 1
ATOM 3173 C C . GLU B 1 119 ? -15.484 -16.125 -21.859 1 98.5 119 GLU B C 1
ATOM 3175 O O . GLU B 1 119 ? -15.359 -15.117 -22.547 1 98.5 119 GLU B O 1
ATOM 3180 N N . ILE B 1 120 ? -14.719 -16.391 -20.828 1 98.75 120 ILE B N 1
ATOM 3181 C CA . ILE B 1 120 ? -13.664 -15.469 -20.406 1 98.75 120 ILE B CA 1
ATOM 3182 C C . ILE B 1 120 ? -12.547 -15.461 -21.453 1 98.75 120 ILE B C 1
ATOM 3184 O O . ILE B 1 120 ? -11.992 -14.398 -21.766 1 98.75 120 ILE B O 1
ATOM 3188 N N . VAL B 1 121 ? -12.227 -16.609 -22.031 1 98.81 121 VAL B N 1
ATOM 3189 C CA . VAL B 1 121 ? -11.203 -16.688 -23.062 1 98.81 121 VAL B CA 1
ATOM 3190 C C . VAL B 1 121 ? -11.609 -15.844 -24.266 1 98.81 121 VAL B C 1
ATOM 3192 O O . VAL B 1 121 ? -10.781 -15.125 -24.844 1 98.81 121 VAL B O 1
ATOM 3195 N N . LYS B 1 122 ? -12.836 -15.961 -24.641 1 98.62 122 LYS B N 1
ATOM 3196 C CA . LYS B 1 122 ? -13.344 -15.18 -25.781 1 98.62 122 LYS B CA 1
ATOM 3197 C C . LYS B 1 122 ? -13.125 -13.688 -25.562 1 98.62 122 LYS B C 1
ATOM 3199 O O . LYS B 1 122 ? -12.742 -12.969 -26.484 1 98.62 122 LYS B O 1
ATOM 3204 N N . ILE B 1 123 ? -13.32 -13.242 -24.359 1 98.56 123 ILE B N 1
ATOM 3205 C CA . ILE B 1 123 ? -13.188 -11.828 -24.016 1 98.56 123 ILE B CA 1
ATOM 3206 C C . ILE B 1 123 ? -11.711 -11.445 -23.953 1 98.56 123 ILE B C 1
ATOM 3208 O O . ILE B 1 123 ? -11.32 -10.375 -24.438 1 98.56 123 ILE B O 1
ATOM 3212 N N . CYS B 1 124 ? -10.867 -12.312 -23.469 1 98.75 124 CYS B N 1
ATOM 3213 C CA . CYS B 1 124 ? -9.477 -11.992 -23.172 1 98.75 124 CYS B CA 1
ATOM 3214 C C . CYS B 1 124 ? -8.617 -12.094 -24.422 1 98.75 124 CYS B C 1
ATOM 3216 O O . CYS B 1 124 ? -7.625 -11.375 -24.562 1 98.75 124 CYS B O 1
ATOM 3218 N N . LYS B 1 125 ? -8.984 -12.906 -25.344 1 97.88 125 LYS B N 1
ATOM 3219 C CA . LYS B 1 125 ? -8.164 -13.195 -26.531 1 97.88 125 LYS B CA 1
ATOM 3220 C C . LYS B 1 125 ? -7.906 -11.93 -27.328 1 97.88 125 LYS B C 1
ATOM 3222 O O . LYS B 1 125 ? -6.754 -11.586 -27.609 1 97.88 125 LYS B O 1
ATOM 3227 N N . PRO B 1 126 ? -8.93 -11.102 -27.656 1 97.81 126 PRO B N 1
ATOM 3228 C CA . PRO B 1 126 ? -8.664 -9.891 -28.438 1 97.81 126 PRO B CA 1
ATOM 3229 C C . PRO B 1 126 ? -7.902 -8.836 -27.625 1 97.81 126 PRO B C 1
ATOM 3231 O O . PRO B 1 126 ? -7.34 -7.902 -28.203 1 97.81 126 PRO B O 1
ATOM 3234 N N . LEU B 1 127 ? -7.938 -8.938 -26.375 1 97.62 127 LEU B N 1
ATOM 3235 C CA . LEU B 1 127 ? -7.266 -7.977 -25.5 1 97.62 127 LEU B CA 1
ATOM 3236 C C . LEU B 1 127 ? -5.844 -8.43 -25.188 1 97.62 127 LEU B C 1
ATOM 3238 O O . LEU B 1 127 ? -5.102 -7.727 -24.5 1 97.62 127 LEU B O 1
ATOM 3242 N N . ASN B 1 128 ? -5.465 -9.617 -25.656 1 97.88 128 ASN B N 1
ATOM 3243 C CA . ASN B 1 128 ? -4.16 -10.219 -25.391 1 97.88 128 ASN B CA 1
ATOM 3244 C C . ASN B 1 128 ? -3.906 -10.391 -23.906 1 97.88 128 ASN B C 1
ATOM 3246 O O . ASN B 1 128 ? -2.822 -10.062 -23.406 1 97.88 128 ASN B O 1
ATOM 3250 N N . ILE B 1 129 ? -4.898 -10.75 -23.156 1 98.75 129 ILE B N 1
ATOM 3251 C CA . ILE B 1 129 ? -4.832 -11.094 -21.75 1 98.75 129 ILE B CA 1
ATOM 3252 C C . ILE B 1 129 ? -4.797 -12.609 -21.578 1 98.75 129 ILE B C 1
ATOM 3254 O O . ILE B 1 129 ? -5.605 -13.32 -22.172 1 98.75 129 ILE B O 1
ATOM 3258 N N . SER B 1 130 ? -3.811 -13.148 -20.828 1 98.81 130 SER B N 1
ATOM 3259 C CA . SER B 1 130 ? -3.695 -14.586 -20.625 1 98.81 130 SER B CA 1
ATOM 3260 C C . SER B 1 130 ? -4.77 -15.102 -19.672 1 98.81 130 SER B C 1
ATOM 3262 O O . SER B 1 130 ? -5.215 -14.375 -18.781 1 98.81 130 SER B O 1
ATOM 3264 N N . VAL B 1 131 ? -5.176 -16.375 -19.875 1 98.88 131 VAL B N 1
ATOM 3265 C CA . VAL B 1 131 ? -6.234 -16.969 -19.062 1 98.88 131 VAL B CA 1
ATOM 3266 C C . VAL B 1 131 ? -5.754 -18.281 -18.453 1 98.88 131 VAL B C 1
ATOM 3268 O O . VAL B 1 131 ? -5.211 -19.141 -19.156 1 98.88 131 VAL B O 1
ATOM 3271 N N . GLU B 1 132 ? -5.895 -18.391 -17.188 1 98.88 132 GLU B N 1
ATOM 3272 C CA . GLU B 1 132 ? -5.668 -19.609 -16.422 1 98.88 132 GLU B CA 1
ATOM 3273 C C . GLU B 1 132 ? -6.984 -20.234 -15.953 1 98.88 132 GLU B C 1
ATOM 3275 O O . GLU B 1 132 ? -7.926 -19.5 -15.609 1 98.88 132 GLU B O 1
ATOM 3280 N N . ALA B 1 133 ? -7.066 -21.516 -15.969 1 98.5 133 ALA B N 1
ATOM 3281 C CA . ALA B 1 133 ? -8.203 -22.234 -15.398 1 98.5 133 ALA B CA 1
ATOM 3282 C C . ALA B 1 133 ? -7.734 -23.328 -14.445 1 98.5 133 ALA B C 1
ATOM 3284 O O . ALA B 1 133 ? -6.531 -23.547 -14.281 1 98.5 133 ALA B O 1
ATOM 3285 N N . GLU B 1 134 ? -8.695 -23.906 -13.789 1 97.19 134 GLU B N 1
ATOM 3286 C CA . GLU B 1 134 ? -8.383 -24.938 -12.805 1 97.19 134 GLU B CA 1
ATOM 3287 C C . GLU B 1 134 ? -9.297 -26.141 -12.953 1 97.19 134 GLU B C 1
ATOM 3289 O O . GLU B 1 134 ? -10.508 -26 -13.141 1 97.19 134 GLU B O 1
ATOM 3294 N N . LEU B 1 135 ? -8.688 -27.281 -12.969 1 95.62 135 LEU B N 1
ATOM 3295 C CA . LEU B 1 135 ? -9.406 -28.547 -12.898 1 95.62 135 LEU B CA 1
ATOM 3296 C C . LEU B 1 135 ? -9.055 -29.297 -11.617 1 95.62 135 LEU B C 1
ATOM 3298 O O . LEU B 1 135 ? -7.887 -29.328 -11.211 1 95.62 135 LEU B O 1
ATOM 3302 N N . GLY B 1 136 ? -10.07 -29.938 -11.016 1 88.06 136 GLY B N 1
ATOM 3303 C CA . GLY B 1 136 ? -9.844 -30.641 -9.758 1 88.06 136 GLY B CA 1
ATOM 3304 C C . GLY B 1 136 ? -9.922 -29.719 -8.547 1 88.06 136 GLY B C 1
ATOM 3305 O O . GLY B 1 136 ? -8.914 -29.156 -8.125 1 88.06 136 GLY B O 1
ATOM 3306 N N . PRO B 1 137 ? -11.109 -29.625 -8 1 78.56 137 PRO B N 1
ATOM 3307 C CA . PRO B 1 137 ? -11.266 -28.719 -6.859 1 78.56 137 PRO B CA 1
ATOM 3308 C C . PRO B 1 137 ? -10.227 -28.969 -5.762 1 78.56 137 PRO B C 1
ATOM 3310 O O . PRO B 1 137 ? -9.875 -30.125 -5.5 1 78.56 137 PRO B O 1
ATOM 3313 N N . MET B 1 138 ? -9.703 -27.938 -5.297 1 79.06 138 MET B N 1
ATOM 3314 C CA . MET B 1 138 ? -8.75 -28.031 -4.195 1 79.06 138 MET B CA 1
ATOM 3315 C C . MET B 1 138 ? -9.43 -27.766 -2.859 1 79.06 138 MET B C 1
ATOM 3317 O O . MET B 1 138 ? -10.344 -26.953 -2.773 1 79.06 138 MET B O 1
ATOM 3321 N N . ASN B 1 139 ? -8.938 -28.484 -1.907 1 78.75 139 ASN B N 1
ATOM 3322 C CA . ASN B 1 139 ? -9.391 -28.266 -0.537 1 78.75 139 ASN B CA 1
ATOM 3323 C C . ASN B 1 139 ? -8.672 -27.078 0.108 1 78.75 139 ASN B C 1
ATOM 3325 O O . ASN B 1 139 ? -7.656 -26.625 -0.402 1 78.75 139 ASN B O 1
ATOM 3329 N N . ARG B 1 140 ? -9.328 -26.625 1.185 1 75.56 140 ARG B N 1
ATOM 3330 C CA . ARG B 1 140 ? -8.734 -25.5 1.903 1 75.56 140 ARG B CA 1
ATOM 3331 C C . ARG B 1 140 ? -8.508 -25.844 3.371 1 75.56 140 ARG B C 1
ATOM 3333 O O . ARG B 1 140 ? -9.461 -26.172 4.09 1 75.56 140 ARG B O 1
ATOM 3340 N N . GLU B 1 141 ? -7.281 -25.703 3.727 1 73.12 141 GLU B N 1
ATOM 3341 C CA . GLU B 1 141 ? -6.945 -25.891 5.137 1 73.12 141 GLU B CA 1
ATOM 3342 C C . GLU B 1 141 ? -7.277 -24.641 5.953 1 73.12 141 GLU B C 1
ATOM 3344 O O . GLU B 1 141 ? -7.051 -23.516 5.5 1 73.12 141 GLU B O 1
ATOM 3349 N N . GLY B 1 142 ? -7.781 -24.797 7.156 1 59.34 142 GLY B N 1
ATOM 3350 C CA . GLY B 1 142 ? -8.016 -23.719 8.102 1 59.34 142 GLY B CA 1
ATOM 3351 C C . GLY B 1 142 ? -9.305 -22.953 7.844 1 59.34 142 GLY B C 1
ATOM 3352 O O . GLY B 1 142 ? -9.578 -21.953 8.492 1 59.34 142 GLY B O 1
ATOM 3353 N N . SER B 1 143 ? -9.875 -23.266 6.652 1 53.94 143 SER B N 1
ATOM 3354 C CA . SER B 1 143 ? -11.141 -22.609 6.352 1 53.94 143 SER B CA 1
ATOM 3355 C C . SER B 1 143 ? -12.305 -23.328 7.023 1 53.94 143 SER B C 1
ATOM 3357 O O . SER B 1 143 ? -12.594 -24.484 6.707 1 53.94 143 SER B O 1
ATOM 3359 N N . GLY B 1 144 ? -12.891 -22.688 7.984 1 53.5 144 GLY B N 1
ATOM 3360 C CA . GLY B 1 144 ? -14.094 -23.172 8.641 1 53.5 144 GLY B CA 1
ATOM 3361 C C . GLY B 1 144 ? -13.844 -24.406 9.492 1 53.5 144 GLY B C 1
ATOM 3362 O O . GLY B 1 144 ? -12.703 -24.703 9.859 1 53.5 144 GLY B O 1
ATOM 3363 N N . ASP B 1 145 ? -15.102 -25.203 10.023 1 51.97 145 ASP B N 1
ATOM 3364 C CA . ASP B 1 145 ? -15.18 -26.281 10.992 1 51.97 145 ASP B CA 1
ATOM 3365 C C . ASP B 1 145 ? -14.586 -27.578 10.422 1 51.97 145 ASP B C 1
ATOM 3367 O O . ASP B 1 145 ? -14.578 -28.609 11.086 1 51.97 145 ASP B O 1
ATOM 3371 N N . LYS B 1 146 ? -14.195 -27.594 9.258 1 57.12 146 LYS B N 1
ATOM 3372 C CA . LYS B 1 146 ? -13.867 -28.953 8.836 1 57.12 146 LYS B CA 1
ATOM 3373 C C . LYS B 1 146 ? -12.375 -29.094 8.523 1 57.12 146 LYS B C 1
ATOM 3375 O O . LYS B 1 146 ? -11.836 -28.344 7.711 1 57.12 146 LYS B O 1
ATOM 3380 N N . LYS B 1 147 ? -11.711 -29.859 9.148 1 69.19 147 LYS B N 1
ATOM 3381 C CA . LYS B 1 147 ? -10.344 -30.312 8.93 1 69.19 147 LYS B CA 1
ATOM 3382 C C . LYS B 1 147 ? -10.227 -31.078 7.617 1 69.19 147 LYS B C 1
ATOM 3384 O O . LYS B 1 147 ? -11.07 -31.922 7.312 1 69.19 147 LYS B O 1
ATOM 3389 N N . VAL B 1 148 ? -9.211 -30.672 6.742 1 77.25 148 VAL B N 1
ATOM 3390 C CA . VAL B 1 148 ? -8.961 -31.391 5.496 1 77.25 148 VAL B CA 1
ATOM 3391 C C . VAL B 1 148 ? -8.531 -32.812 5.801 1 77.25 148 VAL B C 1
ATOM 3393 O O . VAL B 1 148 ? -7.684 -33.062 6.668 1 77.25 148 VAL B O 1
ATOM 3396 N N . ASP B 1 149 ? -9.297 -33.75 5.184 1 77.69 149 ASP B N 1
ATOM 3397 C CA . ASP B 1 149 ? -8.836 -35.156 5.219 1 77.69 149 ASP B CA 1
ATOM 3398 C C . ASP B 1 149 ? -7.82 -35.406 4.117 1 77.69 149 ASP B C 1
ATOM 3400 O O . ASP B 1 149 ? -8.195 -35.625 2.961 1 77.69 149 ASP B O 1
ATOM 3404 N N . TYR B 1 150 ? -6.621 -35.406 4.465 1 77.88 150 TYR B N 1
ATOM 3405 C CA . TYR B 1 150 ? -5.52 -35.531 3.52 1 77.88 150 TYR B CA 1
ATOM 3406 C C . TYR B 1 150 ? -5.52 -36.906 2.867 1 77.88 150 TYR B C 1
ATOM 3408 O O . TYR B 1 150 ? -5.008 -37.062 1.759 1 77.88 150 TYR B O 1
ATOM 3416 N N . ALA B 1 151 ? -6.16 -37.844 3.502 1 75.69 151 ALA B N 1
ATOM 3417 C CA . ALA B 1 151 ? -6.195 -39.219 2.982 1 75.69 151 ALA B CA 1
ATOM 3418 C C . ALA B 1 151 ? -7.164 -39.344 1.812 1 75.69 151 ALA B C 1
ATOM 3420 O O . ALA B 1 151 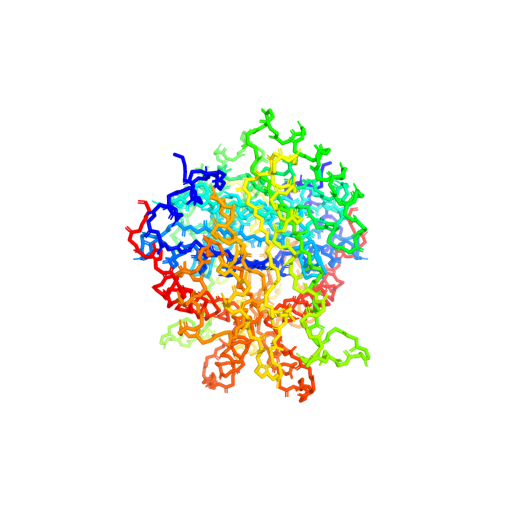? -7.059 -40.25 1 1 75.69 151 ALA B O 1
ATOM 3421 N N . ASP B 1 152 ? -8 -38.375 1.711 1 79.81 152 ASP B N 1
ATOM 3422 C CA . ASP B 1 152 ? -9.039 -38.469 0.692 1 79.81 152 ASP B CA 1
ATOM 3423 C C . ASP B 1 152 ? -8.781 -37.5 -0.449 1 79.81 152 ASP B C 1
ATOM 3425 O O . ASP B 1 152 ? -9.656 -37.25 -1.279 1 79.81 152 ASP B O 1
ATOM 3429 N N . LEU B 1 153 ? -7.598 -37.031 -0.528 1 81.06 153 LEU B N 1
ATOM 3430 C CA . LEU B 1 153 ? -7.297 -36 -1.538 1 81.06 153 LEU B CA 1
ATOM 3431 C C . LEU B 1 153 ? -7.254 -36.625 -2.93 1 81.06 153 LEU B C 1
ATOM 3433 O O . LEU B 1 153 ? -7.375 -35.938 -3.934 1 81.06 153 LEU B O 1
ATOM 3437 N N . ASN B 1 154 ? -7.047 -37.875 -3.057 1 80.5 154 ASN B N 1
ATOM 3438 C CA . ASN B 1 154 ? -6.969 -38.531 -4.348 1 80.5 154 ASN B CA 1
ATOM 3439 C C . ASN B 1 154 ? -8.273 -38.406 -5.133 1 80.5 154 ASN B C 1
ATOM 3441 O O . ASN B 1 154 ? -8.273 -38.5 -6.363 1 80.5 154 ASN B O 1
ATOM 3445 N N . LYS B 1 155 ? -9.312 -38.156 -4.453 1 80.94 155 LYS B N 1
ATOM 3446 C CA . LYS B 1 155 ? -10.617 -37.969 -5.086 1 80.94 155 LYS B CA 1
ATOM 3447 C C . LYS B 1 155 ? -10.695 -36.656 -5.844 1 80.94 155 LYS B C 1
ATOM 3449 O O . LYS B 1 155 ? -11.57 -36.469 -6.691 1 80.94 155 LYS B O 1
ATOM 3454 N N . THR B 1 156 ? -9.734 -35.844 -5.559 1 85.06 156 THR B N 1
ATOM 3455 C CA . THR B 1 156 ? -9.82 -34.5 -6.129 1 85.06 156 THR B CA 1
ATOM 3456 C C . THR B 1 156 ? -8.742 -34.312 -7.195 1 85.06 156 THR B C 1
ATOM 3458 O O . THR B 1 156 ? -8.641 -33.219 -7.777 1 85.06 156 THR B O 1
ATOM 3461 N N . TYR B 1 157 ? -7.988 -35.438 -7.469 1 93.19 157 TYR B N 1
ATOM 3462 C CA . TYR B 1 157 ? -6.941 -35.312 -8.477 1 93.19 157 TYR B CA 1
ATOM 3463 C C . TYR B 1 157 ? -7.539 -35.031 -9.852 1 93.19 157 TYR B C 1
ATOM 3465 O O . TYR B 1 157 ? -8.578 -35.594 -10.203 1 93.19 157 TYR B O 1
ATOM 3473 N N . THR B 1 158 ? -6.871 -34.188 -10.562 1 95.56 158 THR B N 1
ATOM 3474 C CA . THR B 1 158 ? -7.281 -33.906 -11.93 1 95.56 158 THR B CA 1
ATOM 3475 C C . THR B 1 158 ? -7.195 -35.125 -12.805 1 95.56 158 THR B C 1
ATOM 3477 O O . THR B 1 158 ? -6.195 -35.875 -12.773 1 95.56 158 THR B O 1
ATOM 3480 N N . ASN B 1 159 ? -8.25 -35.406 -13.547 1 95.44 159 ASN B N 1
ATOM 3481 C CA . ASN B 1 159 ? -8.273 -36.469 -14.531 1 95.44 159 ASN B CA 1
ATOM 3482 C C . ASN B 1 159 ? -7.492 -36.094 -15.789 1 95.44 159 ASN B C 1
ATOM 3484 O O . ASN B 1 159 ? -7.793 -35.094 -16.438 1 95.44 159 ASN B O 1
ATOM 3488 N N . PRO B 1 160 ? -6.527 -36.938 -16.188 1 97.5 160 PRO B N 1
ATOM 3489 C CA . PRO B 1 160 ? -5.68 -36.594 -17.328 1 97.5 160 PRO B CA 1
ATOM 3490 C C . PRO B 1 160 ? -6.48 -36.406 -18.609 1 97.5 160 PRO B C 1
ATOM 3492 O O . PRO B 1 160 ? -6.215 -35.469 -19.375 1 97.5 160 PRO B O 1
ATOM 3495 N N . GLN B 1 161 ? -7.48 -37.219 -18.828 1 97.62 161 GLN B N 1
ATOM 3496 C CA . GLN B 1 161 ? -8.266 -37.125 -20.047 1 97.62 161 GLN B CA 1
ATOM 3497 C C . GLN B 1 161 ? -9.133 -35.844 -20.016 1 97.62 161 GLN B C 1
ATOM 3499 O O . GLN B 1 161 ? -9.328 -35.219 -21.047 1 97.62 161 GLN B O 1
ATOM 3504 N N . GLU B 1 162 ? -9.648 -35.5 -18.859 1 97.25 162 GLU B N 1
ATOM 3505 C CA . GLU B 1 162 ? -10.391 -34.25 -18.734 1 97.25 162 GLU B CA 1
ATOM 3506 C C . GLU B 1 162 ? -9.484 -33.062 -18.953 1 97.25 162 GLU B C 1
ATOM 3508 O O . GLU B 1 162 ? -9.898 -32.062 -19.578 1 97.25 162 GLU B O 1
ATOM 3513 N N . ALA B 1 163 ? -8.305 -33.156 -18.438 1 98.19 163 ALA B N 1
ATOM 3514 C CA . ALA B 1 163 ? -7.348 -32.094 -18.656 1 98.19 163 ALA B CA 1
ATOM 3515 C C . ALA B 1 163 ? -7.094 -31.875 -20.156 1 98.19 163 ALA B C 1
ATOM 3517 O O . ALA B 1 163 ? -7.121 -30.75 -20.641 1 98.19 163 ALA B O 1
ATOM 3518 N N . LYS B 1 164 ? -6.844 -32.969 -20.859 1 98.44 164 LYS B N 1
ATOM 3519 C CA . LYS B 1 164 ? -6.602 -32.875 -22.297 1 98.44 164 LYS B CA 1
ATOM 3520 C C . LYS B 1 164 ? -7.773 -32.25 -23.016 1 98.44 164 LYS B C 1
ATOM 3522 O O . LYS B 1 164 ? -7.59 -31.297 -23.797 1 98.44 164 LYS B O 1
ATOM 3527 N N . GLN B 1 165 ? -8.953 -32.75 -22.719 1 98.5 165 GLN B N 1
ATOM 3528 C CA . GLN B 1 165 ? -10.148 -32.219 -23.359 1 98.5 165 GLN B CA 1
ATOM 3529 C C . GLN B 1 165 ? -10.336 -30.734 -23.031 1 98.5 165 GLN B C 1
ATOM 3531 O O . GLN B 1 165 ? -10.664 -29.938 -23.906 1 98.5 165 GLN B O 1
ATOM 3536 N N . PHE B 1 166 ? -10.172 -30.391 -21.781 1 98.56 166 PHE B N 1
ATOM 3537 C CA . PHE B 1 166 ? -10.359 -29.031 -21.312 1 98.56 166 PHE B CA 1
ATOM 3538 C C . PHE B 1 166 ? -9.406 -28.078 -22.047 1 98.56 166 PHE B C 1
ATOM 3540 O O . PHE B 1 166 ? -9.82 -27 -22.484 1 98.56 166 PHE B O 1
ATOM 3547 N N . ILE B 1 167 ? -8.164 -28.422 -22.156 1 98.44 167 ILE B N 1
ATOM 3548 C CA . ILE B 1 167 ? -7.133 -27.625 -22.812 1 98.44 167 ILE B CA 1
ATOM 3549 C C . ILE B 1 167 ? -7.477 -27.438 -24.281 1 98.44 167 ILE B C 1
ATOM 3551 O O . ILE B 1 167 ? -7.43 -26.312 -24.797 1 98.44 167 ILE B O 1
ATOM 3555 N N . GLU B 1 168 ? -7.875 -28.484 -24.938 1 98.19 168 GLU B N 1
ATOM 3556 C CA . GLU B 1 168 ? -8.156 -28.453 -26.359 1 98.19 168 GLU B CA 1
ATOM 3557 C C . GLU B 1 168 ? -9.367 -27.578 -26.672 1 98.19 168 GLU B C 1
ATOM 3559 O O . GLU B 1 168 ? -9.422 -26.938 -27.734 1 98.19 168 GLU B O 1
ATOM 3564 N N . GLU B 1 169 ? -10.258 -27.547 -25.75 1 98.5 169 GLU B N 1
ATOM 3565 C CA . GLU B 1 169 ? -11.539 -26.906 -26.062 1 98.5 169 GLU B CA 1
ATOM 3566 C C . GLU B 1 169 ? -11.602 -25.484 -25.5 1 98.5 169 GLU B C 1
ATOM 3568 O O . GLU B 1 169 ? -12.32 -24.641 -26.031 1 98.5 169 GLU B O 1
ATOM 3573 N N . SER B 1 170 ? -10.938 -25.172 -24.453 1 98.44 170 SER B N 1
ATOM 3574 C CA . SER B 1 170 ? -11.148 -23.922 -23.734 1 98.44 170 SER B CA 1
ATOM 3575 C C . SER B 1 170 ? -10.336 -22.781 -24.344 1 98.44 170 SER B C 1
ATOM 3577 O O . SER B 1 170 ? -10.75 -21.625 -24.297 1 98.44 170 SER B O 1
ATOM 3579 N N . GLY B 1 171 ? -9.148 -23.031 -24.844 1 98.12 171 GLY B N 1
ATOM 3580 C CA . GLY B 1 171 ? -8.266 -22 -25.375 1 98.12 171 GLY B CA 1
ATOM 3581 C C . GLY B 1 171 ? -7.48 -21.281 -24.297 1 98.12 171 GLY B C 1
ATOM 3582 O O . GLY B 1 171 ? -6.949 -20.188 -24.531 1 98.12 171 GLY B O 1
ATOM 3583 N N . ILE B 1 172 ? -7.371 -21.859 -23.141 1 98.69 172 ILE B N 1
ATOM 3584 C CA . ILE B 1 172 ? -6.648 -21.25 -22.016 1 98.69 172 ILE B CA 1
ATOM 3585 C C . ILE B 1 172 ? -5.148 -21.281 -22.297 1 98.69 172 ILE B C 1
ATOM 3587 O O . ILE B 1 172 ? -4.699 -21.938 -23.25 1 98.69 172 ILE B O 1
ATOM 3591 N N . ASP B 1 173 ? -4.402 -20.531 -21.422 1 98.5 173 ASP B N 1
ATOM 3592 C CA . ASP B 1 173 ? -2.959 -20.438 -21.609 1 98.5 173 ASP B CA 1
ATOM 3593 C C . ASP B 1 173 ? -2.219 -21.312 -20.594 1 98.5 173 ASP B C 1
ATOM 3595 O O . ASP B 1 173 ? -1.052 -21.656 -20.797 1 98.5 173 ASP B O 1
ATOM 3599 N N . MET B 1 174 ? -2.842 -21.562 -19.453 1 98.31 174 MET B N 1
ATOM 3600 C CA . MET B 1 174 ? -2.27 -22.406 -18.406 1 98.31 174 MET B CA 1
ATOM 3601 C C . MET B 1 174 ? -3.365 -23.109 -17.609 1 98.31 174 MET B C 1
ATOM 3603 O O . MET B 1 174 ? -4.488 -22.609 -17.516 1 98.31 174 MET B O 1
ATOM 3607 N N . LEU B 1 175 ? -3.057 -24.25 -17.031 1 98.69 175 LEU B N 1
ATOM 3608 C CA . LEU B 1 175 ? -4.047 -25.047 -16.312 1 98.69 175 LEU B CA 1
ATOM 3609 C C . LEU B 1 175 ? -3.52 -25.469 -14.945 1 98.69 175 LEU B C 1
ATOM 3611 O O . LEU B 1 175 ? -2.496 -26.141 -14.844 1 98.69 175 LEU B O 1
ATOM 3615 N N . ALA B 1 176 ? -4.223 -25.031 -13.945 1 98.31 176 ALA B N 1
ATOM 3616 C CA . ALA B 1 176 ? -3.953 -25.531 -12.594 1 98.31 176 ALA B CA 1
ATOM 3617 C C . ALA B 1 176 ? -4.527 -26.938 -12.398 1 98.31 176 ALA B C 1
ATOM 3619 O O . ALA B 1 176 ? -5.691 -27.172 -12.711 1 98.31 176 ALA B O 1
ATOM 3620 N N . VAL B 1 177 ? -3.705 -27.812 -11.867 1 97.06 177 VAL B N 1
ATOM 3621 C CA . VAL B 1 177 ? -4.129 -29.188 -11.688 1 97.06 177 VAL B CA 1
ATOM 3622 C C . VAL B 1 177 ? -3.957 -29.609 -10.227 1 97.06 177 VAL B C 1
ATOM 3624 O O . VAL B 1 177 ? -3.1 -29.062 -9.523 1 97.06 177 VAL B O 1
ATOM 3627 N N . ALA B 1 178 ? -4.773 -30.531 -9.844 1 94.06 178 ALA B N 1
ATOM 3628 C CA . ALA B 1 178 ? -4.723 -31.062 -8.484 1 94.06 178 ALA B CA 1
ATOM 3629 C C . ALA B 1 178 ? -4.043 -32.438 -8.453 1 94.06 178 ALA B C 1
ATOM 3631 O O . ALA B 1 178 ? -4.438 -33.344 -9.18 1 94.06 178 ALA B O 1
ATOM 3632 N N . TYR B 1 179 ? -3.002 -32.531 -7.629 1 94.38 179 TYR B N 1
ATOM 3633 C CA . TYR B 1 179 ? -2.324 -33.812 -7.453 1 94.38 179 TYR B CA 1
ATOM 3634 C C . TYR B 1 179 ? -1.923 -34.031 -6 1 94.38 179 TYR B C 1
ATOM 3636 O O . TYR B 1 179 ? -0.912 -34.656 -5.715 1 94.38 179 TYR B O 1
ATOM 3644 N N . GLY B 1 180 ? -2.67 -33.312 -5.074 1 91.5 180 GLY B N 1
ATOM 3645 C CA . GLY B 1 180 ? -2.504 -33.594 -3.658 1 91.5 180 GLY B CA 1
ATOM 3646 C C . GLY B 1 180 ? -2.221 -32.375 -2.83 1 91.5 180 GLY B C 1
ATOM 3647 O O . GLY B 1 180 ? -2.131 -32.438 -1.603 1 91.5 180 GLY B O 1
ATOM 3648 N N . THR B 1 181 ? -2.064 -31.188 -3.428 1 88.44 181 THR B N 1
ATOM 3649 C CA . THR B 1 181 ? -1.84 -29.938 -2.697 1 88.44 181 THR B CA 1
ATOM 3650 C C . THR B 1 181 ? -3.154 -29.391 -2.154 1 88.44 181 THR B C 1
ATOM 3652 O O . THR B 1 181 ? -4.234 -29.781 -2.609 1 88.44 181 THR B O 1
ATOM 3655 N N . VAL B 1 182 ? -3.057 -28.531 -1.144 1 84.69 182 VAL B N 1
ATOM 3656 C CA . VAL B 1 182 ? -4.219 -27.906 -0.538 1 84.69 182 VAL B CA 1
ATOM 3657 C C . VAL B 1 182 ? -3.924 -26.422 -0.285 1 84.69 182 VAL B C 1
ATOM 3659 O O . VAL B 1 182 ? -2.789 -26.047 0.024 1 84.69 182 VAL B O 1
ATOM 3662 N N . HIS B 1 183 ? -4.949 -25.609 -0.356 1 81.75 183 HIS B N 1
ATOM 3663 C CA . HIS B 1 183 ? -4.781 -24.188 -0.016 1 81.75 183 HIS B CA 1
ATOM 3664 C C . HIS B 1 183 ? -4.566 -24.016 1.482 1 81.75 183 HIS B C 1
ATOM 3666 O O . HIS B 1 183 ? -5.105 -24.766 2.289 1 81.75 183 HIS B O 1
ATOM 3672 N N . GLY B 1 184 ? -3.764 -22.906 1.849 1 79.19 184 GLY B N 1
ATOM 3673 C CA . GLY B 1 184 ? -3.547 -22.594 3.254 1 79.19 184 GLY B CA 1
ATOM 3674 C C . GLY B 1 184 ? -2.246 -23.156 3.795 1 79.19 184 GLY B C 1
ATOM 3675 O O . GLY B 1 184 ? -1.437 -23.703 3.039 1 79.19 184 GLY B O 1
ATOM 3676 N N . VAL B 1 185 ? -2.062 -23 5.059 1 81.12 185 VAL B N 1
ATOM 3677 C CA . VAL B 1 185 ? -0.899 -23.562 5.738 1 81.12 185 VAL B CA 1
ATOM 3678 C C . VAL B 1 185 ? -1.156 -25.031 6.066 1 81.12 185 VAL B C 1
ATOM 3680 O O . VAL B 1 185 ? -2.172 -25.375 6.68 1 81.12 185 VAL B O 1
ATOM 3683 N N . TYR B 1 186 ? -0.18 -25.828 5.691 1 80.44 186 TYR B N 1
ATOM 3684 C CA . TYR B 1 186 ? -0.332 -27.266 5.914 1 80.44 186 TYR B CA 1
ATOM 3685 C C . TYR B 1 186 ? -0.25 -27.594 7.398 1 80.44 186 TYR B C 1
ATOM 3687 O O . TYR B 1 186 ? 0.639 -27.109 8.102 1 80.44 186 TYR B O 1
ATOM 3695 N N . THR B 1 187 ? -1.203 -28.375 7.82 1 81.19 187 THR B N 1
ATOM 3696 C CA . THR B 1 187 ? -1.142 -28.875 9.188 1 81.19 187 THR B CA 1
ATOM 3697 C C . THR B 1 187 ? -0.579 -30.281 9.227 1 81.19 187 THR B C 1
ATOM 3699 O O . THR B 1 187 ? -0.191 -30.781 10.289 1 81.19 187 THR B O 1
ATOM 3702 N N . GLN B 1 188 ? -0.63 -30.906 8.016 1 82.25 188 GLN B N 1
ATOM 3703 C CA . GLN B 1 188 ? -0.031 -32.219 7.801 1 82.25 188 GLN B CA 1
ATOM 3704 C C . GLN B 1 188 ? 0.7 -32.281 6.461 1 82.25 188 GLN B C 1
ATOM 3706 O O . GLN B 1 188 ? 0.506 -31.406 5.605 1 82.25 188 GLN B O 1
ATOM 3711 N N . LYS B 1 189 ? 1.492 -33.281 6.383 1 82.62 189 LYS B N 1
ATOM 3712 C CA . LYS B 1 189 ? 2.203 -33.469 5.121 1 82.62 189 LYS B CA 1
ATOM 3713 C C . LYS B 1 189 ? 1.24 -33.812 3.994 1 82.62 189 LYS B C 1
ATOM 3715 O O . LYS B 1 189 ? 0.397 -34.719 4.156 1 82.62 189 LYS B O 1
ATOM 3720 N N . PRO B 1 190 ? 1.425 -33.188 2.91 1 83.06 190 PRO B N 1
ATOM 3721 C CA . PRO B 1 190 ? 0.533 -33.531 1.8 1 83.06 190 PRO B CA 1
ATOM 3722 C C . PRO B 1 190 ? 0.921 -34.844 1.117 1 83.06 190 PRO B C 1
ATOM 3724 O O . PRO B 1 190 ? 2.08 -35.281 1.187 1 83.06 190 PRO B O 1
ATOM 3727 N N . HIS B 1 191 ? -0.038 -35.531 0.586 1 85.94 191 HIS B N 1
ATOM 3728 C CA . HIS B 1 191 ? 0.188 -36.719 -0.234 1 85.94 191 HIS B CA 1
ATOM 3729 C C . HIS B 1 191 ? 0.158 -36.375 -1.72 1 85.94 191 HIS B C 1
ATOM 3731 O O . HIS B 1 191 ? -0.871 -36.562 -2.379 1 85.94 191 HIS B O 1
ATOM 3737 N N . LEU B 1 192 ? 1.323 -36.062 -2.225 1 93.19 192 LEU B N 1
ATOM 3738 C CA . LEU B 1 192 ? 1.437 -35.625 -3.607 1 93.19 192 LEU B CA 1
ATOM 3739 C C . LEU B 1 192 ? 1.575 -36.812 -4.555 1 93.19 192 LEU B C 1
ATOM 3741 O O . LEU B 1 192 ? 2.402 -37.688 -4.332 1 93.19 192 LEU B O 1
ATOM 3745 N N . SER B 1 193 ? 0.777 -36.875 -5.52 1 94.56 193 SER B N 1
ATOM 3746 C CA . SER B 1 193 ? 0.9 -37.906 -6.555 1 94.56 193 SER B CA 1
ATOM 3747 C C . SER B 1 193 ? 1.678 -37.375 -7.758 1 94.56 193 SER B C 1
ATOM 3749 O O . SER B 1 193 ? 1.083 -36.938 -8.742 1 94.56 193 SER B O 1
ATOM 3751 N N . PHE B 1 194 ? 2.955 -37.562 -7.754 1 96.44 194 PHE B N 1
ATOM 3752 C CA . PHE B 1 194 ? 3.793 -37.156 -8.875 1 96.44 194 PHE B CA 1
ATOM 3753 C C . PHE B 1 194 ? 3.543 -38.031 -10.094 1 96.44 194 PHE B C 1
ATOM 3755 O O . PHE B 1 194 ? 3.73 -37.594 -11.227 1 96.44 194 PHE B O 1
ATOM 3762 N N . SER B 1 195 ? 3.084 -39.25 -9.797 1 96.38 195 SER B N 1
ATOM 3763 C CA . SER B 1 195 ? 2.723 -40.125 -10.906 1 96.38 195 SER B CA 1
ATOM 3764 C C . SER B 1 195 ? 1.544 -39.562 -11.695 1 96.38 195 SER B C 1
ATOM 3766 O O . SER B 1 195 ? 1.549 -39.562 -12.922 1 96.38 195 SER B O 1
ATOM 3768 N N . ARG B 1 196 ? 0.552 -39.062 -10.945 1 95.81 196 ARG B N 1
ATOM 3769 C CA . ARG B 1 196 ? -0.589 -38.406 -11.594 1 95.81 196 ARG B CA 1
ATOM 3770 C C . ARG B 1 196 ? -0.151 -37.188 -12.383 1 95.81 196 ARG B C 1
ATOM 3772 O O . ARG B 1 196 ? -0.613 -36.969 -13.5 1 95.81 196 ARG B O 1
ATOM 3779 N N . LEU B 1 197 ? 0.656 -36.438 -11.797 1 97.06 197 LEU B N 1
ATOM 3780 C CA . LEU B 1 197 ? 1.165 -35.219 -12.461 1 97.06 197 LEU B CA 1
ATOM 3781 C C . LEU B 1 197 ? 1.9 -35.594 -13.75 1 97.06 197 LEU B C 1
ATOM 3783 O O . LEU B 1 197 ? 1.708 -34.938 -14.781 1 97.06 197 LEU B O 1
ATOM 3787 N N . LYS B 1 198 ? 2.707 -36.562 -13.672 1 97 198 LYS B N 1
ATOM 3788 C CA . LYS B 1 198 ? 3.445 -37.031 -14.844 1 97 198 LYS B CA 1
ATOM 3789 C C . LYS B 1 198 ? 2.498 -37.531 -15.93 1 97 198 LYS B C 1
ATOM 3791 O O . LYS B 1 198 ? 2.703 -37.25 -17.109 1 97 198 LYS B O 1
ATOM 3796 N N . GLU B 1 199 ? 1.527 -38.25 -15.523 1 97.44 199 GLU B N 1
ATOM 3797 C CA . GLU B 1 199 ? 0.527 -38.75 -16.469 1 97.44 199 GLU B CA 1
ATOM 3798 C C . GLU B 1 199 ? -0.11 -37.594 -17.234 1 97.44 199 GLU B C 1
ATOM 3800 O O . GLU B 1 199 ? -0.258 -37.656 -18.469 1 97.44 199 GLU B O 1
ATOM 3805 N N . ILE B 1 200 ? -0.499 -36.562 -16.531 1 97.75 200 ILE B N 1
ATOM 3806 C CA . ILE B 1 200 ? -1.123 -35.406 -17.156 1 97.75 200 ILE B CA 1
ATOM 3807 C C . ILE B 1 200 ? -0.125 -34.75 -18.094 1 97.75 200 ILE B C 1
ATOM 3809 O O . ILE B 1 200 ? -0.432 -34.469 -19.266 1 97.75 200 ILE B O 1
ATOM 3813 N N . SER B 1 201 ? 1.073 -34.469 -17.594 1 97.38 201 SER B N 1
ATOM 3814 C CA . SER B 1 201 ? 2.096 -33.75 -18.344 1 97.38 201 SER B CA 1
ATOM 3815 C C . SER B 1 201 ? 2.459 -34.5 -19.625 1 97.38 201 SER B C 1
ATOM 3817 O O . SER B 1 201 ? 2.689 -33.875 -20.656 1 97.38 201 SER B O 1
ATOM 3819 N N . ASP B 1 202 ? 2.533 -35.781 -19.562 1 96.75 202 ASP B N 1
ATOM 3820 C CA . ASP B 1 202 ? 2.875 -36.594 -20.734 1 96.75 202 ASP B CA 1
ATOM 3821 C C . ASP B 1 202 ? 1.771 -36.531 -21.781 1 96.75 202 ASP B C 1
ATOM 3823 O O . ASP B 1 202 ? 2.043 -36.625 -22.984 1 96.75 202 ASP B O 1
ATOM 3827 N N . LEU B 1 203 ? 0.63 -36.344 -21.297 1 97.56 203 LEU B N 1
ATOM 3828 C CA . LEU B 1 203 ? -0.525 -36.375 -22.172 1 97.56 203 LEU B CA 1
ATOM 3829 C C . LEU B 1 203 ? -0.752 -35.031 -22.859 1 97.56 203 LEU B C 1
ATOM 3831 O O . LEU B 1 203 ? -1.184 -35 -24.016 1 97.56 203 LEU B O 1
ATOM 3835 N N . VAL B 1 204 ? -0.618 -33.781 -22.297 1 95.12 204 VAL B N 1
ATOM 3836 C CA . VAL B 1 204 ? -1.138 -32.531 -22.812 1 95.12 204 VAL B CA 1
ATOM 3837 C C . VAL B 1 204 ? 0.02 -31.625 -23.219 1 95.12 204 VAL B C 1
ATOM 3839 O O . VAL B 1 204 ? -0.171 -30.656 -23.953 1 95.12 204 VAL B O 1
ATOM 3842 N N . ASP B 1 205 ? 1.221 -31.812 -23.344 1 93.56 205 ASP B N 1
ATOM 3843 C CA . ASP B 1 205 ? 2.324 -30.891 -23.594 1 93.56 205 ASP B CA 1
ATOM 3844 C C . ASP B 1 205 ? 1.885 -29.438 -23.391 1 93.56 205 ASP B C 1
ATOM 3846 O O . ASP B 1 205 ? 1.94 -28.641 -24.328 1 93.56 205 ASP B O 1
ATOM 3850 N N . PHE B 1 206 ? 1.415 -29 -22.297 1 97.75 206 PHE B N 1
ATOM 3851 C CA . PHE B 1 206 ? 0.771 -27.75 -21.938 1 97.75 206 PHE B CA 1
ATOM 3852 C C . PHE B 1 206 ? 1.276 -27.234 -20.594 1 97.75 206 PHE B C 1
ATOM 3854 O O . PHE B 1 206 ? 1.598 -28.031 -19.703 1 97.75 206 PHE B O 1
ATOM 3861 N N . PRO B 1 207 ? 1.455 -25.906 -20.422 1 98.12 207 PRO B N 1
ATOM 3862 C CA . PRO B 1 207 ? 1.904 -25.375 -19.141 1 98.12 207 PRO B CA 1
ATOM 3863 C C . PRO B 1 207 ? 0.945 -25.719 -18 1 98.12 207 PRO B C 1
ATOM 3865 O O . PRO B 1 207 ? -0.222 -25.328 -18.031 1 98.12 207 PRO B O 1
ATOM 3868 N N . LEU B 1 208 ? 1.452 -26.391 -16.984 1 98.62 208 LEU B N 1
ATOM 3869 C CA . LEU B 1 208 ? 0.663 -26.75 -15.82 1 98.62 208 LEU B CA 1
ATOM 3870 C C . LEU B 1 208 ? 1.042 -25.891 -14.625 1 98.62 208 LEU B C 1
ATOM 3872 O O . LEU B 1 208 ? 2.193 -25.469 -14.5 1 98.62 208 LEU B O 1
ATOM 3876 N N . VAL B 1 209 ? 0.039 -25.625 -13.789 1 98.56 209 VAL B N 1
ATOM 3877 C CA . VAL B 1 209 ? 0.179 -24.75 -12.633 1 98.56 209 VAL B CA 1
ATOM 3878 C C . VAL B 1 209 ? -0.147 -25.531 -11.359 1 98.56 209 VAL B C 1
ATOM 3880 O O . VAL B 1 209 ? -1.044 -26.375 -11.352 1 98.56 209 VAL B O 1
ATOM 3883 N N . VAL B 1 210 ? 0.583 -25.219 -10.297 1 97.5 210 VAL B N 1
ATOM 3884 C CA . VAL B 1 210 ? 0.212 -25.812 -9.016 1 97.5 210 VAL B CA 1
ATOM 3885 C C . VAL B 1 210 ? -0.266 -24.703 -8.07 1 97.5 210 VAL B C 1
ATOM 3887 O O . VAL B 1 210 ? 0.386 -23.672 -7.934 1 97.5 210 VAL B O 1
ATOM 3890 N N . HIS B 1 211 ? -1.41 -24.859 -7.473 1 95.44 211 HIS B N 1
ATOM 3891 C CA . HIS B 1 211 ? -1.943 -24.062 -6.363 1 95.44 211 HIS B CA 1
ATOM 3892 C C . HIS B 1 211 ? -1.686 -24.766 -5.027 1 95.44 211 HIS B C 1
ATOM 3894 O O . HIS B 1 211 ? -1.382 -25.953 -4.988 1 95.44 211 HIS B O 1
ATOM 3900 N N . GLY B 1 212 ? -1.732 -24.047 -3.945 1 90.94 212 GLY B N 1
ATOM 3901 C CA . GLY B 1 212 ? -1.576 -24.641 -2.625 1 90.94 212 GLY B CA 1
ATOM 3902 C C . GLY B 1 212 ? -0.183 -25.188 -2.377 1 90.94 212 GLY B C 1
ATOM 3903 O O . GLY B 1 212 ? -0.02 -26.188 -1.68 1 90.94 212 GLY B O 1
ATOM 3904 N N . ALA B 1 213 ? 0.734 -24.594 -2.918 1 91 213 ALA B N 1
ATOM 3905 C CA . ALA B 1 213 ? 2.084 -25.141 -2.869 1 91 213 ALA B CA 1
ATOM 3906 C C . ALA B 1 213 ? 2.859 -24.609 -1.674 1 91 213 ALA B C 1
ATOM 3908 O O . ALA B 1 213 ? 3.971 -25.062 -1.389 1 91 213 ALA B O 1
ATOM 3909 N N . SER B 1 214 ? 2.094 -23.75 -1.009 1 88.81 214 SER B N 1
ATOM 3910 C CA . SER B 1 214 ? 2.816 -23.172 0.111 1 88.81 214 SER B CA 1
ATOM 3911 C C . SER B 1 214 ? 3.162 -24.219 1.162 1 88.81 214 SER B C 1
ATOM 3913 O O . SER B 1 214 ? 2.307 -25 1.562 1 88.81 214 SER B O 1
ATOM 3915 N N . GLY B 1 215 ? 4.363 -24.609 1.443 1 86.25 215 GLY B N 1
ATOM 3916 C CA . GLY B 1 215 ? 4.762 -25.562 2.471 1 86.25 215 GLY B CA 1
ATOM 3917 C C . GLY B 1 215 ? 5.484 -26.781 1.915 1 86.25 215 GLY B C 1
ATOM 3918 O O . GLY B 1 215 ? 5.98 -27.609 2.674 1 86.25 215 GLY B O 1
ATOM 3919 N N . LEU B 1 216 ? 5.309 -26.922 0.652 1 93.94 216 LEU B N 1
ATOM 3920 C CA . LEU B 1 216 ? 6.078 -28 0.044 1 93.94 216 LEU B CA 1
ATOM 3921 C C . LEU B 1 216 ? 7.566 -27.844 0.344 1 93.94 216 LEU B C 1
ATOM 3923 O O . LEU B 1 216 ? 8.031 -26.734 0.604 1 93.94 216 LEU B O 1
ATOM 3927 N N . THR B 1 217 ? 8.234 -28.984 0.326 1 95 217 THR B N 1
ATOM 3928 C CA . THR B 1 217 ? 9.688 -28.953 0.473 1 95 217 THR B CA 1
ATOM 3929 C C . THR B 1 217 ? 10.359 -28.547 -0.84 1 95 217 THR B C 1
ATOM 3931 O O . THR B 1 217 ? 9.734 -28.625 -1.904 1 95 217 THR B O 1
ATOM 3934 N N . ASP B 1 218 ? 11.617 -28.172 -0.774 1 97.31 218 ASP B N 1
ATOM 3935 C CA . ASP B 1 218 ? 12.367 -27.812 -1.974 1 97.31 218 ASP B CA 1
ATOM 3936 C C . ASP B 1 218 ? 12.367 -28.969 -2.982 1 97.31 218 ASP B C 1
ATOM 3938 O O . ASP B 1 218 ? 12.242 -28.734 -4.188 1 97.31 218 ASP B O 1
ATOM 3942 N N . GLU B 1 219 ? 12.484 -30.141 -2.443 1 97.19 219 GLU B N 1
ATOM 3943 C CA . GLU B 1 219 ? 12.5 -31.312 -3.303 1 97.19 219 GLU B CA 1
ATOM 3944 C C . GLU B 1 219 ? 11.148 -31.516 -3.994 1 97.19 219 GLU B C 1
ATOM 3946 O O . GLU B 1 219 ? 11.102 -31.859 -5.176 1 97.19 219 GLU B O 1
ATOM 3951 N N . GLU B 1 220 ? 10.117 -31.266 -3.258 1 97.06 220 GLU B N 1
ATOM 3952 C CA . GLU B 1 220 ? 8.781 -31.422 -3.822 1 97.06 220 GLU B CA 1
ATOM 3953 C C . GLU B 1 220 ? 8.523 -30.375 -4.902 1 97.06 220 GLU B C 1
ATOM 3955 O O . GLU B 1 220 ? 7.875 -30.656 -5.914 1 97.06 220 GLU B O 1
ATOM 3960 N N . TYR B 1 221 ? 9.023 -29.156 -4.711 1 98 221 TYR B N 1
ATOM 3961 C CA . TYR B 1 221 ? 8.938 -28.141 -5.758 1 98 221 TYR B CA 1
ATOM 3962 C C . TYR B 1 221 ? 9.672 -28.594 -7.016 1 98 221 TYR B C 1
ATOM 3964 O O . TYR B 1 221 ? 9.125 -28.531 -8.117 1 98 221 TYR B O 1
ATOM 3972 N N . ARG B 1 222 ? 10.883 -29.094 -6.84 1 98.06 222 ARG B N 1
ATOM 3973 C CA . ARG B 1 222 ? 11.703 -29.5 -7.973 1 98.06 222 ARG B CA 1
ATOM 3974 C C . ARG B 1 222 ? 11.062 -30.656 -8.727 1 98.06 222 ARG B C 1
ATOM 3976 O O . ARG B 1 222 ? 11.039 -30.672 -9.961 1 98.06 222 ARG B O 1
ATOM 3983 N N . LYS B 1 223 ? 10.539 -31.578 -7.918 1 97.75 223 LYS B N 1
ATOM 3984 C CA . LYS B 1 223 ? 9.867 -32.719 -8.539 1 97.75 223 LYS B CA 1
ATOM 3985 C C . LYS B 1 223 ? 8.633 -32.281 -9.328 1 97.75 223 LYS B C 1
ATOM 3987 O O . LYS B 1 223 ? 8.328 -32.812 -10.383 1 97.75 223 LYS B O 1
ATOM 3992 N N . SER B 1 224 ? 7.918 -31.312 -8.75 1 98.19 224 SER B N 1
ATOM 3993 C CA . SER B 1 224 ? 6.766 -30.766 -9.461 1 98.19 224 SER B CA 1
ATOM 3994 C C . SER B 1 224 ? 7.176 -30.141 -10.797 1 98.19 224 SER B C 1
ATOM 3996 O O . SER B 1 224 ? 6.547 -30.406 -11.828 1 98.19 224 SER B O 1
ATOM 3998 N N . VAL B 1 225 ? 8.227 -29.375 -10.789 1 98.31 225 VAL B N 1
ATOM 3999 C CA . VAL B 1 225 ? 8.727 -28.703 -11.984 1 98.31 225 VAL B CA 1
ATOM 4000 C C . VAL B 1 225 ? 9.195 -29.75 -13 1 98.31 225 VAL B C 1
ATOM 4002 O O . VAL B 1 225 ? 8.891 -29.656 -14.188 1 98.31 225 VAL B O 1
ATOM 4005 N N . GLU B 1 226 ? 9.867 -30.75 -12.531 1 97 226 GLU B N 1
ATOM 4006 C CA . GLU B 1 226 ? 10.359 -31.828 -13.383 1 97 226 GLU B CA 1
ATOM 4007 C C . GLU B 1 226 ? 9.203 -32.562 -14.078 1 97 226 GLU B C 1
ATOM 4009 O O . GLU B 1 226 ? 9.375 -33.094 -15.172 1 97 226 GLU B O 1
ATOM 4014 N N . ASN B 1 227 ? 8.086 -32.531 -13.367 1 97.06 227 ASN B N 1
ATOM 4015 C CA . ASN B 1 227 ? 6.938 -33.25 -13.906 1 97.06 227 ASN B CA 1
ATOM 4016 C C . ASN B 1 227 ? 5.941 -32.312 -14.578 1 97.06 227 ASN B C 1
ATOM 4018 O O . ASN B 1 227 ? 4.75 -32.594 -14.656 1 97.06 227 ASN B O 1
ATOM 4022 N N . GLY B 1 228 ? 6.387 -31.109 -14.961 1 97.06 228 GLY B N 1
ATOM 4023 C CA . GLY B 1 228 ? 5.586 -30.359 -15.922 1 97.06 228 GLY B CA 1
ATOM 4024 C C . GLY B 1 228 ? 5.043 -29.062 -15.352 1 97.06 228 GLY B C 1
ATOM 4025 O O . GLY B 1 228 ? 4.469 -28.25 -16.094 1 97.06 228 GLY B O 1
ATOM 4026 N N . ILE B 1 229 ? 5.25 -28.797 -14.031 1 98.62 229 ILE B N 1
ATOM 4027 C CA . ILE B 1 229 ? 4.75 -27.547 -13.453 1 98.62 229 ILE B CA 1
ATOM 4028 C C . ILE B 1 229 ? 5.582 -26.375 -13.953 1 98.62 229 ILE B C 1
ATOM 4030 O O . ILE B 1 229 ? 6.812 -26.391 -13.883 1 98.62 229 ILE B O 1
ATOM 4034 N N . CYS B 1 230 ? 4.855 -25.344 -14.43 1 98.69 230 CYS B N 1
ATOM 4035 C CA . CYS B 1 230 ? 5.508 -24.172 -15.016 1 98.69 230 CYS B CA 1
ATOM 4036 C C . CYS B 1 230 ? 5.176 -22.906 -14.227 1 98.69 230 CYS B C 1
ATOM 4038 O O . CYS B 1 230 ? 5.758 -21.859 -14.477 1 98.69 230 CYS B O 1
ATOM 4040 N N . LYS B 1 231 ? 4.262 -22.922 -13.359 1 98.81 231 LYS B N 1
ATOM 4041 C CA . LYS B 1 231 ? 3.85 -21.828 -12.484 1 98.81 231 LYS B CA 1
ATOM 4042 C C . LYS B 1 231 ? 3.51 -22.344 -11.086 1 98.81 231 LYS B C 1
ATOM 4044 O O . LYS B 1 231 ? 2.791 -23.328 -10.945 1 98.81 231 LYS B O 1
ATOM 4049 N N . ILE B 1 232 ? 4.066 -21.703 -10.102 1 98.75 232 ILE B N 1
ATOM 4050 C CA . ILE B 1 232 ? 3.83 -22.125 -8.727 1 98.75 232 ILE B CA 1
ATOM 4051 C C . ILE B 1 232 ? 3.232 -20.969 -7.93 1 98.75 232 ILE B C 1
ATOM 4053 O O . ILE B 1 232 ? 3.857 -19.906 -7.797 1 98.75 232 ILE B O 1
ATOM 4057 N N . ASN B 1 233 ? 2.031 -21.156 -7.406 1 98.06 233 ASN B N 1
ATOM 4058 C CA . ASN B 1 233 ? 1.42 -20.188 -6.496 1 98.06 233 ASN B CA 1
ATOM 4059 C C . ASN B 1 233 ? 1.993 -20.297 -5.09 1 98.06 233 ASN B C 1
ATOM 4061 O O . ASN B 1 233 ? 2.141 -21.406 -4.562 1 98.06 233 ASN B O 1
ATOM 4065 N N . TYR B 1 234 ? 2.322 -19.234 -4.531 1 97 234 TYR B N 1
ATOM 4066 C CA . TYR B 1 234 ? 2.934 -19.203 -3.209 1 97 234 TYR B CA 1
ATOM 4067 C C . TYR B 1 234 ? 2.441 -17.984 -2.414 1 97 234 TYR B C 1
ATOM 4069 O O . TYR B 1 234 ? 2.537 -16.859 -2.877 1 97 234 TYR B O 1
ATOM 4077 N N . TYR B 1 235 ? 1.865 -18.234 -1.161 1 96.81 235 TYR B N 1
ATOM 4078 C CA . TYR B 1 235 ? 1.349 -17.109 -0.378 1 96.81 235 TYR B CA 1
ATOM 4079 C C . TYR B 1 235 ? 1.358 -17.438 1.11 1 96.81 235 TYR B C 1
ATOM 4081 O O . TYR B 1 235 ? 2.012 -16.75 1.898 1 96.81 235 TYR B O 1
ATOM 4089 N N . SER B 1 236 ? 0.689 -18.5 1.544 1 93.12 236 SER B N 1
ATOM 4090 C CA . SER B 1 236 ? 0.335 -18.734 2.939 1 93.12 236 SER B CA 1
ATOM 4091 C C . SER B 1 236 ? 1.58 -18.875 3.809 1 93.12 236 SER B C 1
ATOM 4093 O O . SER B 1 236 ? 1.649 -18.312 4.902 1 93.12 236 SER B O 1
ATOM 4095 N N . GLU B 1 237 ? 2.504 -19.609 3.324 1 92.5 237 GLU B N 1
ATOM 4096 C CA . GLU B 1 237 ? 3.721 -19.781 4.113 1 92.5 237 GLU B CA 1
ATOM 4097 C C . GLU B 1 237 ? 4.496 -18.469 4.242 1 92.5 237 GLU B C 1
ATOM 4099 O O . GLU B 1 237 ? 5.047 -18.172 5.301 1 92.5 237 GLU B O 1
ATOM 4104 N N . MET B 1 238 ? 4.559 -17.75 3.205 1 95.25 238 MET B N 1
ATOM 4105 C CA . MET B 1 238 ? 5.277 -16.484 3.203 1 95.25 238 MET B CA 1
ATOM 4106 C C . MET B 1 238 ? 4.691 -15.523 4.23 1 95.25 238 MET B C 1
ATOM 4108 O O . MET B 1 238 ? 5.41 -14.992 5.078 1 95.25 238 MET B O 1
ATOM 4112 N N . VAL B 1 239 ? 3.365 -15.359 4.195 1 95.38 239 VAL B N 1
ATOM 4113 C CA . VAL B 1 239 ? 2.73 -14.352 5.043 1 95.38 239 VAL B CA 1
ATOM 4114 C C . VAL B 1 239 ? 2.768 -14.812 6.5 1 95.38 239 VAL B C 1
ATOM 4116 O O . VAL B 1 239 ? 2.844 -13.992 7.414 1 95.38 239 VAL B O 1
ATOM 4119 N N . HIS B 1 240 ? 2.736 -16.125 6.688 1 92.81 240 HIS B N 1
ATOM 4120 C CA . HIS B 1 240 ? 2.867 -16.656 8.039 1 92.81 240 HIS B CA 1
ATOM 4121 C C . HIS B 1 240 ? 4.262 -16.391 8.602 1 92.81 240 HIS B C 1
ATOM 4123 O O . HIS B 1 240 ? 4.406 -15.914 9.727 1 92.81 240 HIS B O 1
ATOM 4129 N N . ARG B 1 241 ? 5.281 -16.688 7.852 1 93.38 241 ARG B N 1
ATOM 4130 C CA . ARG B 1 241 ? 6.664 -16.484 8.273 1 93.38 241 ARG B CA 1
ATOM 4131 C C . ARG B 1 241 ? 6.953 -15.008 8.523 1 93.38 241 ARG B C 1
ATOM 4133 O O . ARG B 1 241 ? 7.645 -14.664 9.484 1 93.38 241 ARG B O 1
ATOM 4140 N N . VAL B 1 242 ? 6.465 -14.211 7.676 1 95.88 242 VAL B N 1
ATOM 4141 C CA . VAL B 1 242 ? 6.672 -12.766 7.809 1 95.88 242 VAL B CA 1
ATOM 4142 C C . VAL B 1 242 ? 6.02 -12.266 9.094 1 95.88 242 VAL B C 1
ATOM 4144 O O . VAL B 1 242 ? 6.59 -11.445 9.805 1 95.88 242 VAL B O 1
ATOM 4147 N N . ALA B 1 243 ? 4.781 -12.711 9.336 1 93.62 243 ALA B N 1
ATOM 4148 C CA . ALA B 1 243 ? 4.098 -12.32 10.562 1 93.62 243 ALA B CA 1
ATOM 4149 C C . ALA B 1 243 ? 4.941 -12.648 11.789 1 93.62 243 ALA B C 1
ATOM 4151 O O . ALA B 1 243 ? 5.094 -11.812 12.688 1 93.62 243 ALA B O 1
ATOM 4152 N N . LEU B 1 244 ? 5.473 -13.836 11.828 1 92.12 244 LEU B N 1
ATOM 4153 C CA . LEU B 1 244 ? 6.297 -14.273 12.953 1 92.12 244 LEU B CA 1
ATOM 4154 C C . LEU B 1 244 ? 7.566 -13.43 13.047 1 92.12 244 LEU B C 1
ATOM 4156 O O . LEU B 1 244 ? 8 -13.078 14.148 1 92.12 244 LEU B O 1
ATOM 4160 N N . GLY B 1 245 ? 8.18 -13.172 11.914 1 93.81 245 GLY B N 1
ATOM 4161 C CA . GLY B 1 245 ? 9.367 -12.336 11.898 1 93.81 245 GLY B CA 1
ATOM 4162 C C . GLY B 1 245 ? 9.117 -10.93 12.398 1 93.81 245 GLY B C 1
ATOM 4163 O O . GLY B 1 245 ? 9.914 -10.391 13.18 1 93.81 245 GLY B O 1
ATOM 4164 N N . VAL B 1 246 ? 8.062 -10.32 11.938 1 93.75 246 VAL B N 1
ATOM 4165 C CA . VAL B 1 246 ? 7.703 -8.969 12.359 1 93.75 246 VAL B CA 1
ATOM 4166 C C . VAL B 1 246 ? 7.41 -8.961 13.859 1 93.75 246 VAL B C 1
ATOM 4168 O O . VAL B 1 246 ? 7.824 -8.039 14.57 1 93.75 246 VAL B O 1
ATOM 4171 N N . GLN B 1 247 ? 6.652 -9.977 14.297 1 90.88 247 GLN B N 1
ATOM 4172 C CA . GLN B 1 247 ? 6.371 -10.117 15.727 1 90.88 247 GLN B CA 1
ATOM 4173 C C . GLN B 1 247 ? 7.66 -10.109 16.547 1 90.88 247 GLN B C 1
ATOM 4175 O O . GLN B 1 247 ? 7.77 -9.383 17.531 1 90.88 247 GLN B O 1
ATOM 4180 N N . LYS B 1 248 ? 8.625 -10.875 16.125 1 91.88 248 LYS B N 1
ATOM 4181 C CA . LYS B 1 248 ? 9.898 -10.977 16.828 1 91.88 248 LYS B CA 1
ATOM 4182 C C . LYS B 1 248 ? 10.617 -9.625 16.844 1 91.88 248 LYS B C 1
ATOM 4184 O O . LYS B 1 248 ? 11.195 -9.242 17.875 1 91.88 248 LYS B O 1
ATOM 4189 N N . LYS B 1 249 ? 10.617 -8.93 15.742 1 91.88 249 LYS B N 1
ATOM 4190 C CA . LYS B 1 249 ? 11.273 -7.629 15.656 1 91.88 249 LYS B CA 1
ATOM 4191 C C . LYS B 1 249 ? 10.602 -6.613 16.578 1 91.88 249 LYS B C 1
ATOM 4193 O O . LYS B 1 249 ? 11.273 -5.777 17.188 1 91.88 249 LYS B O 1
ATOM 4198 N N . LEU B 1 250 ? 9.312 -6.66 16.562 1 88.06 250 LEU B N 1
ATOM 4199 C CA . LEU B 1 250 ? 8.562 -5.73 17.391 1 88.06 250 LEU B CA 1
ATOM 4200 C C . LEU B 1 250 ? 8.828 -5.984 18.875 1 88.06 250 LEU B C 1
ATOM 4202 O O . LEU B 1 250 ? 8.789 -5.055 19.688 1 88.06 250 LEU B O 1
ATOM 4206 N N . GLU B 1 251 ? 9.148 -7.199 19.203 1 85 251 GLU B N 1
ATOM 4207 C CA . GLU B 1 251 ? 9.414 -7.57 20.594 1 85 251 GLU B CA 1
ATOM 4208 C C . GLU B 1 251 ? 10.828 -7.164 21 1 85 251 GLU B C 1
ATOM 4210 O O . GLU B 1 251 ? 11.086 -6.918 22.188 1 85 251 GLU B O 1
ATOM 4215 N N . GLN B 1 252 ? 11.82 -7.289 20.016 1 78.5 252 GLN B N 1
ATOM 4216 C CA . GLN B 1 252 ? 13.234 -7.043 20.312 1 78.5 252 GLN B CA 1
ATOM 4217 C C . GLN B 1 252 ? 13.5 -5.551 20.5 1 78.5 252 GLN B C 1
ATOM 4219 O O . GLN B 1 252 ? 14.5 -5.168 21.109 1 78.5 252 GLN B O 1
ATOM 4224 N N . ASP B 1 253 ? 12.711 -4.812 19.797 1 60.25 253 ASP B N 1
ATOM 4225 C CA . ASP B 1 253 ? 13.133 -3.418 19.703 1 60.25 253 ASP B CA 1
ATOM 4226 C C . ASP B 1 253 ? 13.289 -2.803 21.094 1 60.25 253 ASP B C 1
ATOM 4228 O O . ASP B 1 253 ? 12.539 -3.131 22.016 1 60.25 253 ASP B O 1
ATOM 4232 N N . ASP B 1 254 ? 14.516 -2.189 21.141 1 59.78 254 ASP B N 1
ATOM 4233 C CA . ASP B 1 254 ? 15.266 -1.521 22.188 1 59.78 254 ASP B CA 1
ATOM 4234 C C . ASP B 1 254 ? 14.484 -0.338 22.766 1 59.78 254 ASP B C 1
ATOM 4236 O O . ASP B 1 254 ? 13.844 0.409 22.016 1 59.78 254 ASP B O 1
ATOM 4240 N N . SER B 1 255 ? 14.398 -0.351 24.031 1 56.25 255 SER B N 1
ATOM 4241 C CA . SER B 1 255 ? 13.773 0.627 24.922 1 56.25 255 SER B CA 1
ATOM 4242 C C . SER B 1 255 ? 14.055 2.053 24.453 1 56.25 255 SER B C 1
ATOM 4244 O O . SER B 1 255 ? 13.25 2.955 24.672 1 56.25 255 SER B O 1
ATOM 4246 N N . ASP B 1 256 ? 15.117 2.199 23.641 1 58.81 256 ASP B N 1
ATOM 4247 C CA . ASP B 1 256 ? 15.508 3.588 23.422 1 58.81 256 ASP B CA 1
ATOM 4248 C C . ASP B 1 256 ? 14.984 4.102 22.078 1 58.81 256 ASP B C 1
ATOM 4250 O O . ASP B 1 256 ? 15 5.305 21.828 1 58.81 256 ASP B O 1
ATOM 4254 N N . LYS B 1 257 ? 14.5 3.213 21.297 1 66.31 257 LYS B N 1
ATOM 4255 C CA . LYS B 1 257 ? 14.07 3.709 20 1 66.31 257 LYS B CA 1
ATOM 4256 C C . LYS B 1 257 ? 12.547 3.727 19.891 1 66.31 257 LYS B C 1
ATOM 4258 O O . LYS B 1 257 ? 11.875 2.836 20.406 1 66.31 257 LYS B O 1
ATOM 4263 N N . GLN B 1 258 ? 12.172 4.922 19.359 1 77.75 258 GLN B N 1
ATOM 4264 C CA . GLN B 1 258 ? 10.742 5.035 19.094 1 77.75 258 GLN B CA 1
ATOM 4265 C C . GLN B 1 258 ? 10.312 4.047 18.016 1 77.75 258 GLN B C 1
ATOM 4267 O O . GLN B 1 258 ? 10.914 3.992 16.938 1 77.75 258 GLN B O 1
ATOM 4272 N N . LEU B 1 259 ? 9.492 3.129 18.406 1 82.5 259 LEU B N 1
ATOM 4273 C CA . LEU B 1 259 ? 8.969 2.125 17.484 1 82.5 259 LEU B CA 1
ATOM 4274 C C . LEU B 1 259 ? 7.809 2.682 16.672 1 82.5 259 LEU B C 1
ATOM 4276 O O . LEU B 1 259 ? 6.852 3.217 17.234 1 82.5 259 LEU B O 1
ATOM 4280 N N . PHE B 1 260 ? 7.988 2.619 15.344 1 89.44 260 PHE B N 1
ATOM 4281 C CA . PHE B 1 260 ? 6.926 3.045 14.445 1 89.44 260 PHE B CA 1
ATOM 4282 C C . PHE B 1 260 ? 6.473 1.887 13.562 1 89.44 260 PHE B C 1
ATOM 4284 O O . PHE B 1 260 ? 7.281 1.042 13.172 1 89.44 260 PHE B O 1
ATOM 4291 N N . ILE B 1 261 ? 5.25 1.811 13.297 1 91.75 261 ILE B N 1
ATOM 4292 C CA . ILE B 1 261 ? 4.715 0.757 12.445 1 91.75 261 ILE B CA 1
ATOM 4293 C C . ILE B 1 261 ? 5.344 0.851 11.055 1 91.75 261 ILE B C 1
ATOM 4295 O O . ILE B 1 261 ? 5.445 -0.152 10.344 1 91.75 261 ILE B O 1
ATOM 4299 N N . SER B 1 262 ? 5.809 1.978 10.688 1 92.88 262 SER B N 1
ATOM 4300 C CA . SER B 1 262 ? 6.512 2.166 9.422 1 92.88 262 SER B CA 1
ATOM 4301 C C . SER B 1 262 ? 7.801 1.352 9.375 1 92.88 262 SER B C 1
ATOM 4303 O O . SER B 1 262 ? 8.227 0.914 8.305 1 92.88 262 SER B O 1
ATOM 4305 N N . ASP B 1 263 ? 8.406 1.143 10.508 1 91.56 263 ASP B N 1
ATOM 4306 C CA . ASP B 1 263 ? 9.578 0.282 10.586 1 91.56 263 ASP B CA 1
ATOM 4307 C C . ASP B 1 263 ? 9.242 -1.149 10.172 1 91.56 263 ASP B C 1
ATOM 4309 O O . ASP B 1 263 ? 10.031 -1.811 9.5 1 91.56 263 ASP B O 1
ATOM 4313 N N . ALA B 1 264 ? 8.117 -1.549 10.664 1 92.62 264 ALA B N 1
ATOM 4314 C CA . ALA B 1 264 ? 7.668 -2.898 10.328 1 92.62 264 ALA B CA 1
ATOM 4315 C C . ALA B 1 264 ? 7.523 -3.07 8.82 1 92.62 264 ALA B C 1
ATOM 4317 O O . ALA B 1 264 ? 7.742 -4.16 8.289 1 92.62 264 ALA B O 1
ATOM 4318 N N . SER B 1 265 ? 7.18 -2.021 8.156 1 94.12 265 SER B N 1
ATOM 4319 C CA . SER B 1 265 ? 7.066 -2.064 6.699 1 94.12 265 SER B CA 1
ATOM 4320 C C . SER B 1 265 ? 8.406 -2.398 6.051 1 94.12 265 SER B C 1
ATOM 4322 O O . SER B 1 265 ? 8.461 -3.164 5.086 1 94.12 265 SER B O 1
ATOM 4324 N N . ILE B 1 266 ? 9.43 -1.807 6.574 1 95.25 266 ILE B N 1
ATOM 4325 C CA . ILE B 1 266 ? 10.773 -2.074 6.059 1 95.25 266 ILE B CA 1
ATOM 4326 C C . ILE B 1 266 ? 11.141 -3.535 6.309 1 95.25 266 ILE B C 1
ATOM 4328 O O . ILE B 1 266 ? 11.625 -4.223 5.406 1 95.25 266 ILE B O 1
ATOM 4332 N N . TRP B 1 267 ? 10.867 -3.973 7.551 1 96.44 267 TRP B N 1
ATOM 4333 C CA . TRP B 1 267 ? 11.188 -5.352 7.902 1 96.44 267 TRP B CA 1
ATOM 4334 C C . TRP B 1 267 ? 10.43 -6.332 7.012 1 96.44 267 TRP B C 1
ATOM 4336 O O . TRP B 1 267 ? 11.008 -7.297 6.508 1 96.44 267 TRP B O 1
ATOM 4346 N N . GLU B 1 268 ? 9.172 -6.078 6.844 1 97.5 268 GLU B N 1
ATOM 4347 C CA . GLU B 1 268 ? 8.344 -6.953 6.027 1 97.5 268 GLU B CA 1
ATOM 4348 C C . GLU B 1 268 ? 8.867 -7.027 4.594 1 97.5 268 GLU B C 1
ATOM 4350 O O . GLU B 1 268 ? 8.977 -8.117 4.023 1 97.5 268 GLU B O 1
ATOM 4355 N N . THR B 1 269 ? 9.156 -5.883 4.004 1 98.31 269 THR B N 1
ATOM 4356 C CA . THR B 1 269 ? 9.656 -5.848 2.631 1 98.31 269 THR B CA 1
ATOM 4357 C C . THR B 1 269 ? 10.922 -6.691 2.492 1 98.31 269 THR B C 1
ATOM 4359 O O . THR B 1 269 ? 11.047 -7.473 1.549 1 98.31 269 THR B O 1
ATOM 4362 N N . GLU B 1 270 ? 11.781 -6.551 3.451 1 98.19 270 GLU B N 1
ATOM 4363 C CA . GLU B 1 270 ? 13.039 -7.285 3.43 1 98.19 270 GLU B CA 1
ATOM 4364 C C . GLU B 1 270 ? 12.812 -8.781 3.609 1 98.19 270 GLU B C 1
ATOM 4366 O O . GLU B 1 270 ? 13.438 -9.602 2.928 1 98.19 270 GLU B O 1
ATOM 4371 N N . MET B 1 271 ? 11.969 -9.133 4.52 1 98.44 271 MET B N 1
ATOM 4372 C CA . MET B 1 271 ? 11.664 -10.539 4.777 1 98.44 271 MET B CA 1
ATOM 4373 C C . MET B 1 271 ? 11.031 -11.195 3.555 1 98.44 271 MET B C 1
ATOM 4375 O O . MET B 1 271 ? 11.367 -12.328 3.203 1 98.44 271 MET B O 1
ATOM 4379 N N . VAL B 1 272 ? 10.117 -10.477 2.912 1 98.75 272 VAL B N 1
ATOM 4380 C CA . VAL B 1 272 ? 9.484 -10.984 1.703 1 98.75 272 VAL B CA 1
ATOM 4381 C C . VAL B 1 272 ? 10.531 -11.172 0.606 1 98.75 272 VAL B C 1
ATOM 4383 O O . VAL B 1 272 ? 10.57 -12.219 -0.047 1 98.75 272 VAL B O 1
ATOM 4386 N N . GLU B 1 273 ? 11.328 -10.164 0.418 1 98.81 273 GLU B N 1
ATOM 4387 C CA . GLU B 1 273 ? 12.352 -10.234 -0.619 1 98.81 273 GLU B CA 1
ATOM 4388 C C . GLU B 1 273 ? 13.25 -11.453 -0.421 1 98.81 273 GLU B C 1
ATOM 4390 O O . GLU B 1 273 ? 13.516 -12.195 -1.369 1 98.81 273 GLU B O 1
ATOM 4395 N N . GLU B 1 274 ? 13.656 -11.648 0.816 1 98.5 274 GLU B N 1
ATOM 4396 C CA . GLU B 1 274 ? 14.539 -12.766 1.117 1 98.5 274 GLU B CA 1
ATOM 4397 C C . GLU B 1 274 ? 13.852 -14.102 0.851 1 98.5 274 GLU B C 1
ATOM 4399 O O . GLU B 1 274 ? 14.43 -14.992 0.226 1 98.5 274 GLU B O 1
ATOM 4404 N N . GLU B 1 275 ? 12.68 -14.242 1.331 1 98.06 275 GLU B N 1
ATOM 4405 C CA . GLU B 1 275 ? 11.914 -15.477 1.146 1 98.06 275 GLU B CA 1
ATOM 4406 C C . GLU B 1 275 ? 11.703 -15.773 -0.335 1 98.06 275 GLU B C 1
ATOM 4408 O O . GLU B 1 275 ? 11.891 -16.906 -0.781 1 98.06 275 GLU B O 1
ATOM 4413 N N . ILE B 1 276 ? 11.336 -14.781 -1.114 1 98.75 276 ILE B N 1
ATOM 4414 C CA . ILE B 1 276 ? 10.984 -14.961 -2.52 1 98.75 276 ILE B CA 1
ATOM 4415 C C . ILE B 1 276 ? 12.242 -15.266 -3.33 1 98.75 276 ILE B C 1
ATOM 4417 O O . ILE B 1 276 ? 12.203 -16.062 -4.266 1 98.75 276 ILE B O 1
ATOM 4421 N N . ARG B 1 277 ? 13.359 -14.641 -2.994 1 98.81 277 ARG B N 1
ATOM 4422 C CA . ARG B 1 277 ? 14.602 -14.984 -3.678 1 98.81 277 ARG B CA 1
ATOM 4423 C C . ARG B 1 277 ? 14.883 -16.484 -3.58 1 98.81 277 ARG B C 1
ATOM 4425 O O . ARG B 1 277 ? 15.234 -17.125 -4.574 1 98.81 277 ARG B O 1
ATOM 4432 N N . GLY B 1 278 ? 14.734 -16.984 -2.363 1 98.44 278 GLY B N 1
ATOM 4433 C CA . GLY B 1 278 ? 14.914 -18.422 -2.18 1 98.44 278 GLY B CA 1
ATOM 4434 C C . GLY B 1 278 ? 13.977 -19.25 -3.027 1 98.44 278 GLY B C 1
ATOM 4435 O O . GLY B 1 278 ? 14.391 -20.25 -3.625 1 98.44 278 GLY B O 1
ATOM 4436 N N . ARG B 1 279 ? 12.75 -18.844 -3.115 1 98.62 279 ARG B N 1
ATOM 4437 C CA . ARG B 1 279 ? 11.75 -19.578 -3.883 1 98.62 279 ARG B CA 1
ATOM 4438 C C . ARG B 1 279 ? 12.078 -19.547 -5.375 1 98.62 279 ARG B C 1
ATOM 4440 O O . ARG B 1 279 ? 11.969 -20.578 -6.059 1 98.62 279 ARG B O 1
ATOM 4447 N N . LEU B 1 280 ? 12.477 -18.375 -5.859 1 98.81 280 LEU B N 1
ATOM 4448 C CA . LEU B 1 280 ? 12.797 -18.25 -7.277 1 98.81 280 LEU B CA 1
ATOM 4449 C C . LEU B 1 280 ? 13.953 -19.172 -7.656 1 98.81 280 LEU B C 1
ATOM 4451 O O . LEU B 1 280 ? 13.945 -19.766 -8.734 1 98.81 280 LEU B O 1
ATOM 4455 N N . ARG B 1 281 ? 14.891 -19.344 -6.766 1 98.81 281 ARG B N 1
ATOM 4456 C CA . ARG B 1 281 ? 16.016 -20.25 -7.004 1 98.81 281 ARG B CA 1
ATOM 4457 C C . ARG B 1 281 ? 15.539 -21.703 -7.016 1 98.81 281 ARG B C 1
ATOM 4459 O O . ARG B 1 281 ? 15.922 -22.484 -7.898 1 98.81 281 ARG B O 1
ATOM 4466 N N . VAL B 1 282 ? 14.703 -22.016 -6.082 1 98.69 282 VAL B N 1
ATOM 4467 C CA . VAL B 1 282 ? 14.203 -23.391 -5.965 1 98.69 282 VAL B CA 1
ATOM 4468 C C . VAL B 1 282 ? 13.32 -23.719 -7.164 1 98.69 282 VAL B C 1
ATOM 4470 O O . VAL B 1 282 ? 13.344 -24.844 -7.676 1 98.69 282 VAL B O 1
ATOM 4473 N N . PHE B 1 283 ? 12.531 -22.734 -7.648 1 98.81 283 PHE B N 1
ATOM 4474 C CA . PHE B 1 283 ? 11.625 -22.922 -8.773 1 98.81 283 PHE B CA 1
ATOM 4475 C C . PHE B 1 283 ? 12.398 -23.016 -10.086 1 98.81 283 PHE B C 1
ATOM 4477 O O . PHE B 1 283 ? 11.852 -23.422 -11.109 1 98.81 283 PHE B O 1
ATOM 4484 N N . GLY B 1 284 ? 13.672 -22.531 -10.086 1 98.75 284 GLY B N 1
ATOM 4485 C CA . GLY B 1 284 ? 14.531 -22.594 -11.258 1 98.75 284 GLY B CA 1
ATOM 4486 C C . GLY B 1 284 ? 14.391 -21.406 -12.18 1 98.75 284 GLY B C 1
ATOM 4487 O O . GLY B 1 284 ? 14.891 -21.422 -13.305 1 98.75 284 GLY B O 1
ATOM 4488 N N . SER B 1 285 ? 13.734 -20.375 -11.672 1 98.69 285 SER B N 1
ATOM 4489 C CA . SER B 1 285 ? 13.461 -19.25 -12.562 1 98.69 285 SER B CA 1
ATOM 4490 C C . SER B 1 285 ? 14.523 -18.172 -12.438 1 98.69 285 SER B C 1
ATOM 4492 O O . SER B 1 285 ? 14.586 -17.25 -13.258 1 98.69 285 SER B O 1
ATOM 4494 N N . ALA B 1 286 ? 15.453 -18.219 -11.43 1 98.69 286 ALA B N 1
ATOM 4495 C CA . ALA B 1 286 ? 16.547 -17.25 -11.305 1 98.69 286 ALA B CA 1
ATOM 4496 C C . ALA B 1 286 ? 17.391 -17.219 -12.57 1 98.69 286 ALA B C 1
ATOM 4498 O O . ALA B 1 286 ? 17.766 -18.266 -13.117 1 98.69 286 ALA B O 1
ATOM 4499 N N . GLY B 1 287 ? 17.625 -16.047 -13.07 1 98.44 287 GLY B N 1
ATOM 4500 C CA . GLY B 1 287 ? 18.453 -15.859 -14.25 1 98.44 287 GLY B CA 1
ATOM 4501 C C . GLY B 1 287 ? 17.703 -16.062 -15.547 1 98.44 287 GLY B C 1
ATOM 4502 O O . GLY B 1 287 ? 18.297 -16.125 -16.625 1 98.44 287 GLY B O 1
ATOM 4503 N N . LYS B 1 288 ? 16.391 -16.094 -15.492 1 98.06 288 LYS B N 1
ATOM 4504 C CA . LYS B 1 288 ? 15.641 -16.484 -16.688 1 98.06 288 LYS B CA 1
ATOM 4505 C C . LYS B 1 288 ? 14.828 -15.312 -17.234 1 98.06 288 LYS B C 1
ATOM 4507 O O . LYS B 1 288 ? 13.922 -15.5 -18.047 1 98.06 288 LYS B O 1
ATOM 4512 N N . ALA B 1 289 ? 15.133 -14.156 -16.859 1 95.38 289 ALA B N 1
ATOM 4513 C CA . ALA B 1 289 ? 14.383 -12.992 -17.328 1 95.38 289 ALA B CA 1
ATOM 4514 C C . ALA B 1 289 ? 14.617 -12.75 -18.812 1 95.38 289 ALA B C 1
ATOM 4516 O O . ALA B 1 289 ? 15.664 -13.117 -19.359 1 95.38 289 ALA B O 1
#

Secondary structure (DSSP, 8-state):
--EE-SHHHHHHHHHHT--EEEEE-SSHHHHHHHHHHHHHTT--EEEEEEGGGGGTS-HHHHHHHHHHHHHH-SS-EEEEEEEE-SHHHHHHHHHHT-SEEEE--TTS-HHHHHHHHHHHHHHHGGGT-EEEEEESPPPBTTSTT----GGGGGGGPPPHHHHHHHHHHH--SEEEE-SS--BS--SS-----HHHHHHHHHH--S-EEE-S-TT--HHHHHHHHHTTEEEEEE-HHHHHHHHHHHHHHHHH--TTS---HHHHHHHHHHHHHHHHHHHHHHHT-TT--/--EE-SHHHHHHHHHHT--EEEEE-SSHHHHHHHHHHHHHTT--EEEEEEGGGGGTS-HHHHHHHHHHHHHH-SS-EEEEEEEE-SHHHHHHHHHHT-SEEEE--TTS-HHHHHHHHHHHHHHHGGGT-EEEEEESPPPBTTSTT----GGGGGGGPPPHHHHHHHHHHH--SEEEE-SS--BS--SS-----HHHHHHHHHHH-S-EEE-S-TT--HHHHHHHHHTTEEEEEE-HHHHHHHHHHHHHHHHH--TTS---HHHHHHHHHHHHHHHHHHHHHHHT-TT--

Solvent-accessible surface area (backbone atoms only — not comparable to full-atom values): 28641 Å² total; per-residue (Å²): 125,19,48,38,44,46,62,68,56,36,52,49,17,53,75,66,62,11,16,37,45,30,33,57,49,75,51,67,38,48,51,52,8,45,53,51,20,24,50,77,39,34,11,41,34,30,47,24,38,42,57,79,47,41,82,60,40,49,61,85,57,50,48,58,40,55,53,53,52,25,50,68,38,91,27,45,22,22,39,32,37,33,59,22,71,44,72,69,58,46,50,49,42,49,72,74,60,43,23,22,39,26,43,42,39,30,85,47,58,70,70,57,27,46,52,55,41,32,54,50,34,64,61,24,55,86,69,66,32,32,35,31,37,45,41,34,48,68,55,50,38,86,55,74,97,51,78,73,60,68,87,57,35,75,80,30,37,45,52,47,68,56,50,44,53,48,54,75,70,30,67,57,66,34,37,29,50,27,39,30,53,36,34,39,61,68,91,61,83,70,62,65,37,63,66,59,38,34,52,30,36,74,70,31,98,60,42,25,25,37,57,29,46,27,74,62,49,68,64,55,50,40,53,42,23,75,35,41,27,12,31,40,36,42,42,47,46,57,34,28,53,42,29,54,50,49,47,52,51,62,66,64,60,52,92,84,55,88,58,39,38,59,55,50,44,47,52,47,18,51,48,38,16,54,54,43,38,54,48,33,52,55,37,52,22,45,68,59,84,126,19,48,38,43,46,61,67,58,35,51,50,17,52,76,66,61,11,16,36,46,29,33,57,49,75,50,67,38,48,49,51,7,45,53,51,18,24,50,76,39,35,11,40,36,32,48,24,39,42,56,80,46,41,82,59,38,49,61,85,56,51,47,57,39,54,52,53,54,24,49,67,37,92,26,45,21,24,38,31,38,32,58,23,72,44,73,69,59,45,51,49,43,49,73,73,60,42,23,23,39,26,42,42,39,30,86,46,57,71,70,58,27,45,53,56,42,31,55,52,34,63,63,23,55,85,69,65,30,33,34,31,37,44,42,34,50,68,53,50,38,84,54,76,97,51,78,70,61,66,86,59,36,73,79,29,37,45,51,48,69,56,50,43,52,49,52,74,68,32,67,57,64,34,37,29,50,28,39,30,52,35,34,41,60,67,90,60,83,69,61,65,37,64,67,58,38,34,53,31,38,73,68,49,82,61,43,24,26,36,56,30,45,26,75,61,50,66,66,54,49,40,52,41,23,74,35,41,27,12,33,38,35,42,42,46,44,57,33,28,53,41,30,54,51,48,46,50,51,64,68,62,60,50,92,83,54,88,59,40,40,59,54,50,42,47,51,46,18,51,50,37,17,55,55,42,38,55,48,32,53,54,36,52,23,47,68,60,83

Radius of gyration: 26.72 Å; Cα contacts (8 Å, |Δi|>4): 1226; chains: 2; bounding box: 43×81×56 Å

Sequence (578 aa):
MVLVNTKEMIKKAKEGHYAVGSFNVTDIEMIRGIVGAAEKENSPVIIQFAELHDKYVPLDVIAPVMLNVARKASVPVAVHFDHGETFDNIMRAIRLGFTSVMVDASQENFADNLAQTKEIVKICKPLNISVEAELGPMNREGSGDKKVDYADLNKTYTNPQEAKQFIEESGIDMLAVAYGTVHGVYTQKPHLSFSRLKEISDLVDFPLVVHGASGLTDEEYRKSVENGICKINYYSEMVHRVALGVQKKLEQDDSDKQLFISDASIWETEMVEEEIRGRLRVFGSAGKAMVLVNTKEMIKKAKEGHYAVGSFNVTDIEMIRGIVGAAEKENSPVIIQFAELHDKYVPLDVIAPVMLNVARKASVPVAVHFDHGETFDNIMRAIRLGFTSVMVDASQENFADNLAQTKEIVKICKPLNISVEAELGPMNREGSGDKKVDYADLNKTYTNPQEAKQFIEESGIDMLAVAYGTVHGVYTQKPHLSFSRLKEISDLVDFPLVVHGASGLTDEEYRKSVENGICKINYYSEMVHRVALGVQKKLEQDDSDKQLFISDASIWETEMVEEEIRGRLRVFGSAGKA

Nearest PDB structures (foldseek):
  8q5a-assembly1_A  TM=9.431E-01  e=7.849E-31  Hafnia paralvei
  6ofu-assembly1_A  TM=9.759E-01  e=6.854E-28  Escherichia coli K-12
  6ofu-assembly1_D  TM=9.645E-01  e=2.790E-28  Escherichia coli K-12
  8q58-assembly1_A  TM=9.488E-01  e=8.000E-27  Hafnia paralvei
  6ofu-assembly1_C  TM=9.308E-01  e=1.080E-26  Escherichia coli K-12